Protein AF-0000000068950428 (afdb_homodimer)

Foldseek 3Di:
DDPPPPPPPVPPVPPVDDPVVVVVVVVVVVVVVVVVVCCCCVVQPDVPPDDRPPPPPPDDDDDDDFDPPKDKDKAKPPPGDFPLVVQLVLLQPFQAEKEWEAAAAAAPSNLVSQLVSVVNPHQYEYEYEPVQVPPPPGSQVVCVVSVHWYWYQYPDPTSHWGWMAGNLFKMKGWNAGNDPCSRPPDIIMMMIMGHGNVVSVVVVVVSVVSVVNTGTD/DDPPPPPPPPPPVPPVDDPVVVVVVVVVVVVVVVVVVCCCCCVQPDVPPDDRPPPPPPDDDDDDDFDPPKDKDKAKPPPGDFPLVVLLVLLQPFQAEKEWEAAAAAAPSNLVSQLVSVVNPHQYEYEYEPVQVPPPDGSQVVCVVSVHWYWYQYPDPTSHWGWMAGPLFKMKGWNAGNDPCSRPPDIIMMMIMGHGNVVSVVVVVVSVVSVVNTGTD

Sequence (434 aa):
MSAFTSFSPFALLAHARSASTFDQVTDTIANSISETFNEAVANHFPARTGKPAQPPDAKPVPAKPFADGSGYTLCFVPDGASCQALLINAIRSTRHRLLIQAYSFTSAPIAEAVAQAHRRGVDVRVILDKSQQSERYTSATYLKHAGVPVVIDNKPAIAHNKVMVFDDQAVFTGSFNFTKSAQERNAENGMLIRGDAAVVRAYTDNWNKRYQQSRAYMSAFTSFSPFALLAHARSASTFDQVTDTIANSISETFNEAVANHFPARTGKPAQPPDAKPVPAKPFADGSGYTLCFVPDGASCQALLINAIRSTRHRLLIQAYSFTSAPIAEAVAQAHRRGVDVRVILDKSQQSERYTSATYLKHAGVPVVIDNKPAIAHNKVMVFDDQAVFTGSFNFTKSAQERNAENGMLIRGDAAVVRAYTDNWNKRYQQSRAY

Structure (mmCIF, N/CA/C/O backbone):
data_AF-0000000068950428-model_v1
#
loop_
_entity.id
_entity.type
_entity.pdbx_description
1 polymer 'phospholipase D'
#
loop_
_atom_site.group_PDB
_atom_site.id
_atom_site.type_symbol
_atom_site.label_atom_id
_atom_site.label_alt_id
_atom_site.label_comp_id
_atom_site.label_asym_id
_atom_site.label_entity_id
_atom_site.label_seq_id
_atom_site.pdbx_PDB_ins_code
_atom_site.Cartn_x
_atom_site.Cartn_y
_atom_site.Cartn_z
_atom_site.occupancy
_atom_site.B_iso_or_equiv
_atom_site.auth_seq_id
_atom_site.auth_comp_id
_atom_site.auth_asym_id
_atom_site.auth_atom_id
_atom_site.pdbx_PDB_model_num
ATOM 1 N N . MET A 1 1 ? -60.688 10.539 25.797 1 25.98 1 MET A N 1
ATOM 2 C CA . MET A 1 1 ? -59.5 11.25 25.328 1 25.98 1 MET A CA 1
ATOM 3 C C . MET A 1 1 ? -58.312 10.297 25.172 1 25.98 1 MET A C 1
ATOM 5 O O . MET A 1 1 ? -57.781 9.781 26.156 1 25.98 1 MET A O 1
ATOM 9 N N . SER A 1 2 ? -58.344 9.422 24.172 1 25.17 2 SER A N 1
ATOM 10 C CA . SER A 1 2 ? -57.656 8.18 23.812 1 25.17 2 SER A CA 1
ATOM 11 C C . SER A 1 2 ? -56.188 8.445 23.469 1 25.17 2 SER A C 1
ATOM 13 O O . SER A 1 2 ? -55.906 9.234 22.562 1 25.17 2 SER A O 1
ATOM 15 N N . ALA A 1 3 ? -55.312 8.336 24.516 1 27.62 3 ALA A N 1
ATOM 16 C CA . ALA A 1 3 ? -53.844 8.562 24.531 1 27.62 3 ALA A CA 1
ATOM 17 C C . ALA A 1 3 ? -53.156 7.66 23.531 1 27.62 3 ALA A C 1
ATOM 19 O O . ALA A 1 3 ? -53.125 6.438 23.703 1 27.62 3 ALA A O 1
ATOM 20 N N . PHE A 1 4 ? -53.281 7.918 22.219 1 28.06 4 PHE A N 1
ATOM 21 C CA . PHE A 1 4 ? -52.656 7.215 21.109 1 28.06 4 PHE A CA 1
ATOM 22 C C . PHE A 1 4 ? -51.125 7.219 21.281 1 28.06 4 PHE A C 1
ATOM 24 O O . PHE A 1 4 ? -50.5 8.281 21.312 1 28.06 4 PHE A O 1
ATOM 31 N N . THR A 1 5 ? -50.656 6.293 22.156 1 27.38 5 THR A N 1
ATOM 32 C CA . THR A 1 5 ? -49.25 6.016 22.438 1 27.38 5 THR A CA 1
ATOM 33 C C . THR A 1 5 ? -48.469 5.82 21.141 1 27.38 5 THR A C 1
ATOM 35 O O . THR A 1 5 ? -48.812 4.965 20.328 1 27.38 5 THR A O 1
ATOM 38 N N . SER A 1 6 ? -47.969 6.918 20.609 1 27.08 6 SER A N 1
ATOM 39 C CA . SER A 1 6 ? -47.188 7.086 19.391 1 27.08 6 SER A CA 1
ATOM 40 C C . SER A 1 6 ? -45.938 6.195 19.422 1 27.08 6 SER A C 1
ATOM 42 O O . SER A 1 6 ? -45.156 6.266 20.344 1 27.08 6 SER A O 1
ATOM 44 N N . PHE A 1 7 ? -46.125 4.898 19.047 1 26.05 7 PHE A N 1
ATOM 45 C CA . PHE A 1 7 ? -45.094 3.885 18.859 1 26.05 7 PHE A CA 1
ATOM 46 C C . PHE A 1 7 ? -43.938 4.441 18.031 1 26.05 7 PHE A C 1
ATOM 48 O O . PHE A 1 7 ? -44.125 4.887 16.906 1 26.05 7 PHE A O 1
ATOM 55 N N . SER A 1 8 ? -42.969 5.109 18.766 1 25.5 8 SER A N 1
ATOM 56 C CA . SER A 1 8 ? -41.844 5.797 18.141 1 25.5 8 SER A CA 1
ATOM 57 C C . SER A 1 8 ? -40.969 4.828 17.344 1 25.5 8 SER A C 1
ATOM 59 O O . SER A 1 8 ? -40.594 3.768 17.859 1 25.5 8 SER A O 1
ATOM 61 N N . PRO A 1 9 ? -41.031 4.785 16.031 1 26.05 9 PRO A N 1
ATOM 62 C CA . PRO A 1 9 ? -40.312 3.943 15.078 1 26.05 9 PRO A CA 1
ATOM 63 C C . PRO A 1 9 ? -38.781 3.926 15.336 1 26.05 9 PRO A C 1
ATOM 65 O O . PRO A 1 9 ? -38.031 3.311 14.57 1 26.05 9 PRO A O 1
ATOM 68 N N . PHE A 1 10 ? -38.312 4.703 16.359 1 27.33 10 PHE A N 1
ATOM 69 C CA . PHE A 1 10 ? -36.875 4.852 16.531 1 27.33 10 PHE A CA 1
ATOM 70 C C . PHE A 1 10 ? -36.25 3.537 16.969 1 27.33 10 PHE A C 1
ATOM 72 O O . PHE A 1 10 ? -35.031 3.441 17.078 1 27.33 10 PHE A O 1
ATOM 79 N N . ALA A 1 11 ? -37 2.562 17.5 1 24.03 11 ALA A N 1
ATOM 80 C CA . ALA A 1 11 ? -36.375 1.424 18.188 1 24.03 11 ALA A CA 1
ATOM 81 C C . ALA A 1 11 ? -35.594 0.549 17.203 1 24.03 11 ALA A C 1
ATOM 83 O O . ALA A 1 11 ? -34.844 -0.336 17.625 1 24.03 11 ALA A O 1
ATOM 84 N N . LEU A 1 12 ? -35.969 0.579 15.992 1 22.22 12 LEU A N 1
ATOM 85 C CA . LEU A 1 12 ? -35.438 -0.49 15.156 1 22.22 12 LEU A CA 1
ATOM 86 C C . LEU A 1 12 ? -33.969 -0.244 14.852 1 22.22 12 LEU A C 1
ATOM 88 O O . LEU A 1 12 ? -33.219 -1.187 14.57 1 22.22 12 LEU A O 1
ATOM 92 N N . LEU A 1 13 ? -33.562 1.084 14.875 1 24.86 13 LEU A N 1
ATOM 93 C CA . LEU A 1 13 ? -32.25 1.371 14.328 1 24.86 13 LEU A CA 1
ATOM 94 C C . LEU A 1 13 ? -31.141 0.949 15.305 1 24.86 13 LEU A C 1
ATOM 96 O O . LEU A 1 13 ? -29.953 1.061 15 1 24.86 13 LEU A O 1
ATOM 100 N N . ALA A 1 14 ? -31.453 0.616 16.516 1 25.59 14 ALA A N 1
ATOM 101 C CA . ALA A 1 14 ? -30.438 0.334 17.547 1 25.59 14 ALA A CA 1
ATOM 102 C C . ALA A 1 14 ? -29.625 -0.896 17.172 1 25.59 14 ALA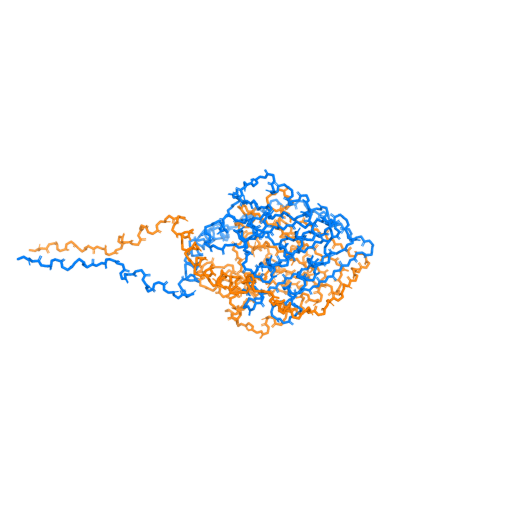 A C 1
ATOM 104 O O . ALA A 1 14 ? -28.453 -1.011 17.562 1 25.59 14 ALA A O 1
ATOM 105 N N . HIS A 1 15 ? -30.219 -1.966 16.734 1 25.48 15 HIS A N 1
ATOM 106 C CA . HIS A 1 15 ? -29.547 -3.26 16.797 1 25.48 15 HIS A CA 1
ATOM 107 C C . HIS A 1 15 ? -28.516 -3.395 15.68 1 25.48 15 HIS A C 1
ATOM 109 O O . HIS A 1 15 ? -27.969 -4.48 15.461 1 25.48 15 HIS A O 1
ATOM 115 N N . ALA A 1 16 ? -28.484 -2.467 14.758 1 27.53 16 ALA A N 1
ATOM 116 C CA . ALA A 1 16 ? -27.516 -2.777 13.719 1 27.53 16 ALA A CA 1
ATOM 117 C C . ALA A 1 16 ? -26.078 -2.551 14.219 1 27.53 16 ALA A C 1
ATOM 119 O O . ALA A 1 16 ? -25.5 -1.483 14 1 27.53 16 ALA A O 1
ATOM 120 N N . ARG A 1 17 ? -25.859 -2.93 15.5 1 27.59 17 ARG A N 1
ATOM 121 C CA . ARG A 1 17 ? -24.609 -2.752 16.219 1 27.59 17 ARG A CA 1
ATOM 122 C C . ARG A 1 17 ? -23.422 -3.219 15.391 1 27.59 17 ARG A C 1
ATOM 124 O O . ARG A 1 17 ? -22.375 -2.564 15.375 1 27.59 17 ARG A O 1
ATOM 131 N N . SER A 1 18 ? -23.203 -4.578 15.227 1 27.03 18 SER A N 1
ATOM 132 C CA . SER A 1 18 ? -21.922 -5.254 15.375 1 27.03 18 SER A CA 1
ATOM 133 C C . SER A 1 18 ? -21.094 -5.18 14.086 1 27.03 18 SER A C 1
ATOM 135 O O . SER A 1 18 ? -21.656 -5.18 12.992 1 27.03 18 SER A O 1
ATOM 137 N N . ALA A 1 19 ? -19.703 -4.875 14.188 1 32.97 19 ALA A N 1
ATOM 138 C CA . ALA A 1 19 ? -18.531 -5.027 13.328 1 32.97 19 ALA A CA 1
ATOM 139 C C . ALA A 1 19 ? -18.688 -6.219 12.391 1 32.97 19 ALA A C 1
ATOM 141 O O . ALA A 1 19 ? -18.125 -6.23 11.289 1 32.97 19 ALA A O 1
ATOM 142 N N . SER A 1 20 ? -19.625 -7.223 12.75 1 32.09 20 SER A N 1
ATOM 143 C CA . SER A 1 20 ? -19.875 -8.484 12.055 1 32.09 20 SER A CA 1
ATOM 144 C C . SER A 1 20 ? -20.688 -8.273 10.789 1 32.09 20 SER A C 1
ATOM 146 O O . SER A 1 20 ? -20.5 -8.969 9.789 1 32.09 20 SER A O 1
ATOM 148 N N . THR A 1 21 ? -21.578 -7.238 10.828 1 32.03 21 THR A N 1
ATOM 149 C CA . THR A 1 21 ? -22.469 -7.059 9.695 1 32.03 21 THR A CA 1
ATOM 150 C C . THR A 1 21 ? -21.75 -6.379 8.539 1 32.03 21 THR A C 1
ATOM 152 O O . THR A 1 21 ? -21.969 -6.727 7.375 1 32.03 21 THR A O 1
ATOM 155 N N . PHE A 1 22 ? -20.859 -5.449 8.883 1 34 22 PHE A N 1
ATOM 156 C CA . PHE A 1 22 ? -20.094 -4.758 7.852 1 34 22 PHE A CA 1
ATOM 157 C C . PHE A 1 22 ? -19.172 -5.727 7.121 1 34 22 PHE A C 1
ATOM 159 O O . PHE A 1 22 ? -19.047 -5.68 5.895 1 34 22 PHE A O 1
ATOM 166 N N . ASP A 1 23 ? -18.5 -6.598 7.762 1 33.97 23 ASP A N 1
ATOM 167 C CA . ASP A 1 23 ? -17.719 -7.676 7.176 1 33.97 23 ASP A CA 1
ATOM 168 C C . ASP A 1 23 ? -18.578 -8.562 6.277 1 33.97 23 ASP A C 1
ATOM 170 O O . ASP A 1 23 ? -18.109 -9.008 5.223 1 33.97 23 ASP A O 1
ATOM 174 N N . GLN A 1 24 ? -19.781 -8.625 6.695 1 32.97 24 GLN A N 1
ATOM 175 C CA . GLN A 1 24 ? -20.703 -9.484 5.965 1 32.97 24 GLN A CA 1
ATOM 176 C C . GLN A 1 24 ? -21.219 -8.789 4.711 1 32.97 24 GLN A C 1
ATOM 178 O O . GLN A 1 24 ? -21.453 -9.438 3.688 1 32.97 24 GLN A O 1
ATOM 183 N N . VAL A 1 25 ? -21.453 -7.445 4.691 1 35.88 25 VAL A N 1
ATOM 184 C CA . VAL A 1 25 ? -21.875 -6.73 3.492 1 35.88 25 VAL A CA 1
ATOM 185 C C . VAL A 1 25 ? -20.734 -6.676 2.486 1 35.88 25 VAL A C 1
ATOM 187 O O . VAL A 1 25 ? -20.938 -6.871 1.286 1 35.88 25 VAL A O 1
ATOM 190 N N . THR A 1 26 ? -19.594 -6.496 2.936 1 37.44 26 THR A N 1
ATOM 191 C CA . THR A 1 26 ? -18.438 -6.578 2.051 1 37.44 26 THR A CA 1
ATOM 192 C C . THR A 1 26 ? -18.328 -7.973 1.437 1 37.44 26 THR A C 1
ATOM 194 O O . THR A 1 26 ? -17.938 -8.117 0.273 1 37.44 26 THR A O 1
ATOM 197 N N . ASP A 1 27 ? -18.812 -8.812 2.168 1 37.88 27 ASP A N 1
ATOM 198 C CA . ASP A 1 27 ? -18.875 -10.188 1.684 1 37.88 27 ASP A CA 1
ATOM 199 C C . ASP A 1 27 ? -19.938 -10.336 0.588 1 37.88 27 ASP A C 1
ATOM 201 O O . ASP A 1 27 ? -19.719 -11.062 -0.388 1 37.88 27 ASP A O 1
ATOM 205 N N . THR A 1 28 ? -21.047 -9.734 0.755 1 37.91 28 THR A N 1
ATOM 206 C CA . THR A 1 28 ? -22.125 -9.914 -0.207 1 37.91 28 THR A CA 1
ATOM 207 C C . THR A 1 28 ? -21.781 -9.25 -1.537 1 37.91 28 THR A C 1
ATOM 209 O O . THR A 1 28 ? -22.062 -9.812 -2.604 1 37.91 28 THR A O 1
ATOM 212 N N . ILE A 1 29 ? -21.312 -8.023 -1.538 1 37.75 29 ILE A N 1
ATOM 213 C CA . ILE A 1 29 ? -20.844 -7.398 -2.771 1 37.75 29 ILE A CA 1
ATOM 214 C C . ILE A 1 29 ? -19.688 -8.203 -3.357 1 37.75 29 ILE A C 1
ATOM 216 O O . ILE A 1 29 ? -19.625 -8.422 -4.566 1 37.75 29 ILE A O 1
ATOM 220 N N . ALA A 1 30 ? -19.047 -8.734 -2.594 1 39.38 30 ALA A N 1
ATOM 221 C CA . ALA A 1 30 ? -18.016 -9.68 -3.016 1 39.38 30 ALA A CA 1
ATOM 222 C C . ALA A 1 30 ? -18.609 -10.844 -3.793 1 39.38 30 ALA A C 1
ATOM 224 O O . ALA A 1 30 ? -18.062 -11.281 -4.801 1 39.38 30 ALA A O 1
ATOM 225 N N . ASN A 1 31 ? -19.797 -11.117 -3.43 1 39.62 31 ASN A N 1
ATOM 226 C CA . ASN A 1 31 ? -20.484 -12.211 -4.102 1 39.62 31 ASN A CA 1
ATOM 227 C C . ASN A 1 31 ? -20.938 -11.82 -5.508 1 39.62 31 ASN A C 1
ATOM 229 O O . ASN A 1 31 ? -20.859 -12.625 -6.438 1 39.62 31 ASN A O 1
ATOM 233 N N . SER A 1 32 ? -21.5 -10.656 -5.68 1 42.16 32 SER A N 1
ATOM 234 C CA . SER A 1 32 ? -21.906 -10.289 -7.031 1 42.16 32 SER A CA 1
ATOM 235 C C . SER A 1 32 ? -20.703 -10.164 -7.961 1 42.16 32 SER A C 1
ATOM 237 O O . SER A 1 32 ? -20.781 -10.547 -9.133 1 42.16 32 SER A O 1
ATOM 239 N N . ILE A 1 33 ? -19.688 -9.727 -7.512 1 41.03 33 ILE A N 1
ATOM 240 C CA . ILE A 1 33 ? -18.453 -9.586 -8.258 1 41.03 33 ILE A CA 1
ATOM 241 C C . ILE A 1 33 ? -17.844 -10.961 -8.523 1 41.03 33 ILE A C 1
ATOM 243 O O . ILE A 1 33 ? -17.328 -11.227 -9.617 1 41.03 33 ILE A O 1
ATOM 247 N N . SER A 1 34 ? -18.203 -11.797 -7.707 1 43.81 34 SER A N 1
ATOM 248 C CA . SER A 1 34 ? -17.781 -13.18 -7.875 1 43.81 34 SER A CA 1
ATOM 249 C C . SER A 1 34 ? -18.391 -13.797 -9.133 1 43.81 34 SER A C 1
ATOM 251 O O . SER A 1 34 ? -17.719 -14.516 -9.867 1 43.81 34 SER A O 1
ATOM 253 N N . GLU A 1 35 ? -19.656 -13.469 -9.32 1 43 35 GLU A N 1
ATOM 254 C CA . GLU A 1 35 ? -20.297 -14.047 -10.492 1 43 35 GLU A CA 1
ATOM 255 C C . GLU A 1 35 ? -19.641 -13.555 -11.781 1 43 35 GLU A C 1
ATOM 257 O O . GLU A 1 35 ? -19.422 -14.336 -12.711 1 43 35 GLU A O 1
ATOM 262 N N . THR A 1 36 ? -19.312 -12.352 -11.758 1 48.56 36 THR A N 1
ATOM 263 C CA . THR A 1 36 ? -18.703 -11.82 -12.969 1 48.56 36 THR A CA 1
ATOM 264 C C . THR A 1 36 ? -17.297 -12.383 -13.148 1 48.56 36 THR A C 1
ATOM 266 O O . THR A 1 36 ? -16.844 -12.609 -14.273 1 48.56 36 THR A O 1
ATOM 269 N N . PHE A 1 37 ? -16.75 -12.594 -12.023 1 50.72 37 PHE A N 1
ATOM 270 C CA . PHE A 1 37 ? -15.422 -13.195 -12.109 1 50.72 37 PHE A CA 1
ATOM 271 C C . PHE A 1 37 ? -15.508 -14.602 -12.703 1 50.72 37 PHE A C 1
ATOM 273 O O . PHE A 1 37 ? -14.75 -14.938 -13.617 1 50.72 37 PHE A O 1
ATOM 280 N N . ASN A 1 38 ? -16.375 -15.359 -12.125 1 48.88 38 ASN A N 1
ATOM 281 C CA . ASN A 1 38 ? -16.547 -16.719 -12.648 1 48.88 38 ASN A CA 1
ATOM 282 C C . ASN A 1 38 ? -17 -16.703 -14.102 1 48.88 38 ASN A C 1
ATOM 284 O O . ASN A 1 38 ? -16.547 -17.531 -14.906 1 48.88 38 ASN A O 1
ATOM 288 N N . GLU A 1 39 ? -17.875 -15.812 -14.305 1 49 39 GLU A N 1
ATOM 289 C CA . GLU A 1 39 ? -18.297 -15.711 -15.695 1 49 39 GLU A CA 1
ATOM 290 C C . GLU A 1 39 ? -17.141 -15.32 -16.594 1 49 39 GLU A C 1
ATOM 292 O O . GLU A 1 39 ? -16.984 -15.859 -17.703 1 49 39 GLU A O 1
ATOM 297 N N . ALA A 1 40 ? -16.344 -14.461 -16.062 1 50.38 40 ALA A N 1
ATOM 298 C CA . ALA A 1 40 ? -15.188 -14.055 -16.844 1 50.38 40 ALA A CA 1
ATOM 299 C C . ALA A 1 40 ? -14.172 -15.188 -16.969 1 50.38 40 ALA A C 1
ATOM 301 O O . ALA A 1 40 ? -13.641 -15.445 -18.047 1 50.38 40 ALA A O 1
ATOM 302 N N . VAL A 1 41 ? -13.891 -15.789 -15.828 1 51.06 41 VAL A N 1
ATOM 303 C CA . VAL A 1 41 ? -12.977 -16.922 -15.883 1 51.06 41 VAL A CA 1
ATOM 304 C C . VAL A 1 41 ? -13.609 -18.062 -16.688 1 51.06 41 VAL A C 1
ATOM 306 O O . VAL A 1 41 ? -12.945 -18.672 -17.531 1 51.06 41 VAL A O 1
ATOM 309 N N . ALA A 1 42 ? -14.875 -18.422 -16.375 1 46.97 42 ALA A N 1
ATOM 310 C CA . ALA A 1 42 ? -15.609 -19.453 -17.094 1 46.97 42 ALA A CA 1
ATOM 311 C C . ALA A 1 42 ? -15.727 -19.125 -18.578 1 46.97 42 ALA A C 1
ATOM 313 O O . ALA A 1 42 ? -15.578 -20 -19.422 1 46.97 42 ALA A O 1
ATOM 314 N N . ASN A 1 43 ? -16.188 -17.984 -18.766 1 47.84 43 ASN A N 1
ATOM 315 C CA . ASN A 1 43 ? -16.297 -17.578 -20.172 1 47.84 43 ASN A CA 1
ATOM 316 C C . ASN A 1 43 ? -14.93 -17.5 -20.844 1 47.84 43 ASN A C 1
ATOM 318 O O . ASN A 1 43 ? -14.812 -17.703 -22.047 1 47.84 43 ASN A O 1
ATOM 322 N N . HIS A 1 44 ? -13.977 -17.094 -20.078 1 45.38 44 HIS A N 1
ATOM 323 C CA . HIS A 1 44 ? -12.633 -17.016 -20.641 1 45.38 44 HIS A CA 1
ATOM 324 C C . HIS A 1 44 ? -11.914 -18.359 -20.547 1 45.38 44 HIS A C 1
ATOM 326 O O . HIS A 1 44 ? -10.961 -18.609 -21.281 1 45.38 44 HIS A O 1
ATOM 332 N N . PHE A 1 45 ? -12.25 -19.188 -19.516 1 40.28 45 PHE A N 1
ATOM 333 C CA . PHE A 1 45 ? -11.539 -20.453 -19.578 1 40.28 45 PHE A CA 1
ATOM 334 C C . PHE A 1 45 ? -12.43 -21.547 -20.172 1 40.28 45 PHE A C 1
ATOM 336 O O . PHE A 1 45 ? -12.75 -22.531 -19.5 1 40.28 45 PHE A O 1
ATOM 343 N N . PRO A 1 46 ? -13.289 -21.328 -20.984 1 37.19 46 PRO A N 1
ATOM 344 C CA . PRO A 1 46 ? -13.727 -22.562 -21.625 1 37.19 46 PRO A CA 1
ATOM 345 C C . PRO A 1 46 ? -12.555 -23.406 -22.125 1 37.19 46 PRO A C 1
ATOM 347 O O . PRO A 1 46 ? -11.492 -22.875 -22.438 1 37.19 46 PRO A O 1
ATOM 350 N N . ALA A 1 47 ? -12.469 -24.734 -21.828 1 37.03 47 ALA A N 1
ATOM 351 C CA . ALA A 1 47 ? -11.555 -25.625 -22.531 1 37.03 47 ALA A CA 1
ATOM 352 C C . ALA A 1 47 ? -11.453 -25.266 -24 1 37.03 47 ALA A C 1
ATOM 354 O O . ALA A 1 47 ? -11.227 -26.125 -24.859 1 37.03 47 ALA A O 1
ATOM 355 N N . ARG A 1 48 ? -12.156 -24.219 -24.5 1 38.72 48 ARG A N 1
ATOM 356 C CA . ARG A 1 48 ? -12.031 -24.172 -25.953 1 38.72 48 ARG A CA 1
ATOM 357 C C . ARG A 1 48 ? -10.57 -24 -26.359 1 38.72 48 ARG A C 1
ATOM 359 O O . ARG A 1 48 ? -9.805 -23.312 -25.688 1 38.72 48 ARG A O 1
ATOM 366 N N . THR A 1 49 ? -10.016 -24.812 -27.234 1 36.25 49 THR A N 1
ATOM 367 C CA . THR A 1 49 ? -8.75 -24.953 -27.953 1 36.25 49 THR A CA 1
ATOM 368 C C . THR A 1 49 ? -8.211 -23.594 -28.375 1 36.25 49 THR A C 1
ATOM 370 O O . THR A 1 49 ? -7.145 -23.5 -28.984 1 36.25 49 THR A O 1
ATOM 373 N N . GLY A 1 50 ? -9.109 -22.594 -28.5 1 38.97 50 GLY A N 1
ATOM 374 C CA . GLY A 1 50 ? -8.438 -21.406 -29.031 1 38.97 50 GLY A CA 1
ATOM 375 C C . GLY A 1 50 ? -7.637 -20.656 -27.984 1 38.97 50 GLY A C 1
ATOM 376 O O . GLY A 1 50 ? -8 -20.641 -26.812 1 38.97 50 GLY A O 1
ATOM 377 N N . LYS A 1 51 ? -6.383 -20.375 -28.156 1 37.03 51 LYS A N 1
ATOM 378 C CA . LYS A 1 51 ? -5.457 -19.594 -27.328 1 37.03 51 LYS A CA 1
ATOM 379 C C . LYS A 1 51 ? -6.105 -18.312 -26.844 1 37.03 51 LYS A C 1
ATOM 381 O O . LYS A 1 51 ? -6.5 -17.469 -27.641 1 37.03 51 LYS A O 1
ATOM 386 N N . PRO A 1 52 ? -6.871 -18.25 -25.828 1 39.25 52 PRO A N 1
ATOM 387 C CA . PRO A 1 52 ? -7.324 -16.906 -25.438 1 39.25 52 PRO A CA 1
ATOM 388 C C . PRO A 1 52 ? -6.266 -15.836 -25.688 1 39.25 52 PRO A C 1
ATOM 390 O O . PRO A 1 52 ? -5.074 -16.078 -25.469 1 39.25 52 PRO A O 1
ATOM 393 N N . ALA A 1 53 ? -6.488 -14.914 -26.547 1 37.06 53 ALA A N 1
ATOM 394 C CA . ALA A 1 53 ? -5.57 -13.805 -26.812 1 37.06 53 ALA A CA 1
ATOM 395 C C . ALA A 1 53 ? -5.039 -13.211 -25.5 1 37.06 53 ALA A C 1
ATOM 397 O O . ALA A 1 53 ? -5.816 -12.867 -24.609 1 37.06 53 ALA A O 1
ATOM 398 N N . GLN A 1 54 ? -3.855 -13.625 -25.062 1 44.47 54 GLN A N 1
ATOM 399 C CA . GLN A 1 54 ? -3.184 -13 -23.922 1 44.47 54 GLN A CA 1
ATOM 400 C C . GLN A 1 54 ? -3.381 -11.484 -23.938 1 44.47 54 GLN A C 1
ATOM 402 O O . GLN A 1 54 ? -3.264 -10.844 -24.984 1 44.47 54 GLN A O 1
ATOM 407 N N . PRO A 1 55 ? -4.234 -10.93 -23.156 1 46.94 55 PRO A N 1
ATOM 408 C CA . PRO A 1 55 ? -4.227 -9.461 -23.219 1 46.94 55 PRO A CA 1
ATOM 409 C C . PRO A 1 55 ? -2.865 -8.898 -23.625 1 46.94 55 PRO A C 1
ATOM 411 O O . PRO A 1 55 ? -1.831 -9.516 -23.344 1 46.94 55 PRO A O 1
ATOM 414 N N . PRO A 1 56 ? -2.816 -8.062 -24.688 1 45.62 56 PRO A N 1
ATOM 415 C CA . PRO A 1 56 ? -1.523 -7.539 -25.125 1 45.62 56 PRO A CA 1
ATOM 416 C C . PRO A 1 56 ? -0.576 -7.242 -23.969 1 45.62 56 PRO A C 1
ATOM 418 O O . PRO A 1 56 ? -1.01 -6.75 -22.922 1 45.62 56 PRO A O 1
ATOM 421 N N . ASP A 1 57 ? 0.475 -7.961 -23.844 1 50.34 57 ASP A N 1
ATOM 422 C CA . ASP A 1 57 ? 1.626 -7.742 -22.969 1 50.34 57 ASP A CA 1
ATOM 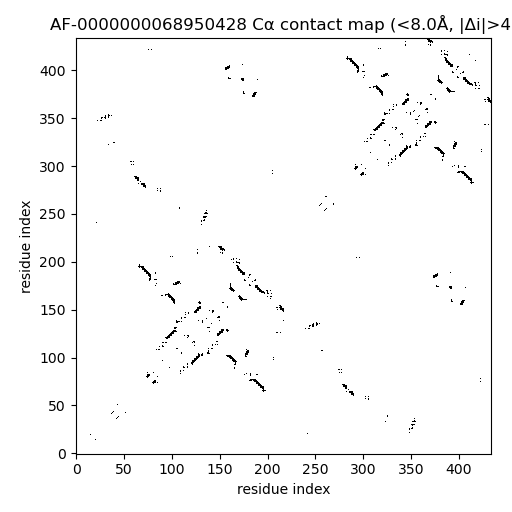423 C C . ASP A 1 57 ? 1.984 -6.262 -22.891 1 50.34 57 ASP A C 1
ATOM 425 O O . ASP A 1 57 ? 2.297 -5.641 -23.922 1 50.34 57 ASP A O 1
ATOM 429 N N . ALA A 1 58 ? 1.267 -5.52 -22.125 1 55.84 58 ALA A N 1
ATOM 430 C CA . ALA A 1 58 ? 1.848 -4.18 -22.062 1 55.84 58 ALA A CA 1
ATOM 431 C C . ALA A 1 58 ? 3.373 -4.246 -22.047 1 55.84 58 ALA A C 1
ATOM 433 O O . ALA A 1 58 ? 3.957 -5.168 -21.469 1 55.84 58 ALA A O 1
ATOM 434 N N . LYS A 1 59 ? 4.02 -3.576 -23 1 61.53 59 LYS A N 1
ATOM 435 C CA . LYS A 1 59 ? 5.473 -3.438 -23.031 1 61.53 59 LYS A CA 1
ATOM 436 C C . LYS A 1 59 ? 6.035 -3.238 -21.625 1 61.53 59 LYS A C 1
ATOM 438 O O . LYS A 1 59 ? 5.543 -2.398 -20.875 1 61.53 59 LYS A O 1
ATOM 443 N N . PRO A 1 60 ? 6.945 -4.102 -21.219 1 71.62 60 PRO A N 1
ATOM 444 C CA . PRO A 1 60 ? 7.527 -3.971 -19.875 1 71.62 60 PRO A CA 1
ATOM 445 C C . PRO A 1 60 ? 8.109 -2.58 -19.625 1 71.62 60 PRO A C 1
ATOM 447 O O . PRO A 1 60 ? 8.742 -2 -20.516 1 71.62 60 PRO A O 1
ATOM 450 N N . VAL A 1 61 ? 7.656 -1.93 -18.641 1 76.5 61 VAL A N 1
ATOM 451 C CA . VAL A 1 61 ? 8.273 -0.684 -18.188 1 76.5 61 VAL A CA 1
ATOM 452 C C . VAL A 1 61 ? 9.664 -0.964 -17.641 1 76.5 61 VAL A C 1
ATOM 454 O O . VAL A 1 61 ? 9.836 -1.811 -16.766 1 76.5 61 VAL A O 1
ATOM 457 N N . PRO A 1 62 ? 10.594 -0.299 -18.281 1 85.5 62 PRO A N 1
ATOM 458 C CA . PRO A 1 62 ? 11.953 -0.568 -17.797 1 85.5 62 PRO A CA 1
ATOM 459 C C . PRO A 1 62 ? 12.164 -0.145 -16.344 1 85.5 62 PRO A C 1
ATOM 461 O O . PRO A 1 62 ? 11.609 0.867 -15.906 1 85.5 62 PRO A O 1
ATOM 464 N N . ALA A 1 63 ? 12.977 -0.914 -15.656 1 93.75 63 ALA A N 1
ATOM 465 C CA . ALA A 1 63 ? 13.352 -0.596 -14.281 1 93.75 63 ALA A CA 1
ATOM 466 C C . ALA A 1 63 ? 14.336 0.571 -14.234 1 93.75 63 ALA A C 1
ATOM 468 O O . ALA A 1 63 ? 15.195 0.701 -15.102 1 93.75 63 ALA A O 1
ATOM 469 N N . LYS A 1 64 ? 14.188 1.481 -13.305 1 97.62 64 LYS A N 1
ATOM 470 C CA . LYS A 1 64 ? 15.148 2.543 -13.016 1 97.62 64 LYS A CA 1
ATOM 471 C C . LYS A 1 64 ? 16.031 2.178 -11.82 1 97.62 64 LYS A C 1
ATOM 473 O O . LYS A 1 64 ? 15.547 1.6 -10.844 1 97.62 64 LYS A O 1
ATOM 478 N N . PRO A 1 65 ? 17.281 2.561 -11.93 1 98.12 65 PRO A N 1
ATOM 479 C CA . PRO A 1 65 ? 18.125 2.326 -10.75 1 98.12 65 PRO A CA 1
ATOM 480 C C . PRO A 1 65 ? 17.781 3.26 -9.586 1 98.12 65 PRO A C 1
ATOM 482 O O . PRO A 1 65 ? 17.438 4.426 -9.812 1 98.12 65 PRO A O 1
ATOM 485 N N . PHE A 1 66 ? 17.906 2.787 -8.398 1 98.5 66 PHE A N 1
ATOM 486 C CA . PHE A 1 66 ? 17.875 3.699 -7.262 1 98.5 66 PHE A CA 1
ATOM 487 C C . PHE A 1 66 ? 19.078 4.625 -7.266 1 98.5 66 PHE A C 1
ATOM 489 O O . PHE A 1 66 ? 20.188 4.215 -7.633 1 98.5 66 PHE A O 1
ATOM 496 N N . ALA A 1 67 ? 18.844 5.836 -6.828 1 98.06 67 ALA A N 1
ATOM 497 C CA . ALA A 1 67 ? 19.938 6.797 -6.75 1 98.06 67 ALA A CA 1
ATOM 498 C C . ALA A 1 67 ? 20.984 6.352 -5.742 1 98.06 67 ALA A C 1
ATOM 500 O O . ALA A 1 67 ? 20.656 5.789 -4.695 1 98.06 67 ALA A O 1
ATOM 501 N N . ASP A 1 68 ? 22.188 6.695 -6.098 1 95.62 68 ASP A N 1
ATOM 502 C CA . ASP A 1 68 ? 23.266 6.445 -5.141 1 95.62 68 ASP A CA 1
ATOM 503 C C . ASP A 1 68 ? 23 7.168 -3.822 1 95.62 68 ASP A C 1
ATOM 505 O O . ASP A 1 68 ? 22.641 8.344 -3.816 1 95.62 68 ASP A O 1
ATOM 509 N N . GLY A 1 69 ? 23.156 6.414 -2.77 1 94.94 69 GLY A N 1
ATOM 510 C CA . GLY A 1 69 ? 23.016 7.035 -1.462 1 94.94 69 GLY A CA 1
ATOM 511 C C . GLY A 1 69 ? 21.594 7.047 -0.952 1 94.94 69 GLY A C 1
ATOM 512 O O . GLY A 1 69 ? 21.344 7.43 0.192 1 94.94 69 GLY A O 1
ATOM 513 N N . SER A 1 70 ? 20.688 6.633 -1.807 1 98.06 70 SER A N 1
ATOM 514 C CA . SER A 1 70 ? 19.297 6.547 -1.338 1 98.06 70 SER A CA 1
ATOM 515 C C . SER A 1 70 ? 19.125 5.387 -0.367 1 98.06 70 SER A C 1
ATOM 517 O O . SER A 1 70 ? 19.953 4.484 -0.306 1 98.06 70 SER A O 1
ATOM 519 N N . GLY A 1 71 ? 18.078 5.504 0.49 1 98.44 71 GLY A N 1
ATOM 520 C CA . GLY A 1 71 ? 17.828 4.48 1.493 1 98.44 71 GLY A CA 1
ATOM 521 C C . GLY A 1 71 ? 16.344 4.309 1.805 1 98.44 71 GLY A C 1
ATOM 522 O O . GLY A 1 71 ? 15.5 4.961 1.196 1 98.44 71 GLY A O 1
ATOM 523 N N . TYR A 1 72 ? 16.125 3.379 2.707 1 98.81 72 TYR A N 1
ATOM 524 C CA . TYR A 1 72 ? 14.75 3.049 3.039 1 98.81 72 TYR A CA 1
ATOM 525 C C . TYR A 1 72 ? 14.617 2.645 4.504 1 98.81 72 TYR A C 1
ATOM 527 O O . TYR A 1 72 ? 15.609 2.27 5.137 1 98.81 72 TYR A O 1
ATOM 535 N N . THR A 1 73 ? 13.445 2.818 5.02 1 98.69 73 THR A N 1
ATOM 536 C CA . THR A 1 73 ? 12.984 2.23 6.273 1 98.69 73 THR A CA 1
ATOM 537 C C . THR A 1 73 ? 11.672 1.476 6.062 1 98.69 73 THR A C 1
ATOM 539 O O . THR A 1 73 ? 10.766 1.97 5.391 1 98.69 73 THR A O 1
ATOM 542 N N . LEU A 1 74 ? 11.641 0.267 6.625 1 98.69 74 LEU A N 1
ATOM 543 C CA . LEU A 1 74 ? 10.445 -0.562 6.484 1 98.69 74 LEU A CA 1
ATOM 544 C C . LEU A 1 74 ? 9.688 -0.652 7.801 1 98.69 74 LEU A C 1
ATOM 546 O O . LEU A 1 74 ? 10.297 -0.62 8.875 1 98.69 74 LEU A O 1
ATOM 550 N N . CYS A 1 75 ? 8.406 -0.748 7.68 1 98.44 75 CYS A N 1
ATOM 551 C CA . CYS A 1 75 ? 7.57 -1.13 8.812 1 98.44 75 CYS A CA 1
ATOM 552 C C . CYS A 1 75 ? 6.617 -2.258 8.438 1 98.44 75 CYS A C 1
ATOM 554 O O . CYS A 1 75 ? 6.164 -2.334 7.293 1 98.44 75 CYS A O 1
ATOM 556 N N . PHE A 1 76 ? 6.395 -3.145 9.367 1 98.5 76 PHE A N 1
ATOM 557 C CA . PHE A 1 76 ? 5.461 -4.258 9.258 1 98.5 76 PHE A CA 1
ATOM 558 C C . PHE A 1 76 ? 4.621 -4.383 10.523 1 98.5 76 PHE A C 1
ATOM 560 O O . PHE A 1 76 ? 5.16 -4.496 11.625 1 98.5 76 PHE A O 1
ATOM 567 N N . VAL A 1 77 ? 3.387 -4.32 10.328 1 98 77 VAL A N 1
ATOM 568 C CA . VAL A 1 77 ? 2.451 -4.547 11.422 1 98 77 VAL A CA 1
ATOM 569 C C . VAL A 1 77 ? 1.802 -5.918 11.281 1 98 77 VAL A C 1
ATOM 571 O O . VAL A 1 77 ? 1.374 -6.297 10.188 1 98 77 VAL A O 1
ATOM 574 N N . PRO A 1 78 ? 1.671 -6.711 12.289 1 97.25 78 PRO A N 1
ATOM 575 C CA . PRO A 1 78 ? 1.952 -6.363 13.688 1 97.25 78 PRO A CA 1
ATOM 576 C C . PRO A 1 78 ? 3.359 -6.766 14.125 1 97.25 78 PRO A C 1
ATOM 578 O O . PRO A 1 78 ? 3.801 -6.395 15.211 1 97.25 78 PRO A O 1
ATOM 581 N N . ASP A 1 79 ? 4.102 -7.473 13.352 1 95.12 79 ASP A N 1
ATOM 582 C CA . ASP A 1 79 ? 5.262 -8.203 13.852 1 95.12 79 ASP A CA 1
ATOM 583 C C . ASP A 1 79 ? 6.551 -7.418 13.602 1 95.12 79 ASP A C 1
ATOM 585 O O . ASP A 1 79 ? 7.648 -7.922 13.859 1 95.12 79 ASP A O 1
ATOM 589 N N . GLY A 1 80 ? 6.508 -6.262 13.086 1 95.88 80 GLY A N 1
ATOM 590 C CA . GLY A 1 80 ? 7.684 -5.457 12.789 1 95.88 80 GLY A CA 1
ATOM 591 C C . GLY A 1 80 ? 7.621 -4.066 13.398 1 95.88 80 GLY A C 1
ATOM 592 O O . GLY A 1 80 ? 6.934 -3.848 14.398 1 95.88 80 GLY A O 1
ATOM 593 N N . ALA A 1 81 ? 8.469 -3.232 12.852 1 96 81 ALA A N 1
ATOM 594 C CA . ALA A 1 81 ? 8.508 -1.843 13.305 1 96 81 ALA A CA 1
ATOM 595 C C . ALA A 1 81 ? 7.152 -1.167 13.102 1 96 81 ALA A C 1
ATOM 597 O O . ALA A 1 81 ? 6.441 -1.465 12.133 1 96 81 ALA A O 1
ATOM 598 N N . SER A 1 82 ? 6.785 -0.238 13.961 1 97.62 82 SER A N 1
ATOM 599 C CA . SER A 1 82 ? 5.527 0.495 13.93 1 97.62 82 SER A CA 1
ATOM 600 C C . SER A 1 82 ? 5.48 1.463 12.75 1 97.62 82 SER A C 1
ATOM 602 O O . SER A 1 82 ? 6.363 2.312 12.602 1 97.62 82 SER A O 1
ATOM 604 N N . CYS A 1 83 ? 4.414 1.33 11.977 1 98.44 83 CYS A N 1
ATOM 605 C CA . CYS A 1 83 ? 4.238 2.27 10.875 1 98.44 83 CYS A CA 1
ATOM 606 C C . CYS A 1 83 ? 3.799 3.635 11.383 1 98.44 83 CYS A C 1
ATOM 608 O O . CYS A 1 83 ? 4.23 4.664 10.859 1 98.44 83 CYS A O 1
ATOM 610 N N . GLN A 1 84 ? 2.967 3.625 12.383 1 98.25 84 GLN A N 1
ATOM 611 C CA . GLN A 1 84 ? 2.531 4.879 12.992 1 98.25 84 GLN A CA 1
ATOM 612 C C . GLN A 1 84 ? 3.721 5.676 13.523 1 98.25 84 GLN A C 1
ATOM 614 O O . GLN A 1 84 ? 3.842 6.875 13.25 1 98.25 84 GLN A O 1
ATOM 619 N N . ALA A 1 85 ? 4.586 5 14.234 1 97.81 85 ALA A N 1
ATOM 620 C CA . ALA A 1 85 ? 5.754 5.68 14.797 1 97.81 85 ALA A CA 1
ATOM 621 C C . ALA A 1 85 ? 6.672 6.195 13.688 1 97.81 85 ALA A C 1
ATOM 623 O O . ALA A 1 85 ? 7.203 7.301 13.781 1 97.81 85 ALA A O 1
ATOM 624 N N . LEU A 1 86 ? 6.82 5.367 12.695 1 98.38 86 LEU A N 1
ATOM 625 C CA . LEU A 1 86 ? 7.641 5.762 11.562 1 98.38 86 LEU A CA 1
ATOM 626 C C . LEU A 1 86 ? 7.113 7.047 10.93 1 98.38 86 LEU A C 1
ATOM 628 O O . LEU A 1 86 ? 7.879 7.973 10.656 1 98.38 86 LEU A O 1
ATOM 632 N N . LEU A 1 87 ? 5.824 7.145 10.734 1 98.62 87 LEU A N 1
ATOM 633 C CA . LEU A 1 87 ? 5.203 8.297 10.094 1 98.62 87 LEU A CA 1
ATOM 634 C C . LEU A 1 87 ? 5.277 9.523 11.008 1 98.62 87 LEU A C 1
ATOM 636 O O . LEU A 1 87 ? 5.613 10.617 10.547 1 98.62 87 LEU A O 1
ATOM 640 N N . ILE A 1 88 ? 4.98 9.32 12.258 1 98.5 88 ILE A N 1
ATOM 641 C CA . ILE A 1 88 ? 5 10.438 13.188 1 98.5 88 ILE A CA 1
ATOM 642 C C . ILE A 1 88 ? 6.406 11.039 13.242 1 98.5 88 ILE A C 1
ATOM 644 O O . ILE A 1 88 ? 6.57 12.258 13.188 1 98.5 88 ILE A O 1
ATOM 648 N N . ASN A 1 89 ? 7.395 10.18 13.312 1 98 89 ASN A N 1
ATOM 649 C CA . ASN A 1 89 ? 8.773 10.664 13.344 1 98 89 ASN A CA 1
ATOM 650 C C . ASN A 1 89 ? 9.133 11.406 12.055 1 98 89 ASN A C 1
ATOM 652 O O . ASN A 1 89 ? 9.805 12.438 12.102 1 98 89 ASN A O 1
ATOM 656 N N . ALA A 1 90 ? 8.734 10.859 10.93 1 98.44 90 ALA A N 1
ATOM 657 C CA . ALA A 1 90 ? 9.008 11.523 9.656 1 98.44 90 ALA A CA 1
ATOM 658 C C . ALA A 1 90 ? 8.312 12.875 9.578 1 98.44 90 ALA A C 1
ATOM 660 O O . ALA A 1 90 ? 8.898 13.859 9.125 1 98.44 90 ALA A O 1
ATOM 661 N N . ILE A 1 91 ? 7.062 12.953 10.047 1 98.75 91 ILE A N 1
ATOM 662 C CA . ILE A 1 91 ? 6.305 14.203 10.039 1 98.75 91 ILE A CA 1
ATOM 663 C C . ILE A 1 91 ? 6.992 15.227 10.938 1 98.75 91 ILE A C 1
ATOM 665 O O . ILE A 1 91 ? 7.176 16.375 10.555 1 98.75 91 ILE A O 1
ATOM 669 N N . ARG A 1 92 ? 7.395 14.805 12.078 1 98.06 92 ARG A N 1
ATOM 670 C CA . ARG A 1 92 ? 8.023 15.688 13.055 1 98.06 92 ARG A CA 1
ATOM 671 C C . ARG A 1 92 ? 9.328 16.266 12.508 1 98.06 92 ARG A C 1
ATOM 673 O O . ARG A 1 92 ? 9.703 17.391 12.836 1 98.06 92 ARG A O 1
ATOM 680 N N . SER A 1 93 ? 9.938 15.539 11.648 1 97.5 93 SER A N 1
ATOM 681 C CA . SER A 1 93 ? 11.234 15.953 11.125 1 97.5 93 SER A CA 1
ATOM 682 C C . SER A 1 93 ? 11.07 16.797 9.859 1 97.5 93 SER A C 1
ATOM 684 O O . SER A 1 93 ? 12.055 17.312 9.328 1 97.5 93 SER A O 1
ATOM 686 N N . THR A 1 94 ? 9.891 16.859 9.336 1 98.62 94 THR A N 1
ATOM 687 C CA . THR A 1 94 ? 9.633 17.625 8.125 1 98.62 94 THR A CA 1
ATOM 688 C C . THR A 1 94 ? 9.773 19.125 8.406 1 98.62 94 THR A C 1
ATOM 690 O O . THR A 1 94 ? 9.289 19.609 9.438 1 98.62 94 THR A O 1
ATOM 693 N N . ARG A 1 95 ? 10.312 19.922 7.414 1 98.62 95 ARG A N 1
ATOM 694 C CA . ARG A 1 95 ? 10.633 21.312 7.707 1 98.62 95 ARG A CA 1
ATOM 695 C C . ARG A 1 95 ? 9.953 22.266 6.719 1 98.62 95 ARG A C 1
ATOM 697 O O . ARG A 1 95 ? 9.688 23.422 7.039 1 98.62 95 ARG A O 1
ATOM 704 N N . HIS A 1 96 ? 9.641 21.828 5.531 1 98.75 96 HIS A N 1
ATOM 705 C CA . HIS A 1 96 ? 9.211 22.766 4.508 1 98.75 96 HIS A CA 1
ATOM 706 C C . HIS A 1 96 ? 7.828 22.422 3.975 1 98.75 96 HIS A C 1
ATOM 708 O O . HIS A 1 96 ? 6.938 23.266 3.947 1 98.75 96 HIS A O 1
ATOM 714 N N . ARG A 1 97 ? 7.684 21.188 3.514 1 98.94 97 ARG A N 1
ATOM 715 C CA . ARG A 1 97 ? 6.434 20.797 2.865 1 98.94 97 ARG A CA 1
ATOM 716 C C . ARG A 1 97 ? 6.066 19.359 3.182 1 98.94 97 ARG A C 1
ATOM 718 O O . ARG A 1 97 ? 6.934 18.484 3.18 1 98.94 97 ARG A O 1
ATOM 725 N N . LEU A 1 98 ? 4.836 19.156 3.449 1 98.94 98 LEU A N 1
ATOM 726 C CA . LEU A 1 98 ? 4.262 17.828 3.697 1 98.94 98 LEU A CA 1
ATOM 727 C C . LEU A 1 98 ? 3.025 17.609 2.834 1 98.94 98 LEU A C 1
ATOM 729 O O . LEU A 1 98 ? 2.02 18.312 2.99 1 98.94 98 LEU A O 1
ATOM 733 N N . LEU A 1 99 ? 3.102 16.688 1.888 1 99 99 LEU A N 1
ATOM 734 C CA . LEU A 1 99 ? 1.976 16.297 1.045 1 99 99 LEU A CA 1
ATOM 735 C C . LEU A 1 99 ? 1.419 14.945 1.47 1 99 99 LEU A C 1
ATOM 737 O O . LEU A 1 99 ? 2.17 13.977 1.612 1 99 99 LEU A O 1
ATOM 741 N N . ILE A 1 100 ? 0.119 14.906 1.707 1 98.94 100 ILE A N 1
ATOM 742 C CA . ILE A 1 100 ? -0.516 13.688 2.197 1 98.94 100 ILE A CA 1
ATOM 743 C C . ILE A 1 100 ? -1.641 13.273 1.251 1 98.94 100 ILE A C 1
ATOM 745 O O . ILE A 1 100 ? -2.428 14.117 0.808 1 98.94 100 ILE A O 1
ATOM 749 N N . GLN A 1 101 ? -1.691 12.062 0.924 1 98.75 101 GLN A N 1
ATOM 750 C CA . GLN A 1 101 ? -2.768 11.422 0.179 1 98.75 101 GLN A CA 1
ATOM 751 C C . GLN A 1 101 ? -3.232 10.148 0.877 1 98.75 101 GLN A C 1
ATOM 753 O O . GLN A 1 101 ? -2.447 9.211 1.062 1 98.75 101 GLN A O 1
ATOM 758 N N . ALA A 1 102 ? -4.535 10.094 1.274 1 97.94 102 ALA A N 1
ATOM 759 C CA . ALA A 1 102 ? -4.984 8.977 2.104 1 97.94 102 ALA A CA 1
ATOM 760 C C . ALA A 1 102 ? -6.383 8.516 1.692 1 97.94 102 ALA A C 1
ATOM 762 O O . ALA A 1 102 ? -7.238 9.336 1.362 1 97.94 102 ALA A O 1
ATOM 763 N N . TYR A 1 103 ? -6.59 7.23 1.759 1 97.88 103 TYR A N 1
ATOM 764 C CA . TYR A 1 103 ? -7.934 6.664 1.67 1 97.88 103 TYR A CA 1
ATOM 765 C C . TYR A 1 103 ? -8.688 6.832 2.984 1 97.88 103 TYR A C 1
ATOM 767 O O . TYR A 1 103 ? -9.648 7.602 3.064 1 97.88 103 TYR A O 1
ATOM 775 N N . SER A 1 104 ? -8.117 6.164 4.023 1 95.31 104 SER A N 1
ATOM 776 C CA . SER A 1 104 ? -8.664 6.352 5.367 1 95.31 104 SER A CA 1
ATOM 777 C C . SER A 1 104 ? -7.656 7.051 6.273 1 95.31 104 SER A C 1
ATOM 779 O O . SER A 1 104 ? -6.5 6.637 6.363 1 95.31 104 SER A O 1
ATOM 781 N N . PHE A 1 105 ? -8.086 8.133 6.914 1 96.38 105 PHE A N 1
ATOM 782 C CA . PHE A 1 105 ? -7.25 8.914 7.816 1 96.38 105 PHE A CA 1
ATOM 783 C C . PHE A 1 105 ? -8 9.234 9.102 1 96.38 105 PHE A C 1
ATOM 785 O O . PHE A 1 105 ? -8.602 10.305 9.227 1 96.38 105 PHE A O 1
ATOM 792 N N . THR A 1 106 ? -7.82 8.25 10.094 1 93.44 106 THR A N 1
ATOM 793 C CA . THR A 1 106 ? -8.562 8.422 11.336 1 93.44 106 THR A CA 1
ATOM 794 C C . THR A 1 106 ? -7.641 8.258 12.547 1 93.44 106 THR A C 1
ATOM 796 O O . THR A 1 106 ? -8.102 8.203 13.688 1 93.44 106 THR A O 1
ATOM 799 N N . SER A 1 107 ? -6.359 8.109 12.32 1 95 107 SER A N 1
ATOM 800 C CA . SER A 1 107 ? -5.406 8.039 13.422 1 95 107 SER A CA 1
ATOM 801 C C . SER A 1 107 ? -5.238 9.398 14.094 1 95 107 SER A C 1
ATOM 803 O O . SER A 1 107 ? -4.715 10.336 13.484 1 95 107 SER A O 1
ATOM 805 N N . ALA A 1 108 ? -5.613 9.492 15.312 1 93.69 108 ALA A N 1
ATOM 806 C CA . ALA A 1 108 ? -5.492 10.75 16.047 1 93.69 108 ALA A CA 1
ATOM 807 C C . ALA A 1 108 ? -4.027 11.148 16.219 1 93.69 108 ALA A C 1
ATOM 809 O O . ALA A 1 108 ? -3.662 12.305 15.961 1 93.69 108 ALA A O 1
ATOM 810 N N . PRO A 1 109 ? -3.139 10.211 16.594 1 95.88 109 PRO A N 1
ATOM 811 C CA . PRO A 1 109 ? -1.743 10.617 16.766 1 95.88 109 PRO A CA 1
ATOM 812 C C . PRO A 1 109 ? -1.105 11.117 15.477 1 95.88 109 PRO A C 1
ATOM 814 O O . PRO A 1 109 ? -0.306 12.055 15.5 1 95.88 109 PRO A O 1
ATOM 817 N N . ILE A 1 110 ? -1.464 10.547 14.359 1 97.88 110 ILE A N 1
ATOM 818 C CA . ILE A 1 110 ? -0.894 11.008 13.102 1 97.88 110 ILE A CA 1
ATOM 819 C C . ILE A 1 110 ? -1.474 12.375 12.742 1 97.88 110 ILE A C 1
ATOM 821 O O . ILE A 1 110 ? -0.744 13.273 12.32 1 97.88 110 ILE A O 1
ATOM 825 N N . ALA A 1 111 ? -2.77 12.523 12.922 1 97.38 111 ALA A N 1
ATOM 826 C CA . ALA A 1 111 ? -3.412 13.805 12.633 1 97.38 111 ALA A CA 1
ATOM 827 C C . ALA A 1 111 ? -2.82 14.922 13.492 1 97.38 111 ALA A C 1
ATOM 829 O O . ALA A 1 111 ? -2.588 16.031 13 1 97.38 111 ALA A O 1
ATOM 830 N N . GLU A 1 112 ? -2.592 14.633 14.68 1 97.31 112 GLU A N 1
ATOM 831 C CA . GLU A 1 112 ? -1.994 15.617 15.578 1 97.31 112 GLU A CA 1
ATOM 832 C C . GLU A 1 112 ? -0.598 16.016 15.102 1 97.31 112 GLU A C 1
ATOM 834 O O . GLU A 1 112 ? -0.247 17.203 15.117 1 97.31 112 GLU A O 1
ATOM 839 N N . ALA A 1 113 ? 0.167 15.039 14.703 1 98.38 113 ALA A N 1
ATOM 840 C CA . ALA A 1 113 ? 1.501 15.328 14.188 1 98.38 113 ALA A CA 1
ATOM 841 C C . ALA A 1 113 ? 1.427 16.219 12.945 1 98.38 113 ALA A C 1
ATOM 843 O O . ALA A 1 113 ? 2.238 17.141 12.789 1 98.38 113 ALA A O 1
ATOM 844 N N . VAL A 1 114 ? 0.463 15.953 12.141 1 98.69 114 VAL A N 1
ATOM 845 C CA . VAL A 1 114 ? 0.271 16.734 10.93 1 98.69 114 VAL A CA 1
ATOM 846 C C . VAL A 1 114 ? -0.092 18.172 11.289 1 98.69 114 VAL A C 1
ATOM 848 O O . VAL A 1 114 ? 0.483 19.125 10.75 1 98.69 114 VAL A O 1
ATOM 851 N N . ALA A 1 115 ? -1.016 18.359 12.219 1 98.19 115 ALA A N 1
ATOM 852 C CA . ALA A 1 115 ? -1.421 19.688 12.656 1 98.19 115 ALA A CA 1
ATOM 853 C C . ALA A 1 115 ? -0.249 20.438 13.281 1 98.19 115 ALA A C 1
ATOM 855 O O . ALA A 1 115 ? -0.082 21.641 13.055 1 98.19 115 ALA A O 1
ATOM 856 N N . GLN A 1 116 ? 0.496 19.75 14.023 1 98.31 116 GLN A N 1
ATOM 857 C CA . GLN A 1 116 ? 1.663 20.359 14.656 1 98.31 116 GLN A CA 1
ATOM 858 C C . GLN A 1 116 ? 2.686 20.797 13.609 1 98.31 116 GLN A C 1
ATOM 860 O O . GLN A 1 116 ? 3.32 21.844 13.758 1 98.31 116 GLN A O 1
ATOM 865 N N . ALA A 1 117 ? 2.879 19.969 12.602 1 98.75 117 ALA A N 1
ATOM 866 C CA . ALA A 1 117 ? 3.773 20.359 11.516 1 98.75 117 ALA A CA 1
ATOM 867 C C . ALA A 1 117 ? 3.303 21.656 10.867 1 98.75 117 ALA A C 1
ATOM 869 O O . ALA A 1 117 ? 4.109 22.547 10.602 1 98.75 117 ALA A O 1
ATOM 870 N N . HIS A 1 118 ? 2.053 21.781 10.641 1 98.75 118 HIS A N 1
ATOM 871 C CA . HIS A 1 118 ? 1.484 23 10.078 1 98.75 118 HIS A CA 1
ATOM 872 C C . HIS A 1 118 ? 1.73 24.188 10.992 1 98.75 118 HIS A C 1
ATOM 874 O O . HIS A 1 118 ? 2.1 25.266 10.523 1 98.75 118 HIS A O 1
ATOM 880 N N . ARG A 1 119 ? 1.564 24.031 12.242 1 98.12 119 ARG A N 1
ATOM 881 C CA . ARG A 1 119 ? 1.763 25.109 13.211 1 98.12 119 ARG A CA 1
ATOM 882 C C . ARG A 1 119 ? 3.217 25.562 13.234 1 98.12 119 ARG A C 1
ATOM 884 O O . ARG A 1 119 ? 3.504 26.734 13.5 1 98.12 119 ARG A O 1
ATOM 891 N N . ARG A 1 120 ? 4.086 24.641 12.945 1 98.44 120 ARG A N 1
ATOM 892 C CA . ARG A 1 120 ? 5.508 24.969 12.906 1 98.44 120 ARG A CA 1
ATOM 893 C C . ARG A 1 120 ? 5.855 25.75 11.641 1 98.44 120 ARG A C 1
ATOM 895 O O . ARG A 1 120 ? 6.992 26.188 11.469 1 98.44 120 ARG A O 1
ATOM 902 N N . GLY A 1 121 ? 4.887 25.844 10.75 1 98.62 121 GLY A N 1
ATOM 903 C CA . GLY A 1 121 ? 5.109 26.625 9.547 1 98.62 121 GLY A CA 1
ATOM 904 C C . GLY A 1 121 ? 5.32 25.781 8.312 1 98.62 121 GLY A C 1
ATOM 905 O O . GLY A 1 121 ? 5.613 26.297 7.23 1 98.62 121 GLY A O 1
ATOM 906 N N . VAL A 1 122 ? 5.254 24.438 8.414 1 98.88 122 VAL A N 1
ATOM 907 C CA . VAL A 1 122 ? 5.363 23.531 7.273 1 98.88 122 VAL A CA 1
ATOM 908 C C . VAL A 1 122 ? 4.156 23.719 6.352 1 98.88 122 VAL A C 1
ATOM 910 O O . VAL A 1 122 ? 3.023 23.828 6.82 1 98.88 122 VAL A O 1
ATOM 913 N N . ASP A 1 123 ? 4.363 23.797 5.016 1 98.94 123 ASP A N 1
ATOM 914 C CA . ASP A 1 123 ? 3.277 23.781 4.039 1 98.94 123 ASP A CA 1
ATOM 915 C C . ASP A 1 123 ? 2.65 22.391 3.939 1 98.94 123 ASP A C 1
ATOM 917 O O . ASP A 1 123 ? 3.16 21.516 3.227 1 98.94 123 ASP A O 1
ATOM 921 N N . VAL A 1 124 ? 1.553 22.219 4.637 1 98.88 124 VAL A N 1
ATOM 922 C CA . VAL A 1 124 ? 0.878 20.922 4.676 1 98.88 124 VAL A CA 1
ATOM 923 C C . VAL A 1 124 ? -0.352 20.953 3.77 1 98.88 124 VAL A C 1
ATOM 925 O O . VAL A 1 124 ? -1.172 21.875 3.859 1 98.88 124 VAL A O 1
ATOM 928 N N . ARG A 1 125 ? -0.522 19.953 2.893 1 98.88 125 ARG A N 1
ATOM 929 C CA . ARG A 1 125 ? -1.694 19.766 2.043 1 98.88 125 ARG A CA 1
ATOM 930 C C . ARG A 1 125 ? -2.137 18.312 2.023 1 98.88 125 ARG A C 1
ATOM 932 O O . ARG A 1 125 ? -1.304 17.406 1.955 1 98.88 125 ARG A O 1
ATOM 939 N N . VAL A 1 126 ? -3.422 18.125 2.059 1 98.56 126 VAL A N 1
ATOM 940 C CA . VAL A 1 126 ? -3.941 16.781 2.266 1 98.56 126 VAL A CA 1
ATOM 941 C C . VAL A 1 126 ? -5.008 16.469 1.218 1 98.56 126 VAL A C 1
ATOM 943 O O . VAL A 1 126 ? -5.922 17.266 0.997 1 98.56 126 VAL A O 1
ATOM 946 N N . ILE A 1 127 ? -4.887 15.336 0.56 1 98.62 127 ILE A N 1
ATOM 947 C CA . ILE A 1 127 ? -5.914 14.742 -0.285 1 98.62 127 ILE A CA 1
ATOM 948 C C . ILE A 1 127 ? -6.559 13.562 0.439 1 98.62 127 ILE A C 1
ATOM 950 O O . ILE A 1 127 ? -5.863 12.656 0.901 1 98.62 127 ILE A O 1
ATOM 954 N N . LEU A 1 128 ? -7.898 13.547 0.498 1 97.56 128 LEU A N 1
ATOM 955 C CA . LEU A 1 128 ? -8.617 12.422 1.094 1 97.56 128 LEU A CA 1
ATOM 956 C C . LEU A 1 128 ? -9.625 11.844 0.113 1 97.56 128 LEU A C 1
ATOM 958 O O . LEU A 1 128 ? -10.07 12.531 -0.808 1 97.56 128 LEU A O 1
ATOM 962 N N . ASP A 1 129 ? -9.938 10.594 0.299 1 97.12 129 ASP A N 1
ATOM 963 C CA . ASP A 1 129 ? -11.023 9.953 -0.44 1 97.12 129 ASP A CA 1
ATOM 964 C C . ASP A 1 129 ? -12.375 10.539 -0.058 1 97.12 129 ASP A C 1
ATOM 966 O O . ASP A 1 129 ? -12.555 11.023 1.062 1 97.12 129 ASP A O 1
ATOM 970 N N . LYS A 1 130 ? -13.312 10.438 -0.906 1 95.12 130 LYS A N 1
ATOM 971 C CA . LYS A 1 130 ? -14.648 10.992 -0.698 1 95.12 130 LYS A CA 1
ATOM 972 C C . LYS A 1 130 ? -15.336 10.336 0.492 1 95.12 130 LYS A C 1
ATOM 974 O O . LYS A 1 130 ? -16.219 10.93 1.111 1 95.12 130 LYS A O 1
ATOM 979 N N . SER A 1 131 ? -14.984 9.102 0.811 1 91.62 131 SER A N 1
ATOM 980 C CA . SER A 1 131 ? -15.578 8.422 1.959 1 91.62 131 SER A CA 1
ATOM 981 C C . SER A 1 131 ? -15.266 9.164 3.258 1 91.62 131 SER A C 1
ATOM 983 O O . SER A 1 131 ? -15.953 8.969 4.266 1 91.62 131 SER A O 1
ATOM 985 N N . GLN A 1 132 ? -14.234 10.016 3.266 1 89.75 132 GLN A N 1
ATOM 986 C CA . GLN A 1 132 ? -13.82 10.727 4.469 1 89.75 132 GLN A CA 1
ATOM 987 C C . GLN A 1 132 ? -14.648 11.992 4.668 1 89.75 132 GLN A C 1
ATOM 989 O O . GLN A 1 132 ? -14.531 12.664 5.691 1 89.75 132 GLN A O 1
ATOM 994 N N . GLN A 1 133 ? -15.484 12.414 3.684 1 85.38 133 GLN A N 1
ATOM 995 C CA . GLN A 1 133 ? -16.359 13.57 3.822 1 85.38 133 GLN A CA 1
ATOM 996 C C . GLN A 1 133 ? -17.5 13.281 4.805 1 85.38 133 GLN A C 1
ATOM 998 O O . GLN A 1 133 ? -17.969 14.188 5.5 1 85.38 133 GLN A O 1
ATOM 1003 N N . SER A 1 134 ? -18.031 12.234 4.629 1 67.19 134 SER A N 1
ATOM 1004 C CA . SER A 1 134 ? -19.266 11.93 5.355 1 67.19 134 SER A CA 1
ATOM 1005 C C . SER A 1 134 ? -18.969 11.438 6.766 1 67.19 134 SER A C 1
ATOM 1007 O O . SER A 1 134 ? -19.859 11.391 7.617 1 67.19 134 SER A O 1
ATOM 1009 N N . GLU A 1 135 ? -17.828 11.047 6.855 1 56.22 135 GLU A N 1
ATOM 1010 C CA . GLU A 1 135 ? -17.594 10.516 8.195 1 56.22 135 GLU A CA 1
ATOM 1011 C C . GLU A 1 135 ? -17.578 11.641 9.234 1 56.22 135 GLU A C 1
ATOM 1013 O O . GLU A 1 135 ? -17.031 12.719 8.977 1 56.22 135 GLU A O 1
ATOM 1018 N N . ARG A 1 136 ? -18.531 11.812 10.039 1 46.12 136 ARG A N 1
ATOM 1019 C CA . ARG A 1 136 ? -18.609 12.766 11.141 1 46.12 136 ARG A CA 1
ATOM 1020 C C . ARG A 1 136 ? -17.266 12.836 11.883 1 46.12 136 ARG A C 1
ATOM 1022 O O . ARG A 1 136 ? -16.719 11.805 12.266 1 46.12 136 ARG A O 1
ATOM 1029 N N . TYR A 1 137 ? -16.672 13.984 12.078 1 53.81 137 TYR A N 1
ATOM 1030 C CA . TYR A 1 137 ? -15.461 14.273 12.844 1 53.81 137 TYR A CA 1
ATOM 1031 C C . TYR A 1 137 ? -14.258 13.516 12.281 1 53.81 137 TYR A C 1
ATOM 1033 O O . TYR A 1 137 ? -13.781 12.562 12.891 1 53.81 137 TYR A O 1
ATOM 1041 N N . THR A 1 138 ? -13.906 13.648 10.945 1 73 138 THR A N 1
ATOM 1042 C CA . THR A 1 138 ? -12.844 13.016 10.172 1 73 138 THR A CA 1
ATOM 1043 C C . THR A 1 138 ? -11.555 13.82 10.258 1 73 138 THR A C 1
ATOM 1045 O O . THR A 1 138 ? -11.562 14.961 10.727 1 73 138 THR A O 1
ATOM 1048 N N . SER A 1 139 ? -10.516 13.109 10.367 1 84.19 139 SER A N 1
ATOM 1049 C CA . SER A 1 139 ? -9.242 13.805 10.188 1 84.19 139 SER A CA 1
ATOM 1050 C C . S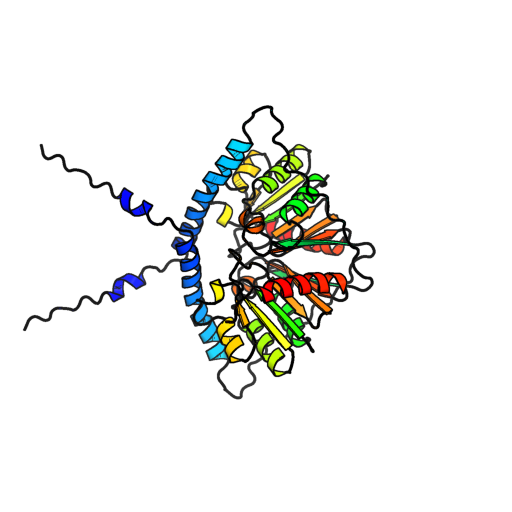ER A 1 139 ? -9.391 14.984 9.234 1 84.19 139 SER A C 1
ATOM 1052 O O . SER A 1 139 ? -8.703 16 9.391 1 84.19 139 SER A O 1
ATOM 1054 N N . ALA A 1 140 ? -10.375 14.922 8.43 1 89 140 ALA A N 1
ATOM 1055 C CA . ALA A 1 140 ? -10.602 16 7.469 1 89 140 ALA A CA 1
ATOM 1056 C C . ALA A 1 140 ? -11.055 17.281 8.172 1 89 140 ALA A C 1
ATOM 1058 O O . ALA A 1 140 ? -10.477 18.344 7.961 1 89 140 ALA A O 1
ATOM 1059 N N . THR A 1 141 ? -12.078 17.172 8.977 1 90.12 141 THR A N 1
ATOM 1060 C CA . THR A 1 141 ? -12.609 18.328 9.695 1 90.12 141 THR A CA 1
ATOM 1061 C C . THR A 1 141 ? -11.578 18.875 10.68 1 90.12 141 THR A C 1
ATOM 1063 O O . THR A 1 141 ? -11.375 20.078 10.781 1 90.12 141 THR A O 1
ATOM 1066 N N . TYR A 1 142 ? -10.992 17.953 11.367 1 91.69 142 TYR A N 1
ATOM 1067 C CA . TYR A 1 142 ? -9.961 18.328 12.336 1 91.69 142 TYR A CA 1
ATOM 1068 C C . TYR A 1 142 ? -8.844 19.125 11.656 1 91.69 142 TYR A C 1
ATOM 1070 O O . TYR A 1 142 ? -8.453 20.188 12.133 1 91.69 142 TYR A O 1
ATOM 1078 N N . LEU A 1 143 ? -8.328 18.594 10.609 1 95.62 143 LEU A N 1
ATOM 1079 C CA . LEU A 1 143 ? -7.23 19.234 9.898 1 95.62 143 LEU A CA 1
ATOM 1080 C C . LEU A 1 143 ? -7.676 20.562 9.289 1 95.62 143 LEU A C 1
ATOM 1082 O O . LEU A 1 143 ? -6.934 21.547 9.32 1 95.62 143 LEU A O 1
ATOM 1086 N N . LYS A 1 144 ? -8.891 20.578 8.789 1 93.12 144 LYS A N 1
ATOM 1087 C CA . LYS A 1 144 ? -9.422 21.828 8.258 1 93.12 144 LYS A CA 1
ATOM 1088 C C . LYS A 1 144 ? -9.492 22.906 9.352 1 93.12 144 LYS A C 1
ATOM 1090 O O . LYS A 1 144 ? -9.102 24.047 9.125 1 93.12 144 LYS A O 1
ATOM 1095 N N . HIS A 1 145 ? -9.953 22.516 10.453 1 92.94 145 HIS A N 1
ATOM 1096 C CA . HIS A 1 145 ? -10.078 23.453 11.57 1 92.94 145 HIS A CA 1
ATOM 1097 C C . HIS A 1 145 ? -8.703 23.906 12.055 1 92.94 145 HIS A C 1
ATOM 1099 O O . HIS A 1 145 ? -8.562 25.016 12.578 1 92.94 145 HIS A O 1
ATOM 1105 N N . ALA A 1 146 ? -7.73 23.094 11.898 1 95.44 146 ALA A N 1
ATOM 1106 C CA . ALA A 1 146 ? -6.359 23.438 12.266 1 95.44 146 ALA A CA 1
ATOM 1107 C C . ALA A 1 146 ? -5.719 24.344 11.219 1 95.44 146 ALA A C 1
ATOM 1109 O O . ALA A 1 146 ? -4.559 24.734 11.359 1 95.44 146 ALA A O 1
ATOM 1110 N N . GLY A 1 147 ? -6.48 24.578 10.164 1 97.06 147 GLY A N 1
ATOM 1111 C CA . GLY A 1 147 ? -5.992 25.484 9.141 1 97.06 147 GLY A CA 1
ATOM 1112 C C . GLY A 1 147 ? -5.285 24.781 8 1 97.06 147 GLY A C 1
ATOM 1113 O O . GLY A 1 147 ? -4.738 25.438 7.105 1 97.06 147 GLY A O 1
ATOM 1114 N N . VAL A 1 148 ? -5.27 23.453 7.977 1 97.94 148 VAL A N 1
ATOM 1115 C CA . VAL A 1 148 ? -4.617 22.672 6.938 1 97.94 148 VAL A CA 1
ATOM 1116 C C . VAL A 1 148 ? -5.531 22.562 5.719 1 97.94 148 VAL A C 1
ATOM 1118 O O . VAL A 1 148 ? -6.691 22.172 5.836 1 97.94 148 VAL A O 1
ATOM 1121 N N . PRO A 1 149 ? -5.066 22.906 4.516 1 97.81 149 PRO A N 1
ATOM 1122 C CA . PRO A 1 149 ? -5.871 22.672 3.314 1 97.81 149 PRO A CA 1
ATOM 1123 C C . PRO A 1 149 ? -6.145 21.188 3.082 1 97.81 149 PRO A C 1
ATOM 1125 O O . PRO A 1 149 ? -5.215 20.375 3.059 1 97.81 149 PRO A O 1
ATOM 1128 N N . VAL A 1 150 ? -7.379 20.875 2.934 1 97.31 150 VAL A N 1
ATOM 1129 C CA . VAL A 1 150 ? -7.828 19.516 2.662 1 97.31 150 VAL A CA 1
ATOM 1130 C C . VAL A 1 150 ? -8.695 19.5 1.406 1 97.31 150 VAL A C 1
ATOM 1132 O O . VAL A 1 150 ? -9.617 20.312 1.268 1 97.31 150 VAL A O 1
ATOM 1135 N N . VAL A 1 151 ? -8.398 18.625 0.476 1 97.75 151 VAL A N 1
ATOM 1136 C CA . VAL A 1 151 ? -9.242 18.422 -0.7 1 97.75 151 VAL A CA 1
ATOM 1137 C C . VAL A 1 151 ? -9.734 16.984 -0.752 1 97.75 151 VAL A C 1
ATOM 1139 O O . VAL A 1 151 ? -9.148 16.094 -0.115 1 97.75 151 VAL A O 1
ATOM 1142 N N . ILE A 1 152 ? -10.781 16.766 -1.495 1 97.12 152 ILE A N 1
ATOM 1143 C CA . ILE A 1 152 ? -11.391 15.445 -1.64 1 97.12 152 ILE A CA 1
ATOM 1144 C C . ILE A 1 152 ? -11.211 14.953 -3.074 1 97.12 152 ILE A C 1
ATOM 1146 O O . ILE A 1 152 ? -11.664 15.609 -4.02 1 97.12 152 ILE A O 1
ATOM 1150 N N . ASP A 1 153 ? -10.516 13.852 -3.252 1 98.25 153 ASP A N 1
ATOM 1151 C CA . ASP A 1 153 ? -10.43 13.18 -4.543 1 98.25 153 ASP A CA 1
ATOM 1152 C C . ASP A 1 153 ? -11.664 12.32 -4.797 1 98.25 153 ASP A C 1
ATOM 1154 O O . ASP A 1 153 ? -11.727 11.164 -4.363 1 98.25 153 ASP A O 1
ATOM 1158 N N . ASN A 1 154 ? -12.57 12.859 -5.539 1 96.44 154 ASN A N 1
ATOM 1159 C CA . ASN A 1 154 ? -13.883 12.234 -5.641 1 96.44 154 ASN A CA 1
ATOM 1160 C C . ASN A 1 154 ? -14.117 11.641 -7.027 1 96.44 154 ASN A C 1
ATOM 1162 O O . ASN A 1 154 ? -15.203 11.141 -7.32 1 96.44 154 ASN A O 1
ATOM 1166 N N . LYS A 1 155 ? -13.156 11.633 -7.867 1 97.06 155 LYS A N 1
ATOM 1167 C CA . LYS A 1 155 ? -13.336 11.156 -9.234 1 97.06 155 LYS A CA 1
ATOM 1168 C C . LYS A 1 155 ? -13.195 9.641 -9.312 1 97.06 155 LYS A C 1
ATOM 1170 O O . LYS A 1 155 ? -14.016 8.961 -9.938 1 97.06 155 LYS A O 1
ATOM 1175 N N . PRO A 1 156 ? -12.18 9.086 -8.672 1 98.25 156 PRO A N 1
ATOM 1176 C CA . PRO A 1 156 ? -12.125 7.625 -8.719 1 98.25 156 PRO A CA 1
ATOM 1177 C C . PRO A 1 156 ? -13.211 6.969 -7.863 1 98.25 156 PRO A C 1
ATOM 1179 O O . PRO A 1 156 ? -13.836 7.637 -7.031 1 98.25 156 PRO A O 1
ATOM 1182 N N . ALA A 1 157 ? -13.422 5.656 -8.18 1 97.56 157 ALA A N 1
ATOM 1183 C CA . ALA A 1 157 ? -14.312 4.93 -7.273 1 97.56 157 ALA A CA 1
ATOM 1184 C C . ALA A 1 157 ? -13.773 4.949 -5.848 1 97.56 157 ALA A C 1
ATOM 1186 O O . ALA A 1 157 ? -14.523 5.176 -4.898 1 97.56 157 ALA A O 1
ATOM 1187 N N . ILE A 1 158 ? -12.5 4.746 -5.727 1 98 158 ILE A N 1
ATOM 1188 C CA . ILE A 1 158 ? -11.789 4.848 -4.453 1 98 158 ILE A CA 1
ATOM 1189 C C . ILE A 1 158 ? -10.422 5.488 -4.668 1 98 158 ILE A C 1
ATOM 1191 O O . ILE A 1 158 ? -9.648 5.039 -5.516 1 98 158 ILE A O 1
ATOM 1195 N N . ALA A 1 159 ? -10.195 6.566 -4.02 1 98.5 159 ALA A N 1
ATOM 1196 C CA . ALA A 1 159 ? -8.844 7.102 -3.928 1 98.5 159 ALA A CA 1
ATOM 1197 C C . ALA A 1 159 ? -8.023 6.34 -2.893 1 98.5 159 ALA A C 1
ATOM 1199 O O . ALA A 1 159 ? -7.945 6.742 -1.73 1 98.5 159 ALA A O 1
ATOM 1200 N N . HIS A 1 160 ? -7.336 5.332 -3.33 1 98.81 160 HIS A N 1
ATOM 1201 C CA . HIS A 1 160 ? -6.906 4.254 -2.451 1 98.81 160 HIS A CA 1
ATOM 1202 C C . HIS A 1 160 ? -5.43 4.383 -2.098 1 98.81 160 HIS A C 1
ATOM 1204 O O . HIS A 1 160 ? -4.84 3.459 -1.528 1 98.81 160 HIS A O 1
ATOM 1210 N N . ASN A 1 161 ? -4.773 5.512 -2.469 1 98.81 161 ASN A N 1
ATOM 1211 C CA . ASN A 1 161 ? -3.365 5.754 -2.168 1 98.81 161 ASN A CA 1
ATOM 1212 C C . ASN A 1 161 ? -3.146 6.008 -0.678 1 98.81 161 ASN A C 1
ATOM 1214 O O . ASN A 1 161 ? -4.008 6.578 -0.008 1 98.81 161 ASN A O 1
ATOM 1218 N N . LYS A 1 162 ? -2.064 5.562 -0.148 1 98.69 162 LYS A N 1
ATOM 1219 C CA . LYS A 1 162 ? -1.493 5.926 1.146 1 98.69 162 LYS A CA 1
ATOM 1220 C C . LYS A 1 162 ? -0.07 6.453 0.989 1 98.69 162 LYS A C 1
ATOM 1222 O O . LYS A 1 162 ? 0.889 5.68 0.981 1 98.69 162 LYS A O 1
ATOM 1227 N N . VAL A 1 163 ? -0.011 7.711 0.781 1 98.94 163 VAL A N 1
ATOM 1228 C CA . VAL A 1 163 ? 1.266 8.312 0.406 1 98.94 163 VAL A CA 1
ATOM 1229 C C . VAL A 1 163 ? 1.501 9.578 1.219 1 98.94 163 VAL A C 1
ATOM 1231 O O . VAL A 1 163 ? 0.583 10.383 1.408 1 98.94 163 VAL A O 1
ATOM 1234 N N . MET A 1 164 ? 2.678 9.766 1.711 1 98.94 164 MET A N 1
ATOM 1235 C CA . MET A 1 164 ? 3.154 11.031 2.246 1 98.94 164 MET A CA 1
ATOM 1236 C C . MET A 1 164 ? 4.5 11.414 1.635 1 98.94 164 MET A C 1
ATOM 1238 O O . MET A 1 164 ? 5.387 10.57 1.501 1 98.94 164 MET A O 1
ATOM 1242 N N . VAL A 1 165 ? 4.629 12.633 1.219 1 99 165 VAL A N 1
ATOM 1243 C CA . VAL A 1 165 ? 5.887 13.18 0.721 1 99 165 VAL A CA 1
ATOM 1244 C C . VAL A 1 165 ? 6.422 14.227 1.699 1 99 165 VAL A C 1
ATOM 1246 O O . VAL A 1 165 ? 5.688 15.125 2.115 1 99 165 VAL A O 1
ATOM 1249 N N . PHE A 1 166 ? 7.691 14.086 2.076 1 98.94 166 PHE A N 1
ATOM 1250 C CA . PHE A 1 166 ? 8.32 14.922 3.092 1 98.94 166 PHE A CA 1
ATOM 1251 C C . PHE A 1 166 ? 9.422 15.781 2.48 1 98.94 166 PHE A C 1
ATOM 1253 O O . PHE A 1 166 ? 10.445 15.258 2.039 1 98.94 166 PHE A O 1
ATOM 1260 N N . ASP A 1 167 ? 9.25 17.109 2.395 1 98.88 167 ASP A N 1
ATOM 1261 C CA . ASP A 1 167 ? 10.227 18.109 2.004 1 98.88 167 ASP A CA 1
ATOM 1262 C C . ASP A 1 167 ? 10.75 17.859 0.592 1 98.88 167 ASP A C 1
ATOM 1264 O O . ASP A 1 167 ? 11.898 18.172 0.284 1 98.88 167 ASP A O 1
ATOM 1268 N N . ASP A 1 168 ? 9.992 17.109 -0.174 1 98.44 168 ASP A N 1
ATOM 1269 C CA . ASP A 1 168 ? 10.406 16.719 -1.519 1 98.44 168 ASP A CA 1
ATOM 1270 C C . ASP A 1 168 ? 11.703 15.906 -1.479 1 98.44 168 ASP A C 1
ATOM 1272 O O . ASP A 1 168 ? 12.531 16.016 -2.383 1 98.44 168 ASP A O 1
ATOM 1276 N N . GLN A 1 169 ? 11.883 15.211 -0.406 1 98.44 169 GLN A N 1
ATOM 1277 C CA . GLN A 1 169 ? 13.133 14.477 -0.228 1 98.44 169 GLN A CA 1
ATOM 1278 C C . GLN A 1 169 ? 12.867 13.023 0.15 1 98.44 169 GLN A C 1
ATOM 1280 O O . GLN A 1 169 ? 13.758 12.18 0.054 1 98.44 169 GLN A O 1
ATOM 1285 N N . ALA A 1 170 ? 11.688 12.758 0.568 1 98.81 170 ALA A N 1
ATOM 1286 C CA . ALA A 1 170 ? 11.328 11.414 1.003 1 98.81 170 ALA A CA 1
ATOM 1287 C C . ALA A 1 170 ? 9.867 11.109 0.689 1 98.81 170 ALA A C 1
ATOM 1289 O O . ALA A 1 170 ? 9.055 12.023 0.53 1 98.81 170 ALA A O 1
ATOM 1290 N N . VAL A 1 171 ? 9.562 9.836 0.595 1 98.94 171 VAL A N 1
ATOM 1291 C CA . VAL A 1 171 ? 8.188 9.43 0.314 1 98.94 171 VAL A CA 1
ATOM 1292 C C . VAL A 1 171 ? 7.875 8.125 1.042 1 98.94 171 VAL A C 1
ATOM 1294 O O . VAL A 1 171 ? 8.719 7.234 1.125 1 98.94 171 VAL A O 1
ATOM 1297 N N . PHE A 1 172 ? 6.707 8.086 1.668 1 98.94 172 PHE A N 1
ATOM 1298 C CA . PHE A 1 172 ? 6.152 6.879 2.264 1 98.94 172 PHE A CA 1
ATOM 1299 C C . PHE A 1 172 ? 5.07 6.285 1.371 1 98.94 172 PHE A C 1
ATOM 1301 O O . PHE A 1 172 ? 4.246 7.012 0.815 1 98.94 172 PHE A O 1
ATOM 1308 N N . THR A 1 173 ? 5.051 4.957 1.18 1 98.94 173 THR A N 1
ATOM 1309 C CA . THR A 1 173 ? 4.016 4.215 0.468 1 98.94 173 THR A CA 1
ATOM 1310 C C . THR A 1 173 ? 3.842 2.82 1.062 1 98.94 173 THR A C 1
ATOM 1312 O O . THR A 1 173 ? 4.617 2.408 1.93 1 98.94 173 THR A O 1
ATOM 1315 N N . GLY A 1 174 ? 2.828 2.094 0.681 1 98.81 174 GLY A N 1
ATOM 1316 C CA . GLY A 1 174 ? 2.516 0.762 1.177 1 98.81 174 GLY A CA 1
ATOM 1317 C C . GLY A 1 174 ? 1.028 0.527 1.358 1 98.81 174 GLY A C 1
ATOM 1318 O O . GLY A 1 174 ? 0.208 1.18 0.709 1 98.81 174 GLY A O 1
ATOM 1319 N N . SER A 1 175 ? 0.738 -0.466 2.197 1 98.81 175 SER A N 1
ATOM 1320 C CA . SER A 1 175 ? -0.651 -0.846 2.428 1 98.81 175 SER A CA 1
ATOM 1321 C C . SER A 1 175 ? -1.251 -0.068 3.596 1 98.81 175 SER A C 1
ATOM 1323 O O . SER A 1 175 ? -2.471 -0.034 3.764 1 98.81 175 SER A O 1
ATOM 1325 N N . PHE A 1 176 ? -0.527 0.612 4.41 1 98.81 176 PHE A N 1
ATOM 1326 C CA . PHE A 1 176 ? -0.879 1.123 5.73 1 98.81 176 PHE A CA 1
ATOM 1327 C C . PHE A 1 176 ? -1.769 2.355 5.613 1 98.81 176 PHE A C 1
ATOM 1329 O O . PHE A 1 176 ? -1.281 3.457 5.352 1 98.81 176 PHE A O 1
ATOM 1336 N N . ASN A 1 177 ? -3.064 2.191 5.895 1 98.25 177 ASN A N 1
ATOM 1337 C CA . ASN A 1 177 ? -3.941 3.34 6.086 1 98.25 177 ASN A CA 1
ATOM 1338 C C . ASN A 1 177 ? -3.582 4.113 7.355 1 98.25 177 ASN A C 1
ATOM 1340 O O . ASN A 1 177 ? -3.074 3.533 8.312 1 98.25 177 ASN A O 1
ATOM 1344 N N . PHE A 1 178 ? -3.852 5.383 7.316 1 97.94 178 PHE A N 1
ATOM 1345 C CA . PHE A 1 178 ? -3.508 6.203 8.477 1 97.94 178 PHE A CA 1
ATOM 1346 C C . PHE A 1 178 ? -4.605 6.133 9.531 1 97.94 178 PHE A C 1
ATOM 1348 O O . PHE A 1 178 ? -5.246 7.141 9.836 1 97.94 178 PHE A O 1
ATOM 1355 N N . THR A 1 179 ? -4.758 4.895 10.094 1 96.75 179 THR A N 1
ATOM 1356 C CA . THR A 1 179 ? -5.828 4.609 11.047 1 96.75 179 THR A CA 1
ATOM 1357 C C . THR A 1 179 ? -5.289 3.846 12.25 1 96.75 179 THR A C 1
ATOM 1359 O O . THR A 1 179 ? -4.23 3.215 12.172 1 96.75 179 THR A O 1
ATOM 1362 N N . LYS A 1 180 ? -6.059 3.973 13.312 1 95.62 180 LYS A N 1
ATOM 1363 C CA . LYS A 1 180 ? -5.746 3.17 14.492 1 95.62 180 LYS A CA 1
ATOM 1364 C C . LYS A 1 180 ? -5.797 1.68 14.172 1 95.62 180 LYS A C 1
ATOM 1366 O O . LYS A 1 180 ? -4.938 0.915 14.617 1 95.62 180 LYS A O 1
ATOM 1371 N N . SER A 1 181 ? -6.789 1.198 13.43 1 97.25 181 SER A N 1
ATOM 1372 C CA . SER A 1 181 ? -6.949 -0.213 13.094 1 97.25 181 SER A CA 1
ATOM 1373 C C . SER A 1 181 ? -5.762 -0.729 12.281 1 97.25 181 SER A C 1
ATOM 1375 O O . SER A 1 181 ? -5.336 -1.872 12.461 1 97.25 181 SER A O 1
ATOM 1377 N N . ALA A 1 182 ? -5.223 0.096 11.398 1 98.19 182 ALA A N 1
ATOM 1378 C CA . ALA A 1 182 ? -4.062 -0.317 10.617 1 98.19 182 ALA A CA 1
ATOM 1379 C C . ALA A 1 182 ? -2.875 -0.632 11.523 1 98.19 182 ALA A C 1
ATOM 1381 O O . ALA A 1 182 ? -2.156 -1.609 11.297 1 98.19 182 ALA A O 1
ATOM 1382 N N . GLN A 1 183 ? -2.691 0.17 12.539 1 98.19 183 GLN A N 1
ATOM 1383 C CA . GLN A 1 183 ? -1.548 -0.022 13.422 1 98.19 183 GLN A CA 1
ATOM 1384 C C . GLN A 1 183 ? -1.805 -1.149 14.414 1 98.19 183 GLN A C 1
ATOM 1386 O O . GLN A 1 183 ? -0.889 -1.897 14.766 1 98.19 183 GLN A O 1
ATOM 1391 N N . GLU A 1 184 ? -3.074 -1.311 14.844 1 97.88 184 GLU A N 1
ATOM 1392 C CA . GLU A 1 184 ? -3.275 -2.1 16.062 1 97.88 184 GLU A CA 1
ATOM 1393 C C . GLU A 1 184 ? -3.953 -3.43 15.742 1 97.88 184 GLU A C 1
ATOM 1395 O O . GLU A 1 184 ? -3.889 -4.367 16.547 1 97.88 184 GLU A O 1
ATOM 1400 N N . ARG A 1 185 ? -4.645 -3.504 14.594 1 98.31 185 ARG A N 1
ATOM 1401 C CA . ARG A 1 185 ? -5.504 -4.668 14.422 1 98.31 185 ARG A CA 1
ATOM 1402 C C . ARG A 1 185 ? -5.219 -5.367 13.094 1 98.31 185 ARG A C 1
ATOM 1404 O O . ARG A 1 185 ? -5.477 -6.566 12.953 1 98.31 185 ARG A O 1
ATOM 1411 N N . ASN A 1 186 ? -4.73 -4.66 12.156 1 98.75 186 ASN A N 1
ATOM 1412 C CA . ASN A 1 186 ? -4.535 -5.203 10.812 1 98.75 186 ASN A CA 1
ATOM 1413 C C . ASN A 1 186 ? -3.133 -5.777 10.641 1 98.75 186 ASN A C 1
ATOM 1415 O O . ASN A 1 186 ? -2.307 -5.691 11.555 1 98.75 186 ASN A O 1
ATOM 1419 N N . ALA A 1 187 ? -2.879 -6.406 9.555 1 98.81 187 ALA A N 1
ATOM 1420 C CA . ALA A 1 187 ? -1.549 -6.703 9.031 1 98.81 187 ALA A CA 1
ATOM 1421 C C . ALA A 1 187 ? -1.228 -5.828 7.824 1 98.81 187 ALA A C 1
ATOM 1423 O O . ALA A 1 187 ? -1.958 -5.836 6.832 1 98.81 187 ALA A O 1
ATOM 1424 N N . GLU A 1 188 ? -0.206 -5.031 7.973 1 98.81 188 GLU A N 1
ATOM 1425 C CA . GLU A 1 188 ? 0.128 -3.982 7.016 1 98.81 188 GLU A CA 1
ATOM 1426 C C . GLU A 1 188 ? 1.629 -3.941 6.742 1 98.81 188 GLU A C 1
ATOM 1428 O O . GLU A 1 188 ? 2.418 -4.527 7.488 1 98.81 188 GLU A O 1
ATOM 1433 N N . ASN A 1 189 ? 1.982 -3.289 5.676 1 98.88 189 ASN A N 1
ATOM 1434 C CA . ASN A 1 189 ? 3.369 -2.908 5.434 1 98.88 189 ASN A CA 1
ATOM 1435 C C . ASN A 1 189 ? 3.48 -1.448 5 1 98.88 189 ASN A C 1
ATOM 1437 O O . ASN A 1 189 ? 2.5 -0.851 4.555 1 98.88 189 ASN A O 1
ATOM 1441 N N . GLY A 1 190 ? 4.652 -0.848 5.168 1 98.81 190 GLY A N 1
ATOM 1442 C CA . GLY A 1 190 ? 5.012 0.472 4.68 1 98.81 190 GLY A CA 1
ATOM 1443 C C . GLY A 1 190 ? 6.496 0.621 4.406 1 98.81 190 GLY A C 1
ATOM 1444 O O . GLY A 1 190 ? 7.316 -0.102 4.977 1 98.81 190 GLY A O 1
ATOM 1445 N N . MET A 1 191 ? 6.816 1.515 3.537 1 98.88 191 MET A N 1
ATOM 1446 C CA . MET A 1 191 ? 8.195 1.838 3.172 1 98.88 191 MET A CA 1
ATOM 1447 C C . MET A 1 191 ? 8.391 3.346 3.07 1 98.88 191 MET A C 1
ATOM 1449 O O . MET A 1 191 ? 7.617 4.031 2.398 1 98.88 191 MET A O 1
ATOM 1453 N N . LEU A 1 192 ? 9.352 3.85 3.781 1 98.88 192 LEU A N 1
ATOM 1454 C CA . LEU A 1 192 ? 9.812 5.23 3.666 1 98.88 192 LEU A CA 1
ATOM 1455 C C . LEU A 1 192 ? 11.117 5.312 2.881 1 98.88 192 LEU A C 1
ATOM 1457 O O . LEU A 1 192 ? 12.133 4.77 3.309 1 98.88 192 LEU A O 1
ATOM 1461 N N . ILE A 1 193 ? 11.086 5.922 1.729 1 98.88 193 ILE A N 1
ATOM 1462 C CA . ILE A 1 193 ? 12.242 6.055 0.848 1 98.88 193 ILE A CA 1
ATOM 1463 C C . ILE A 1 193 ? 12.812 7.465 0.957 1 98.88 193 ILE A C 1
ATOM 1465 O O . ILE A 1 193 ? 12.07 8.445 0.929 1 98.88 193 ILE A O 1
ATOM 1469 N N . ARG A 1 194 ? 14.109 7.551 1.043 1 98.44 194 ARG A N 1
ATOM 1470 C CA .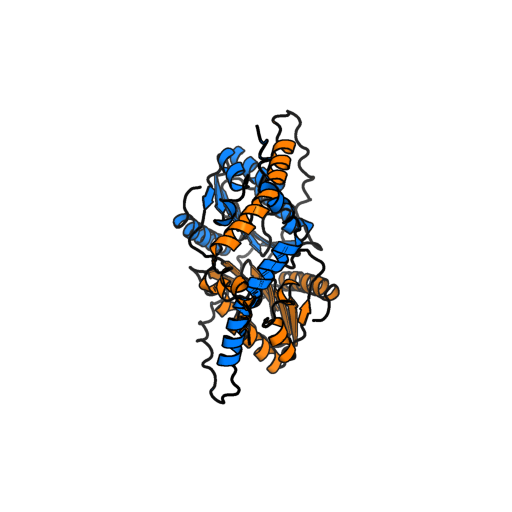 ARG A 1 194 ? 14.797 8.836 1.154 1 98.44 194 ARG A CA 1
ATOM 1471 C C . ARG A 1 194 ? 15.945 8.93 0.155 1 98.44 194 ARG A C 1
ATOM 1473 O O . ARG A 1 194 ? 16.594 7.93 -0.15 1 98.44 194 ARG A O 1
ATOM 1480 N N . GLY A 1 195 ? 16.156 10.133 -0.337 1 97.75 195 GLY A N 1
ATOM 1481 C CA . GLY A 1 195 ? 17.375 10.43 -1.055 1 97.75 195 GLY A CA 1
ATOM 1482 C C . GLY A 1 195 ? 17.312 10.07 -2.527 1 97.75 195 GLY A C 1
ATOM 1483 O O . GLY A 1 195 ? 18.312 10.156 -3.236 1 97.75 195 GLY A O 1
ATOM 1484 N N . ASP A 1 196 ? 16.25 9.609 -3.031 1 98.62 196 ASP A N 1
ATOM 1485 C CA . ASP A 1 196 ? 16.078 9.367 -4.457 1 98.62 196 ASP A CA 1
ATOM 1486 C C . ASP A 1 196 ? 15.109 10.383 -5.07 1 98.62 196 ASP A C 1
ATOM 1488 O O . ASP A 1 196 ? 13.891 10.203 -5.02 1 98.62 196 ASP A O 1
ATOM 1492 N N . ALA A 1 197 ? 15.648 11.383 -5.676 1 98.56 197 ALA A N 1
ATOM 1493 C CA . ALA A 1 197 ? 14.859 12.5 -6.184 1 98.56 197 ALA A CA 1
ATOM 1494 C C . ALA A 1 197 ? 13.883 12.039 -7.262 1 98.56 197 ALA A C 1
ATOM 1496 O O . ALA A 1 197 ? 12.781 12.578 -7.383 1 98.56 197 ALA A O 1
ATOM 1497 N N . ALA A 1 198 ? 14.273 11.039 -8.023 1 98.62 198 ALA A N 1
ATOM 1498 C CA . ALA A 1 198 ? 13.406 10.57 -9.102 1 98.62 198 ALA A CA 1
ATOM 1499 C C . ALA A 1 198 ? 12.188 9.844 -8.547 1 98.62 198 ALA A C 1
ATOM 1501 O O . ALA A 1 198 ? 11.07 10.039 -9.039 1 98.62 198 ALA A O 1
ATOM 1502 N N . VAL A 1 199 ? 12.383 8.992 -7.512 1 98.81 199 VAL A N 1
ATOM 1503 C CA . VAL A 1 199 ? 11.258 8.32 -6.871 1 98.81 199 VAL A CA 1
ATOM 1504 C C . VAL A 1 199 ? 10.32 9.352 -6.246 1 98.81 199 VAL A C 1
ATOM 1506 O O . VAL A 1 199 ? 9.109 9.312 -6.465 1 98.81 199 VAL A O 1
ATOM 1509 N N . VAL A 1 200 ? 10.898 10.266 -5.559 1 98.88 200 VAL A N 1
ATOM 1510 C CA . VAL A 1 200 ? 10.102 11.266 -4.852 1 98.88 200 VAL A CA 1
ATOM 1511 C C . VAL A 1 200 ? 9.328 12.109 -5.855 1 98.88 200 VAL A C 1
ATOM 1513 O O . VAL A 1 200 ? 8.133 12.375 -5.664 1 98.88 200 VAL A O 1
ATOM 1516 N N . ARG A 1 201 ? 9.938 12.508 -6.91 1 98.81 201 ARG A N 1
ATOM 1517 C CA . ARG A 1 201 ? 9.281 13.32 -7.93 1 98.81 201 ARG A CA 1
ATOM 1518 C C . ARG A 1 201 ? 8.117 12.562 -8.562 1 98.81 201 ARG A C 1
ATOM 1520 O O . ARG A 1 201 ? 7.07 13.148 -8.844 1 98.81 201 ARG A O 1
ATOM 1527 N N . ALA A 1 202 ? 8.312 11.289 -8.82 1 98.75 202 ALA A N 1
ATOM 1528 C CA . ALA A 1 202 ? 7.246 10.5 -9.438 1 98.75 202 ALA A CA 1
ATOM 1529 C C . ALA A 1 202 ? 6 10.492 -8.562 1 98.75 202 ALA A C 1
ATOM 1531 O O . ALA A 1 202 ? 4.887 10.688 -9.055 1 98.75 202 ALA A O 1
ATOM 1532 N N . TYR A 1 203 ? 6.188 10.289 -7.273 1 98.88 203 TYR A N 1
ATOM 1533 C CA . TYR A 1 203 ? 5.055 10.289 -6.355 1 98.88 203 TYR A CA 1
ATOM 1534 C C . TYR A 1 203 ? 4.473 11.688 -6.207 1 98.88 203 TYR A C 1
ATOM 1536 O O . TYR A 1 203 ? 3.254 11.852 -6.109 1 98.88 203 TYR A O 1
ATOM 1544 N N . THR A 1 204 ? 5.312 12.711 -6.184 1 98.88 204 THR A N 1
ATOM 1545 C CA . THR A 1 204 ? 4.848 14.086 -6.094 1 98.88 204 THR A CA 1
ATOM 1546 C C . THR A 1 204 ? 4.023 14.461 -7.324 1 98.88 204 THR A C 1
ATOM 1548 O O . THR A 1 204 ? 2.984 15.117 -7.207 1 98.88 204 THR A O 1
ATOM 1551 N N . ASP A 1 205 ? 4.543 14.039 -8.461 1 98.81 205 ASP A N 1
ATOM 1552 C CA . ASP A 1 205 ? 3.811 14.32 -9.688 1 98.81 205 ASP A CA 1
ATOM 1553 C C . ASP A 1 205 ? 2.426 13.68 -9.664 1 98.81 205 ASP A C 1
ATOM 1555 O O . ASP A 1 205 ? 1.441 14.297 -10.078 1 98.81 205 ASP A O 1
ATOM 1559 N N . ASN A 1 206 ? 2.373 12.43 -9.227 1 98.75 206 ASN A N 1
ATOM 1560 C CA . ASN A 1 206 ? 1.069 11.789 -9.109 1 98.75 206 ASN A CA 1
ATOM 1561 C C . ASN A 1 206 ? 0.17 12.5 -8.109 1 98.75 206 ASN A C 1
ATOM 1563 O O . ASN A 1 206 ? -1.023 12.68 -8.359 1 98.75 206 ASN A O 1
ATOM 1567 N N . TRP A 1 207 ? 0.747 12.875 -7.004 1 98.81 207 TRP A N 1
ATOM 1568 C CA . TRP A 1 207 ? 0.006 13.641 -6.004 1 98.81 207 TRP A CA 1
ATOM 1569 C C . TRP A 1 207 ? -0.58 14.906 -6.613 1 98.81 207 TRP A C 1
ATOM 1571 O O . TRP A 1 207 ? -1.765 15.203 -6.438 1 98.81 207 TRP A O 1
ATOM 1581 N N . ASN A 1 208 ? 0.214 15.633 -7.324 1 98.81 208 ASN A N 1
ATOM 1582 C CA . ASN A 1 208 ? -0.215 16.891 -7.93 1 98.81 208 ASN A CA 1
ATOM 1583 C C . ASN A 1 208 ? -1.343 16.672 -8.938 1 98.81 208 ASN A C 1
ATOM 1585 O O . ASN A 1 208 ? -2.287 17.453 -9 1 98.81 208 ASN A O 1
ATOM 1589 N N . LYS A 1 209 ? -1.198 15.641 -9.711 1 98.5 209 LYS A N 1
ATOM 1590 C CA . LYS A 1 209 ? -2.252 15.328 -10.672 1 98.5 209 LYS A CA 1
ATOM 1591 C C . LYS A 1 209 ? -3.582 15.078 -9.969 1 98.5 209 LYS A C 1
ATOM 1593 O O . LYS A 1 209 ? -4.625 15.562 -10.414 1 98.5 209 LYS A O 1
ATOM 1598 N N . ARG A 1 210 ? -3.49 14.312 -8.883 1 98.62 210 ARG A N 1
ATOM 1599 C CA . ARG A 1 210 ? -4.711 14.023 -8.133 1 98.62 210 ARG A CA 1
ATOM 1600 C C . ARG A 1 210 ? -5.258 15.281 -7.477 1 98.62 210 ARG A C 1
ATOM 1602 O O . ARG A 1 210 ? -6.473 15.492 -7.438 1 98.62 210 ARG A O 1
ATOM 1609 N N . TYR A 1 211 ? -4.379 16.094 -6.973 1 98.56 211 TYR A N 1
ATOM 1610 C CA . TYR A 1 211 ? -4.758 17.344 -6.316 1 98.56 211 TYR A CA 1
ATOM 1611 C C . TYR A 1 211 ? -5.523 18.25 -7.266 1 98.56 211 TYR A C 1
ATOM 1613 O O . TYR A 1 211 ? -6.551 18.828 -6.895 1 98.56 211 TYR A O 1
ATOM 1621 N N . GLN A 1 212 ? -5.051 18.297 -8.453 1 97.88 212 GLN A N 1
ATOM 1622 C CA . GLN A 1 212 ? -5.637 19.203 -9.453 1 97.88 212 GLN A CA 1
ATOM 1623 C C . GLN A 1 212 ? -7.043 18.75 -9.836 1 97.88 212 GLN A C 1
ATOM 1625 O O . GLN A 1 212 ? -7.867 19.562 -10.25 1 97.88 212 GLN A O 1
ATOM 1630 N N . GLN A 1 213 ? -7.312 17.516 -9.609 1 97.12 213 GLN A N 1
ATOM 1631 C CA . GLN A 1 213 ? -8.609 16.984 -10.008 1 97.12 213 GLN A CA 1
ATOM 1632 C C . GLN A 1 213 ? -9.547 16.875 -8.812 1 97.12 213 GLN A C 1
ATOM 1634 O O . GLN A 1 213 ? -10.688 16.406 -8.953 1 97.12 213 GLN A O 1
ATOM 1639 N N . SER A 1 214 ? -9.047 17.219 -7.672 1 98.25 214 SER A N 1
ATOM 1640 C CA . SER A 1 214 ? -9.82 17.109 -6.438 1 98.25 214 SER A CA 1
ATOM 1641 C C . SER A 1 214 ? -10.578 18.391 -6.137 1 98.25 214 SER A C 1
ATOM 1643 O O . SER A 1 214 ? -10.312 19.438 -6.738 1 98.25 214 SER A O 1
ATOM 1645 N N . ARG A 1 215 ? -11.562 18.328 -5.246 1 97.06 215 ARG A N 1
ATOM 1646 C CA . ARG A 1 215 ? -12.344 19.484 -4.848 1 97.06 215 ARG A CA 1
ATOM 1647 C C . ARG A 1 215 ? -12.055 19.875 -3.404 1 97.06 215 ARG A C 1
ATOM 1649 O O . ARG A 1 215 ? -11.805 19.016 -2.559 1 97.06 215 ARG A O 1
ATOM 1656 N N . ALA A 1 216 ? -12.195 21.156 -3.15 1 93.88 216 ALA A N 1
ATOM 1657 C CA . ALA A 1 216 ? -11.961 21.641 -1.797 1 93.88 216 ALA A CA 1
ATOM 1658 C C . ALA A 1 216 ? -12.977 21.062 -0.815 1 93.88 216 ALA A C 1
ATOM 1660 O O . ALA A 1 216 ? -14.156 20.938 -1.142 1 93.88 216 ALA A O 1
ATOM 1661 N N . TYR A 1 217 ? -12.352 20.703 0.28 1 91.69 217 TYR A N 1
ATOM 1662 C CA . TYR A 1 217 ? -13.242 20.266 1.347 1 91.69 217 TYR A CA 1
ATOM 1663 C C . TYR A 1 217 ? -13.891 21.469 2.035 1 91.69 217 TYR A C 1
ATOM 1665 O O . TYR A 1 217 ? -13.219 22.453 2.35 1 91.69 217 TYR A O 1
ATOM 1673 N N . MET B 1 1 ? -62.594 -24.719 -4.148 1 25.92 1 MET B N 1
ATOM 1674 C CA . MET B 1 1 ? -61.25 -25.094 -4.504 1 25.92 1 MET B CA 1
ATOM 1675 C C . MET B 1 1 ? -60.344 -23.859 -4.559 1 25.92 1 MET B C 1
ATOM 1677 O O . MET B 1 1 ? -60.312 -23.156 -5.566 1 25.92 1 MET B O 1
ATOM 1681 N N . SER B 1 2 ? -60.188 -23.125 -3.492 1 24.8 2 SER B N 1
ATOM 1682 C CA . SER B 1 2 ? -59.688 -21.781 -3.217 1 24.8 2 SER B CA 1
ATOM 1683 C C . SER B 1 2 ? -58.188 -21.703 -3.436 1 24.8 2 SER B C 1
ATOM 1685 O O . SER B 1 2 ? -57.438 -22.5 -2.881 1 24.8 2 SER B O 1
ATOM 1687 N N . ALA B 1 3 ? -57.781 -21.188 -4.656 1 26.39 3 ALA B N 1
ATOM 1688 C CA . ALA B 1 3 ? -56.469 -20.969 -5.246 1 26.39 3 ALA B CA 1
ATOM 1689 C C . ALA B 1 3 ? -55.625 -20.062 -4.352 1 26.39 3 ALA B C 1
ATOM 1691 O O . ALA B 1 3 ? -55.906 -18.875 -4.207 1 26.39 3 ALA B O 1
ATOM 1692 N N . PHE B 1 4 ? -55.281 -20.516 -3.182 1 27.36 4 PHE B N 1
ATOM 1693 C CA . PHE B 1 4 ? -54.406 -19.797 -2.252 1 27.36 4 PHE B CA 1
ATOM 1694 C C . PHE B 1 4 ? -53.094 -19.406 -2.924 1 27.36 4 PHE B C 1
ATOM 1696 O O . PHE B 1 4 ? -52.375 -20.266 -3.418 1 27.36 4 PHE B O 1
ATOM 1703 N N . THR B 1 5 ? -53.156 -18.266 -3.652 1 27.14 5 THR B N 1
ATOM 1704 C CA . THR B 1 5 ? -52.062 -17.578 -4.34 1 27.14 5 THR B CA 1
ATOM 1705 C C . THR B 1 5 ? -50.844 -17.422 -3.422 1 27.14 5 THR B C 1
ATOM 1707 O O . THR B 1 5 ? -50.969 -16.875 -2.32 1 27.14 5 THR B O 1
ATOM 1710 N N . SER B 1 6 ? -50 -18.406 -3.438 1 26.97 6 SER B N 1
ATOM 1711 C CA . SER B 1 6 ? -48.75 -18.609 -2.715 1 26.97 6 SER B CA 1
ATOM 1712 C C . SER B 1 6 ? -47.812 -17.422 -2.904 1 26.97 6 SER B C 1
ATOM 1714 O O . SER B 1 6 ? -47.469 -17.078 -4.031 1 26.97 6 SER B O 1
ATOM 1716 N N . PHE B 1 7 ? -48.125 -16.297 -2.189 1 26.12 7 PHE B N 1
ATOM 1717 C CA . PHE B 1 7 ? -47.281 -15.094 -2.137 1 26.12 7 PHE B CA 1
ATOM 1718 C C . PHE B 1 7 ? -45.812 -15.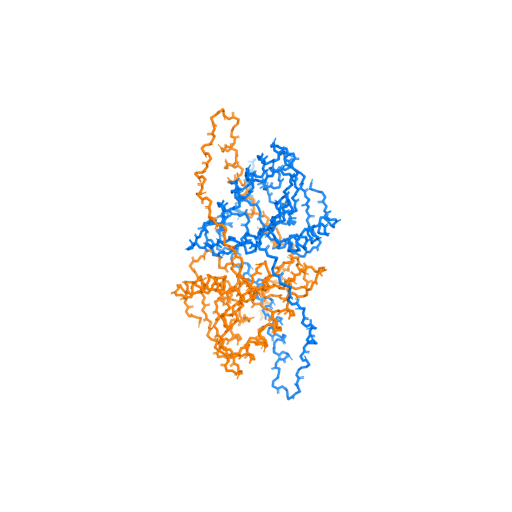461 -1.918 1 26.12 7 PHE B C 1
ATOM 1720 O O . PHE B 1 7 ? -45.5 -16.125 -0.943 1 26.12 7 PHE B O 1
ATOM 1727 N N . SER B 1 8 ? -45.125 -15.703 -3.061 1 25.53 8 SER B N 1
ATOM 1728 C CA . SER B 1 8 ? -43.75 -16.141 -3.1 1 25.53 8 SER B CA 1
ATOM 1729 C C . SER B 1 8 ? -42.844 -15.133 -2.4 1 25.53 8 SER B C 1
ATOM 1731 O O . SER B 1 8 ? -42.906 -13.93 -2.664 1 25.53 8 SER B O 1
ATOM 1733 N N . PRO B 1 9 ? -42.406 -15.383 -1.192 1 25.25 9 PRO B N 1
ATOM 1734 C CA . PRO B 1 9 ? -41.531 -14.539 -0.361 1 25.25 9 PRO B CA 1
ATOM 1735 C C . PRO B 1 9 ? -40.281 -14.055 -1.105 1 25.25 9 PRO B C 1
ATOM 1737 O O . PRO B 1 9 ? -39.438 -13.398 -0.515 1 25.25 9 PRO B O 1
ATOM 1740 N N . PHE B 1 10 ? -40.062 -14.531 -2.371 1 27.33 10 PHE B N 1
ATOM 1741 C CA . PHE B 1 10 ? -38.844 -14.195 -3.061 1 27.33 10 PHE B CA 1
ATOM 1742 C C . PHE B 1 10 ? -38.75 -12.695 -3.338 1 27.33 10 PHE B C 1
ATOM 1744 O O . PHE B 1 10 ? -37.75 -12.211 -3.881 1 27.33 10 PHE B O 1
ATOM 1751 N N . ALA B 1 11 ? -39.875 -11.977 -3.342 1 24.03 11 ALA B N 1
ATOM 1752 C CA . ALA B 1 11 ? -39.906 -10.625 -3.891 1 24.03 11 ALA B CA 1
ATOM 1753 C C . ALA B 1 11 ? -39.062 -9.664 -3.072 1 24.03 11 ALA B C 1
ATOM 1755 O O . ALA B 1 11 ? -38.812 -8.531 -3.486 1 24.03 11 ALA B O 1
ATOM 1756 N N . LEU B 1 12 ? -38.906 -9.984 -1.834 1 21.5 12 LEU B N 1
ATOM 1757 C CA . LEU B 1 12 ? -38.344 -8.914 -1.013 1 21.5 12 LEU B CA 1
ATOM 1758 C C . LEU B 1 12 ? -36.875 -8.695 -1.328 1 21.5 12 LEU B C 1
ATOM 1760 O O . LEU B 1 12 ? -36.344 -7.586 -1.185 1 21.5 12 LEU B O 1
ATOM 1764 N N . LEU B 1 13 ? -36.188 -9.812 -1.771 1 24.52 13 LEU B N 1
ATOM 1765 C CA . LEU B 1 13 ? -34.719 -9.68 -1.832 1 24.52 13 LEU B CA 1
ATOM 1766 C C . LEU B 1 13 ? -34.312 -8.812 -3.016 1 24.52 13 LEU B C 1
ATOM 1768 O O . LEU B 1 13 ? -33.125 -8.547 -3.203 1 24.52 13 LEU B O 1
ATOM 1772 N N . ALA B 1 14 ? -35.188 -8.555 -3.949 1 25.41 14 ALA B N 1
ATOM 1773 C CA . ALA B 1 14 ? -34.812 -7.832 -5.164 1 25.41 14 ALA B CA 1
ATOM 1774 C C . ALA B 1 14 ? -34.375 -6.414 -4.84 1 25.41 14 ALA B C 1
ATOM 1776 O O . ALA B 1 14 ? -33.594 -5.816 -5.598 1 25.41 14 ALA B O 1
ATOM 1777 N N . HIS B 1 15 ? -35.031 -5.703 -3.969 1 25.39 15 HIS B N 1
ATOM 1778 C CA . HIS B 1 15 ? -34.844 -4.258 -3.934 1 25.39 15 HIS B CA 1
ATOM 1779 C C . HIS B 1 15 ? -33.531 -3.875 -3.275 1 25.39 15 HIS B C 1
ATOM 1781 O O . HIS B 1 15 ? -33.312 -2.703 -2.967 1 25.39 15 HIS B O 1
ATOM 1787 N N . ALA B 1 16 ? -32.844 -4.812 -2.705 1 27.55 16 ALA B N 1
ATOM 1788 C CA . ALA B 1 16 ? -31.625 -4.301 -2.074 1 27.55 16 ALA B CA 1
ATOM 1789 C C . ALA B 1 16 ? -30.594 -3.881 -3.121 1 27.55 16 ALA B C 1
ATOM 1791 O O . ALA B 1 16 ? -29.688 -4.648 -3.451 1 27.55 16 ALA B O 1
ATOM 1792 N N . ARG B 1 17 ? -31.094 -3.303 -4.258 1 26.75 17 ARG B N 1
ATOM 1793 C CA . ARG B 1 17 ? -30.328 -2.848 -5.41 1 26.75 17 ARG B CA 1
ATOM 1794 C C . ARG B 1 17 ? -29.109 -2.035 -4.969 1 26.75 17 ARG B C 1
ATOM 1796 O O . ARG B 1 17 ? -28.016 -2.223 -5.492 1 26.75 17 ARG B O 1
ATOM 1803 N N . SER B 1 18 ? -29.266 -0.654 -4.617 1 25.91 18 SER B N 1
ATOM 1804 C CA . SER B 1 18 ? -28.484 0.465 -5.117 1 25.91 18 SER B CA 1
ATOM 1805 C C . SER B 1 18 ? -27.188 0.635 -4.316 1 25.91 18 SER B C 1
ATOM 1807 O O . SER B 1 18 ? -27.172 0.377 -3.109 1 25.91 18 SER B O 1
ATOM 1809 N N . ALA B 1 19 ? -25.969 0.913 -5.016 1 32.59 19 ALA B N 1
ATOM 1810 C CA . ALA B 1 19 ? -24.641 1.464 -4.73 1 32.59 19 ALA B CA 1
ATOM 1811 C C . ALA B 1 19 ? -24.719 2.514 -3.627 1 32.59 19 ALA B C 1
ATOM 1813 O O . ALA B 1 19 ? -23.734 2.725 -2.902 1 32.59 19 ALA B O 1
ATOM 1814 N N . SER B 1 20 ? -25.953 3.117 -3.379 1 31.44 20 SER B N 1
ATOM 1815 C CA . SER B 1 20 ? -26.219 4.242 -2.492 1 31.44 20 SER B CA 1
ATOM 1816 C C . SER B 1 20 ? -26.281 3.795 -1.034 1 31.44 20 SER B C 1
ATOM 1818 O O . SER B 1 20 ? -25.859 4.527 -0.139 1 31.44 20 SER B O 1
ATOM 1820 N N . THR B 1 21 ? -26.781 2.564 -0.809 1 31.61 21 THR B N 1
ATOM 1821 C CA . THR B 1 21 ? -26.969 2.148 0.577 1 31.61 21 THR B CA 1
ATOM 1822 C C . THR B 1 21 ? -25.656 1.704 1.191 1 31.61 21 THR B C 1
ATOM 1824 O O . THR B 1 21 ? -25.391 1.956 2.369 1 31.61 21 THR B O 1
ATOM 1827 N N . PHE B 1 22 ? -24.828 1.073 0.384 1 33.59 22 PHE B N 1
ATOM 1828 C CA . PHE B 1 22 ? -23.5 0.65 0.846 1 33.59 22 PHE B CA 1
ATOM 1829 C C . PHE B 1 22 ? -22.641 1.855 1.195 1 33.59 22 PHE B C 1
ATOM 1831 O O . PHE B 1 22 ? -21.953 1.855 2.217 1 33.59 22 PHE B O 1
ATOM 1838 N N . ASP B 1 23 ? -22.672 2.891 0.455 1 33.66 23 ASP B N 1
ATOM 1839 C CA . ASP B 1 23 ? -22.031 4.168 0.738 1 33.66 23 ASP B CA 1
ATOM 1840 C C . ASP B 1 23 ? -22.562 4.77 2.039 1 33.66 23 ASP B C 1
ATOM 1842 O O . ASP B 1 23 ? -21.797 5.355 2.812 1 33.66 23 ASP B O 1
ATOM 1846 N N . GLN B 1 24 ? -23.781 4.488 2.256 1 32.59 24 GLN B N 1
ATOM 1847 C CA . GLN B 1 24 ? -24.438 5.055 3.432 1 32.59 24 GLN B CA 1
ATOM 1848 C C . GLN B 1 24 ? -24.078 4.277 4.691 1 32.59 24 GLN B C 1
ATOM 1850 O O . GLN B 1 24 ? -23.922 4.863 5.766 1 32.59 24 GLN B O 1
ATOM 1855 N N . VAL B 1 25 ? -23.891 2.92 4.652 1 35.56 25 VAL B N 1
ATOM 1856 C CA . VAL B 1 25 ? -23.484 2.145 5.824 1 35.56 25 VAL B CA 1
ATOM 1857 C C . VAL B 1 25 ? -22.016 2.402 6.141 1 35.56 25 VAL B C 1
ATOM 1859 O O . VAL B 1 25 ? -21.641 2.553 7.309 1 35.56 25 VAL B O 1
ATOM 1862 N N . THR B 1 26 ? -21.234 2.514 5.195 1 37.03 26 THR B N 1
ATOM 1863 C CA . THR B 1 26 ? -19.844 2.926 5.43 1 37.03 26 THR B CA 1
ATOM 1864 C C . THR B 1 26 ? -19.797 4.309 6.07 1 37.03 26 THR B C 1
ATOM 1866 O O . THR B 1 26 ? -18.984 4.555 6.973 1 37.03 26 THR B O 1
ATOM 1869 N N . ASP B 1 27 ? -20.75 4.984 5.715 1 36.97 27 ASP B N 1
ATOM 1870 C CA . ASP B 1 27 ? -20.891 6.316 6.301 1 36.97 27 ASP B CA 1
ATOM 1871 C C . ASP B 1 27 ? -21.297 6.23 7.77 1 36.97 27 ASP B C 1
ATOM 1873 O O . ASP B 1 27 ? -20.812 7 8.602 1 36.97 27 ASP B O 1
ATOM 1877 N N . THR B 1 28 ? -22.188 5.379 8.094 1 37.12 28 THR B N 1
ATOM 1878 C CA . THR B 1 28 ? -22.688 5.312 9.453 1 37.12 28 THR B CA 1
ATOM 1879 C C . THR B 1 28 ? -21.625 4.762 10.398 1 37.12 28 THR B C 1
ATOM 1881 O O . THR B 1 28 ? -21.469 5.25 11.523 1 37.12 28 THR B O 1
ATOM 1884 N N . ILE B 1 29 ? -20.953 3.666 10.062 1 37.22 29 ILE B N 1
ATOM 1885 C CA . ILE B 1 29 ? -19.859 3.154 10.875 1 37.22 29 ILE B CA 1
ATOM 1886 C C . ILE B 1 29 ? -18.734 4.188 10.93 1 37.22 29 ILE B C 1
ATOM 1888 O O . ILE B 1 29 ? -18.172 4.449 12 1 37.22 29 ILE B O 1
ATOM 1892 N N . ALA B 1 30 ? -18.594 4.816 10.016 1 38.91 30 ALA B N 1
ATOM 1893 C CA . ALA B 1 30 ? -17.688 5.949 10 1 38.91 30 ALA B CA 1
ATOM 1894 C C . ALA B 1 30 ? -18.078 6.988 11.047 1 38.91 30 ALA B C 1
ATOM 1896 O O . ALA B 1 30 ? -17.219 7.543 11.742 1 38.91 30 ALA B O 1
ATOM 1897 N N . ASN B 1 31 ? -19.328 6.988 11.227 1 38.69 31 ASN B N 1
ATOM 1898 C CA . ASN B 1 31 ? -19.828 7.957 12.195 1 38.69 31 ASN B CA 1
ATOM 1899 C C . ASN B 1 31 ? -19.547 7.523 13.633 1 38.69 31 ASN B C 1
ATOM 1901 O O . ASN B 1 31 ? -19.203 8.352 14.477 1 38.69 31 ASN B O 1
ATOM 1905 N N . SER B 1 32 ? -19.719 6.297 13.953 1 41.25 32 SER B N 1
ATOM 1906 C CA . SER B 1 32 ? -19.469 5.895 15.328 1 41.25 32 SER B CA 1
ATOM 1907 C C . SER B 1 32 ? -17.969 5.996 15.664 1 41.25 32 SER B C 1
ATOM 1909 O O . SER B 1 32 ? -17.609 6.414 16.766 1 41.25 32 SER B O 1
ATOM 1911 N N . ILE B 1 33 ? -17.203 5.68 14.812 1 40.66 33 ILE B N 1
ATOM 1912 C CA . ILE B 1 33 ? -15.75 5.785 14.984 1 40.66 33 ILE B CA 1
ATOM 1913 C C . ILE B 1 33 ? -15.344 7.254 15.031 1 40.66 33 ILE B C 1
ATOM 1915 O O . ILE B 1 33 ? -14.492 7.645 15.836 1 40.66 33 ILE B O 1
ATOM 1919 N N . SER B 1 34 ? -16.094 7.965 14.414 1 43.03 34 SER B N 1
ATOM 1920 C CA . SER B 1 34 ? -15.898 9.406 14.438 1 43.03 34 SER B CA 1
ATOM 1921 C C . SER B 1 34 ? -16.094 9.977 15.844 1 43.03 34 SER B C 1
ATOM 1923 O O . SER B 1 34 ? -15.336 10.836 16.281 1 43.03 34 SER B O 1
ATOM 1925 N N . GLU B 1 35 ? -17.094 9.43 16.5 1 42.12 35 GLU B N 1
ATOM 1926 C CA . GLU B 1 35 ? -17.328 9.953 17.828 1 42.12 35 GLU B CA 1
ATOM 1927 C C . GLU B 1 35 ? -16.172 9.648 18.766 1 42.12 35 GLU B C 1
ATOM 1929 O O . GLU B 1 35 ? -15.742 10.5 19.547 1 42.12 35 GLU B O 1
ATOM 1934 N N . THR B 1 36 ? -15.648 8.492 18.609 1 47.5 36 THR B N 1
ATOM 1935 C CA . THR B 1 36 ? -14.539 8.148 19.484 1 47.5 36 THR B CA 1
ATOM 1936 C C . THR B 1 36 ? -13.281 8.938 19.094 1 47.5 36 THR B C 1
ATOM 1938 O O . THR B 1 36 ? -12.484 9.305 19.969 1 47.5 36 THR B O 1
ATOM 1941 N N . PHE B 1 37 ? -13.234 9.148 17.859 1 49.19 37 PHE B N 1
ATOM 1942 C CA . PHE B 1 37 ? -12.109 9.961 17.422 1 49.19 37 PHE B CA 1
ATOM 1943 C C . PHE B 1 37 ? -12.203 11.367 18.016 1 49.19 37 PHE B C 1
ATOM 1945 O O . PHE B 1 37 ? -11.227 11.883 18.562 1 49.19 37 PHE B O 1
ATOM 1952 N N . ASN B 1 38 ? -13.336 11.938 17.812 1 47.69 38 ASN B N 1
ATOM 1953 C CA . ASN B 1 38 ? -13.523 13.273 18.359 1 47.69 38 ASN B CA 1
ATOM 1954 C C . ASN B 1 38 ? -13.398 13.273 19.875 1 47.69 38 ASN B C 1
ATOM 1956 O O . ASN B 1 38 ? -12.836 14.211 20.453 1 47.69 38 ASN B O 1
ATOM 1960 N N . GLU B 1 39 ? -13.969 12.281 20.406 1 47.28 39 GLU B N 1
ATOM 1961 C CA . GLU B 1 39 ? -13.805 12.203 21.859 1 47.28 39 GLU B CA 1
ATOM 1962 C C . GLU B 1 39 ? -12.336 12.055 22.234 1 47.28 39 GLU B C 1
ATOM 1964 O O . GLU B 1 39 ? -11.883 12.672 23.203 1 47.28 39 GLU B O 1
ATOM 1969 N N . ALA B 1 40 ? -11.672 11.297 21.422 1 49.12 40 ALA B N 1
ATOM 1970 C CA . ALA B 1 40 ? -10.25 11.133 21.719 1 49.12 40 ALA B CA 1
ATOM 1971 C C . ALA B 1 40 ? -9.484 12.414 21.438 1 49.12 40 ALA B C 1
ATOM 1973 O O . ALA B 1 40 ? -8.633 12.828 22.234 1 49.12 40 ALA B O 1
ATOM 1974 N N . VAL B 1 41 ? -9.75 13.008 20.312 1 50.69 41 VAL B N 1
ATOM 1975 C CA . VAL B 1 41 ? -9.102 14.281 20.031 1 50.69 41 VAL B CA 1
ATOM 1976 C C . VAL B 1 41 ? -9.578 15.344 21.016 1 50.69 41 VAL B C 1
ATOM 1978 O O . VAL B 1 41 ? -8.773 16.109 21.547 1 50.69 41 VAL B O 1
ATOM 1981 N N . ALA B 1 42 ? -10.883 15.422 21.203 1 45.97 42 ALA B N 1
ATOM 1982 C CA . ALA B 1 42 ? -11.453 16.359 22.172 1 45.97 42 ALA B CA 1
ATOM 1983 C C . ALA B 1 42 ? -10.945 16.078 23.578 1 45.97 42 ALA B C 1
ATOM 1985 O O . ALA B 1 42 ? -10.664 17.016 24.344 1 45.97 42 ALA B O 1
ATOM 1986 N N . ASN B 1 43 ? -11.094 14.891 23.922 1 47.38 43 ASN B N 1
ATOM 1987 C CA . ASN B 1 43 ? -10.602 14.547 25.25 1 47.38 43 ASN B CA 1
ATOM 1988 C C . ASN B 1 43 ? -9.086 14.734 25.344 1 47.38 43 ASN B C 1
ATOM 1990 O O . ASN B 1 43 ? -8.562 15.023 26.422 1 47.38 43 ASN B O 1
ATOM 1994 N N . HIS B 1 44 ? -8.414 14.453 24.297 1 45 44 HIS B N 1
ATOM 1995 C CA . HIS B 1 44 ? -6.965 14.641 24.297 1 45 44 HIS B CA 1
ATOM 1996 C C . HIS B 1 44 ? -6.602 16.094 23.984 1 45 44 HIS B C 1
ATOM 1998 O O . HIS B 1 44 ? -5.523 16.562 24.359 1 45 44 HIS B O 1
ATOM 2004 N N . PHE B 1 45 ? -7.41 16.812 23.156 1 40.56 45 PHE B N 1
ATOM 2005 C CA . PHE B 1 45 ? -6.988 18.203 23 1 40.56 45 PHE B CA 1
ATOM 2006 C C . PHE B 1 45 ? -7.82 19.125 23.891 1 40.56 45 PHE B C 1
ATOM 2008 O O . PHE B 1 45 ? -8.57 19.953 23.375 1 40.56 45 PHE B O 1
ATOM 2015 N N . PRO B 1 46 ? -8.242 18.797 24.953 1 37 46 PRO B N 1
ATOM 2016 C CA . PRO B 1 46 ? -8.68 19.953 25.719 1 37 46 PRO B CA 1
ATOM 2017 C C . PRO B 1 46 ? -7.633 21.078 25.75 1 37 46 PRO B C 1
ATOM 2019 O O . PRO B 1 46 ? -6.438 20.812 25.594 1 37 46 PRO B O 1
ATOM 2022 N N . ALA B 1 47 ? -7.961 22.375 25.5 1 37.06 47 ALA B N 1
ATOM 2023 C CA . ALA B 1 47 ? -7.066 23.484 25.828 1 37.06 47 ALA B CA 1
ATOM 2024 C C . ALA B 1 47 ? -6.301 23.203 27.109 1 37.06 47 ALA B C 1
ATOM 2026 O O . ALA B 1 47 ? -5.949 24.141 27.844 1 37.06 47 ALA B O 1
ATOM 2027 N N . ARG B 1 48 ? -6.516 22.078 27.797 1 38.66 48 ARG B N 1
ATOM 2028 C CA . ARG B 1 48 ? -5.812 22.125 29.078 1 38.66 48 ARG B CA 1
ATOM 2029 C C . ARG B 1 48 ? -4.305 22.25 28.859 1 38.66 48 ARG B C 1
ATOM 2031 O O . ARG B 1 48 ? -3.754 21.688 27.922 1 38.66 48 ARG B O 1
ATOM 2038 N N . THR B 1 49 ? -3.604 23.156 29.453 1 36.25 49 THR B N 1
ATOM 2039 C CA . THR B 1 49 ? -2.219 23.594 29.609 1 36.25 49 THR B CA 1
ATOM 2040 C C . THR B 1 49 ? -1.288 22.391 29.734 1 36.25 49 THR B C 1
ATOM 2042 O O . THR B 1 49 ? -0.072 22.547 29.859 1 36.25 49 THR B O 1
ATOM 2045 N N . GLY B 1 50 ? -1.854 21.219 30.172 1 39.09 50 GLY B N 1
ATOM 2046 C CA . GLY B 1 50 ? -0.802 20.234 30.359 1 39.09 50 GLY B CA 1
ATOM 2047 C C . GLY B 1 50 ? -0.341 19.594 29.062 1 39.09 50 GLY B C 1
ATOM 2048 O O . GLY B 1 50 ? -1.137 19.422 28.125 1 39.09 50 GLY B O 1
ATOM 2049 N N . LYS B 1 51 ? 0.908 19.609 28.688 1 37.09 51 LYS B N 1
ATOM 2050 C CA . LYS B 1 51 ? 1.571 19 27.547 1 37.09 51 LYS B CA 1
ATOM 2051 C C . LYS B 1 51 ? 1.074 17.578 27.312 1 37.09 51 LYS B C 1
ATOM 2053 O O . LYS B 1 51 ? 1.235 16.703 28.188 1 37.09 51 LYS B O 1
ATOM 2058 N N . PRO B 1 52 ? 0.005 17.266 26.703 1 39.25 52 PRO B N 1
ATOM 2059 C CA . PRO B 1 52 ? -0.253 15.844 26.484 1 39.25 52 PRO B CA 1
ATOM 2060 C C . PRO B 1 52 ? 1.024 15.047 26.25 1 39.25 52 PRO B C 1
ATOM 2062 O O . PRO B 1 52 ? 1.936 15.523 25.562 1 39.25 52 PRO B O 1
ATOM 2065 N N . ALA B 1 53 ? 1.373 14.133 27.062 1 37.09 53 ALA B N 1
ATOM 2066 C CA . ALA B 1 53 ? 2.543 13.273 26.906 1 37.09 53 ALA B CA 1
ATOM 2067 C C . ALA B 1 53 ? 2.639 12.742 25.484 1 37.09 53 ALA B C 1
ATOM 2069 O O . ALA B 1 53 ? 1.676 12.18 24.953 1 37.09 53 ALA B O 1
ATOM 2070 N N . GLN B 1 54 ? 3.434 13.391 24.625 1 44.72 54 GLN B N 1
ATOM 2071 C CA . GLN B 1 54 ? 3.729 12.867 23.281 1 44.72 54 GLN B CA 1
ATOM 2072 C C . GLN B 1 54 ? 3.906 11.352 23.312 1 44.72 54 GLN B C 1
ATOM 2074 O O . GLN B 1 54 ? 4.574 10.82 24.203 1 44.72 54 GLN B O 1
ATOM 2079 N N . PRO B 1 55 ? 2.965 10.578 22.922 1 47 55 PRO B N 1
ATOM 2080 C CA . PRO B 1 55 ? 3.338 9.164 22.922 1 47 55 PRO B CA 1
ATOM 2081 C C . PRO B 1 55 ? 4.836 8.945 22.719 1 47 55 PRO B C 1
ATOM 2083 O O . PRO B 1 55 ? 5.496 9.758 22.062 1 47 55 PRO B O 1
ATOM 2086 N N . PRO B 1 56 ? 5.492 8.203 23.641 1 45.75 56 PRO B N 1
ATOM 2087 C CA . PRO B 1 56 ? 6.938 8.008 23.5 1 45.75 56 PRO B CA 1
ATOM 2088 C C . PRO B 1 56 ? 7.383 7.859 22.047 1 45.75 56 PRO B C 1
ATOM 2090 O O . PRO B 1 56 ? 6.695 7.211 21.25 1 45.75 56 PRO B O 1
ATOM 2093 N N . ASP B 1 57 ? 8.102 8.781 21.531 1 50.59 57 ASP B N 1
ATOM 2094 C CA . ASP B 1 57 ? 8.812 8.773 20.266 1 50.59 57 ASP B CA 1
ATOM 2095 C C . ASP B 1 57 ? 9.445 7.41 19.984 1 50.59 57 ASP B C 1
ATOM 2097 O O . ASP B 1 57 ? 10.281 6.945 20.75 1 50.59 57 ASP B O 1
ATOM 2101 N N . ALA B 1 58 ? 8.656 6.492 19.547 1 55.94 58 ALA B N 1
ATOM 2102 C CA . ALA B 1 58 ? 9.445 5.316 19.188 1 55.94 58 ALA B CA 1
ATOM 2103 C C . ALA B 1 58 ? 10.781 5.719 18.578 1 55.94 58 ALA B C 1
ATOM 2105 O O . ALA B 1 58 ? 10.859 6.727 17.859 1 55.94 58 ALA B O 1
ATOM 2106 N N . LYS B 1 59 ? 11.891 5.254 19.172 1 61.56 59 LYS B N 1
ATOM 2107 C CA . LYS B 1 59 ? 13.219 5.441 18.594 1 61.56 59 LYS B CA 1
ATOM 2108 C C . LYS B 1 59 ? 13.195 5.301 17.078 1 61.56 59 LYS B C 1
ATOM 2110 O O . LYS B 1 59 ? 12.641 4.336 16.547 1 61.56 59 LYS B O 1
ATOM 2115 N N . PRO B 1 60 ? 13.656 6.316 16.375 1 71.69 60 PRO B N 1
ATOM 2116 C CA . PRO B 1 60 ? 13.664 6.25 14.906 1 71.69 60 PRO B CA 1
ATOM 2117 C C . PRO B 1 60 ? 14.383 5.012 14.375 1 71.69 60 PRO B C 1
ATOM 2119 O O . PRO B 1 60 ? 15.43 4.625 14.914 1 71.69 60 PRO B O 1
ATOM 2122 N N . VAL B 1 61 ? 13.734 4.23 13.641 1 76.19 61 VAL B N 1
ATOM 2123 C CA . VAL B 1 61 ? 14.375 3.133 12.922 1 76.19 61 VAL B CA 1
ATOM 2124 C C . VAL B 1 61 ? 15.336 3.689 11.875 1 76.19 61 VAL B C 1
ATOM 2126 O O . VAL B 1 61 ? 14.945 4.512 11.039 1 76.19 61 VAL B O 1
ATOM 2129 N N . PRO B 1 62 ? 16.562 3.279 12.062 1 85.19 62 PRO B N 1
ATOM 2130 C CA . PRO B 1 62 ? 17.516 3.818 11.094 1 85.19 62 PRO B CA 1
ATOM 2131 C C . PRO B 1 62 ? 17.219 3.383 9.664 1 85.19 62 PRO B C 1
ATOM 2133 O O . PRO B 1 62 ? 16.781 2.254 9.438 1 85.19 62 PRO B O 1
ATOM 2136 N N . ALA B 1 63 ? 17.516 4.27 8.734 1 93.69 63 ALA B N 1
ATOM 2137 C CA . ALA B 1 63 ? 17.359 3.975 7.309 1 93.69 63 ALA B CA 1
ATOM 2138 C C . ALA B 1 63 ? 18.484 3.049 6.824 1 93.69 63 ALA B C 1
ATOM 2140 O O . ALA B 1 63 ? 19.625 3.156 7.27 1 93.69 63 ALA B O 1
ATOM 2141 N N . LYS B 1 64 ? 18.188 2.094 6 1 97.62 64 LYS B N 1
ATOM 2142 C CA . LYS B 1 64 ? 19.156 1.252 5.301 1 97.62 64 LYS B CA 1
ATOM 2143 C C . LYS B 1 64 ? 19.375 1.741 3.875 1 97.62 64 LYS B C 1
ATOM 2145 O O . LYS B 1 64 ? 18.438 2.152 3.197 1 97.62 64 LYS B O 1
ATOM 2150 N N . PRO B 1 65 ? 20.625 1.646 3.453 1 98.12 65 PRO B N 1
ATOM 2151 C CA . PRO B 1 65 ? 20.844 2.004 2.051 1 98.12 65 PRO B CA 1
ATOM 2152 C C . PRO B 1 65 ? 20.297 0.967 1.079 1 98.12 65 PRO 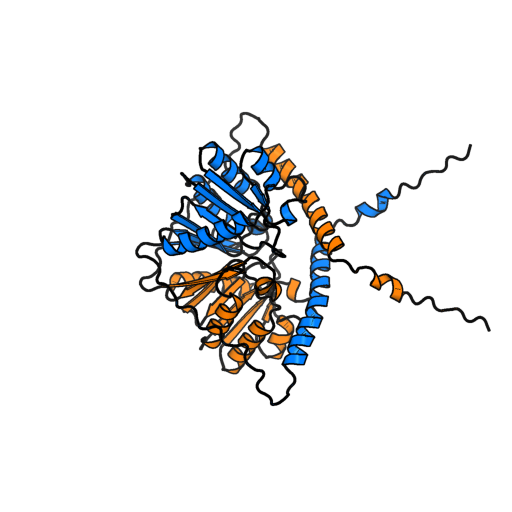B C 1
ATOM 2154 O O . PRO B 1 65 ? 20.328 -0.233 1.367 1 98.12 65 PRO B O 1
ATOM 2157 N N . PHE B 1 66 ? 19.828 1.393 -0.035 1 98.5 66 PHE B N 1
ATOM 2158 C CA . PHE B 1 66 ? 19.547 0.442 -1.104 1 98.5 66 PHE B CA 1
ATOM 2159 C C . PHE B 1 66 ? 20.828 -0.194 -1.621 1 98.5 66 PHE B C 1
ATOM 2161 O O . PHE B 1 66 ? 21.859 0.467 -1.703 1 98.5 66 PHE B O 1
ATOM 2168 N N . ALA B 1 67 ? 20.703 -1.444 -1.993 1 98 67 ALA B N 1
ATOM 2169 C CA . ALA B 1 67 ? 21.875 -2.143 -2.545 1 98 67 ALA B CA 1
ATOM 2170 C C . ALA B 1 67 ? 22.297 -1.521 -3.869 1 98 67 ALA B C 1
ATOM 2172 O O . ALA B 1 67 ? 21.469 -1.097 -4.668 1 98 67 ALA B O 1
ATOM 2173 N N . ASP B 1 68 ? 23.594 -1.572 -4.035 1 95.56 68 ASP B N 1
ATOM 2174 C CA . ASP B 1 68 ? 24.109 -1.134 -5.328 1 95.56 68 ASP B CA 1
ATOM 2175 C C . ASP B 1 68 ? 23.516 -1.956 -6.469 1 95.56 68 ASP B C 1
ATOM 2177 O O . ASP B 1 68 ? 23.438 -3.184 -6.383 1 95.56 68 ASP B O 1
ATOM 2181 N N . GLY B 1 69 ? 23.047 -1.242 -7.457 1 95 69 GLY B N 1
ATOM 2182 C CA . GLY B 1 69 ? 22.547 -1.936 -8.633 1 95 69 GLY B CA 1
ATOM 2183 C C . GLY B 1 69 ? 21.078 -2.287 -8.531 1 95 69 GLY B C 1
ATOM 2184 O O . GLY B 1 69 ? 20.484 -2.764 -9.5 1 95 69 GLY B O 1
ATOM 2185 N N . SER B 1 70 ? 20.531 -2.041 -7.363 1 98.06 70 SER B N 1
ATOM 2186 C CA . SER B 1 70 ? 19.094 -2.283 -7.238 1 98.06 70 SER B CA 1
ATOM 2187 C C . SER B 1 70 ? 18.297 -1.235 -8 1 98.06 70 SER B C 1
ATOM 2189 O O . SER B 1 70 ? 18.812 -0.17 -8.336 1 98.06 70 SER B O 1
ATOM 2191 N N . GLY B 1 71 ? 17.047 -1.631 -8.391 1 98.44 71 GLY B N 1
ATOM 2192 C CA . GLY B 1 71 ? 16.203 -0.738 -9.156 1 98.44 71 GLY B CA 1
ATOM 2193 C C . GLY B 1 71 ? 14.727 -0.903 -8.844 1 98.44 71 GLY B C 1
ATOM 2194 O O . GLY B 1 71 ? 14.352 -1.7 -7.98 1 98.44 71 GLY B O 1
ATOM 2195 N N . TYR B 1 72 ? 13.961 -0.09 -9.539 1 98.81 72 TYR B N 1
ATOM 2196 C CA . TYR B 1 72 ? 12.523 -0.086 -9.281 1 98.81 72 TYR B CA 1
ATOM 2197 C C . TYR B 1 72 ? 11.742 0.214 -10.547 1 98.81 72 TYR B C 1
ATOM 2199 O O . TYR B 1 72 ? 12.289 0.771 -11.508 1 98.81 72 TYR B O 1
ATOM 2207 N N . THR B 1 73 ? 10.531 -0.241 -10.57 1 98.69 73 THR B N 1
ATOM 2208 C CA . THR B 1 73 ? 9.484 0.172 -11.508 1 98.69 73 THR B CA 1
ATOM 2209 C C . THR B 1 73 ? 8.242 0.633 -10.758 1 98.69 73 THR B C 1
ATOM 2211 O O . THR B 1 73 ? 7.801 -0.021 -9.812 1 98.69 73 THR B O 1
ATOM 2214 N N . LEU B 1 74 ? 7.719 1.777 -11.203 1 98.69 74 LEU B N 1
ATOM 2215 C CA . LEU B 1 74 ? 6.535 2.33 -10.562 1 98.69 74 LEU B CA 1
ATOM 2216 C C . LEU B 1 74 ? 5.312 2.189 -11.461 1 98.69 74 LEU B C 1
ATOM 2218 O O . LEU B 1 74 ? 5.43 2.238 -12.688 1 98.69 74 LEU B O 1
ATOM 2222 N N . CYS B 1 75 ? 4.191 2.012 -10.836 1 98.44 75 CYS B N 1
ATOM 2223 C CA . CYS B 1 75 ? 2.912 2.15 -11.523 1 98.44 75 CYS B CA 1
ATOM 2224 C C . CYS B 1 75 ? 1.969 3.059 -10.742 1 98.44 75 CYS B C 1
ATOM 2226 O O . CYS B 1 75 ? 1.995 3.082 -9.516 1 98.44 75 CYS B O 1
ATOM 2228 N N . PHE B 1 76 ? 1.209 3.842 -11.453 1 98.5 76 PHE B N 1
ATOM 2229 C CA . PHE B 1 76 ? 0.175 4.73 -10.938 1 98.5 76 PHE B CA 1
ATOM 2230 C C . PHE B 1 76 ? -1.104 4.609 -11.758 1 98.5 76 PHE B C 1
ATOM 2232 O O . PHE B 1 76 ? -1.086 4.797 -12.977 1 98.5 76 PHE B O 1
ATOM 2239 N N . VAL B 1 77 ? -2.119 4.281 -11.086 1 97.94 77 VAL B N 1
ATOM 2240 C CA . VAL B 1 77 ? -3.438 4.242 -11.711 1 97.94 77 VAL B CA 1
ATOM 2241 C C . VAL B 1 77 ? -4.262 5.441 -11.258 1 97.94 77 VAL B C 1
ATOM 2243 O O . VAL B 1 77 ? -4.293 5.766 -10.07 1 97.94 77 VAL B O 1
ATOM 2246 N N . PRO B 1 78 ? -4.941 6.137 -12.102 1 97.25 78 PRO B N 1
ATOM 2247 C CA . PRO B 1 78 ? -5.164 5.797 -13.508 1 97.25 78 PRO B CA 1
ATOM 2248 C C . PRO B 1 78 ? -4.172 6.48 -14.453 1 97.25 78 PRO B C 1
ATOM 2250 O O . PRO B 1 78 ? -4.129 6.168 -15.641 1 97.25 78 PRO B O 1
ATOM 2253 N N . ASP B 1 79 ? -3.357 7.367 -14 1 95.19 79 ASP B N 1
ATOM 2254 C CA . ASP B 1 79 ? -2.684 8.312 -14.891 1 95.19 79 ASP B CA 1
ATOM 2255 C C . ASP B 1 79 ? -1.268 7.844 -15.211 1 95.19 79 ASP B C 1
ATOM 2257 O O . ASP B 1 79 ? -0.505 8.562 -15.859 1 95.19 79 ASP B O 1
ATOM 2261 N N . GLY B 1 80 ? -0.861 6.723 -14.773 1 95.81 80 GLY B N 1
ATOM 2262 C CA . GLY B 1 80 ? 0.477 6.207 -15.008 1 95.81 80 GLY B CA 1
ATOM 2263 C C . GLY B 1 80 ? 0.481 4.809 -15.602 1 95.81 80 GLY B C 1
ATOM 2264 O O . GLY B 1 80 ? -0.485 4.402 -16.25 1 95.81 80 GLY B O 1
ATOM 2265 N N . ALA B 1 81 ? 1.648 4.211 -15.492 1 96 81 ALA B N 1
ATOM 2266 C CA . ALA B 1 81 ? 1.801 2.844 -15.984 1 96 81 ALA B CA 1
ATOM 2267 C C . ALA B 1 81 ? 0.824 1.9 -15.289 1 96 81 ALA B C 1
ATOM 2269 O O . ALA B 1 81 ? 0.504 2.086 -14.109 1 96 81 ALA B O 1
ATOM 2270 N N . SER B 1 82 ? 0.366 0.865 -15.969 1 97.62 82 SER B N 1
ATOM 2271 C CA . SER B 1 82 ? -0.582 -0.126 -15.469 1 97.62 82 SER B CA 1
ATOM 2272 C C . SER B 1 82 ? 0.061 -1.021 -14.414 1 97.62 82 SER B C 1
ATOM 2274 O O . SER B 1 82 ? 1.092 -1.646 -14.664 1 97.62 82 SER B O 1
ATOM 2276 N N . CYS B 1 83 ? -0.618 -1.087 -13.266 1 98.44 83 CYS B N 1
ATOM 2277 C CA . CYS B 1 83 ? -0.128 -1.988 -12.234 1 98.44 83 CYS B CA 1
ATOM 2278 C C . CYS B 1 83 ? -0.42 -3.441 -12.594 1 98.44 83 CYS B C 1
ATOM 2280 O O . CYS B 1 83 ? 0.399 -4.324 -12.336 1 98.44 83 CYS B O 1
ATOM 2282 N N . GLN B 1 84 ? -1.559 -3.66 -13.18 1 98.25 84 GLN B N 1
ATOM 2283 C CA . GLN B 1 84 ? -1.91 -5.008 -13.617 1 98.25 84 GLN B CA 1
ATOM 2284 C C . GLN B 1 84 ? -0.888 -5.547 -14.609 1 98.25 84 GLN B C 1
ATOM 2286 O O . GLN B 1 84 ? -0.407 -6.676 -14.469 1 98.25 84 GLN B O 1
ATOM 2291 N N . ALA B 1 85 ? -0.542 -4.73 -15.578 1 97.75 85 ALA B N 1
ATOM 2292 C CA . ALA B 1 85 ? 0.422 -5.16 -16.594 1 97.75 85 ALA B CA 1
ATOM 2293 C C . ALA B 1 85 ? 1.792 -5.41 -15.969 1 97.75 85 ALA B C 1
ATOM 2295 O O . ALA B 1 85 ? 2.471 -6.379 -16.312 1 97.75 85 ALA B O 1
ATOM 2296 N N . LEU B 1 86 ? 2.129 -4.527 -15.078 1 98.31 86 LEU B N 1
ATOM 2297 C CA . LEU B 1 86 ? 3.4 -4.684 -14.383 1 98.31 86 LEU B CA 1
ATOM 2298 C C . LEU B 1 86 ? 3.461 -6.02 -13.648 1 98.31 86 LEU B C 1
ATOM 2300 O O . LEU B 1 86 ? 4.453 -6.742 -13.75 1 98.31 86 LEU B O 1
ATOM 2304 N N . LEU B 1 87 ? 2.408 -6.395 -12.961 1 98.62 87 LEU B N 1
ATOM 2305 C CA . LEU B 1 87 ? 2.357 -7.629 -12.18 1 98.62 87 LEU B CA 1
ATOM 2306 C C . LEU B 1 87 ? 2.33 -8.844 -13.102 1 98.62 87 LEU B C 1
ATOM 2308 O O . LEU B 1 87 ? 3.047 -9.82 -12.867 1 98.62 87 LEU B O 1
ATOM 2312 N N . ILE B 1 88 ? 1.539 -8.766 -14.125 1 98.5 88 ILE B N 1
ATOM 2313 C CA . ILE B 1 88 ? 1.435 -9.898 -15.047 1 98.5 88 ILE B CA 1
ATOM 2314 C C . ILE B 1 88 ? 2.797 -10.172 -15.68 1 98.5 88 ILE B C 1
ATOM 2316 O O . ILE B 1 88 ? 3.232 -11.32 -15.75 1 98.5 88 ILE B O 1
ATOM 2320 N N . ASN B 1 89 ? 3.473 -9.125 -16.078 1 98 89 ASN B N 1
ATOM 2321 C CA . ASN B 1 89 ? 4.793 -9.297 -16.688 1 98 89 ASN B CA 1
ATOM 2322 C C . ASN B 1 89 ? 5.785 -9.883 -15.68 1 98 89 ASN B C 1
ATOM 2324 O O . ASN B 1 89 ? 6.59 -10.75 -16.031 1 98 89 ASN B O 1
ATOM 2328 N N . ALA B 1 90 ? 5.762 -9.391 -14.461 1 98.44 90 ALA B N 1
ATOM 2329 C CA . ALA B 1 90 ? 6.648 -9.914 -13.43 1 98.44 90 ALA B CA 1
ATOM 2330 C C . ALA B 1 90 ? 6.355 -11.383 -13.148 1 98.44 90 ALA B C 1
ATOM 2332 O O . ALA B 1 90 ? 7.277 -12.195 -13.016 1 98.44 90 ALA B O 1
ATOM 2333 N N . ILE B 1 91 ? 5.074 -11.758 -13.086 1 98.75 91 ILE B N 1
ATOM 2334 C CA . ILE B 1 91 ? 4.672 -13.141 -12.844 1 98.75 91 ILE B CA 1
ATOM 2335 C C . ILE B 1 91 ? 5.152 -14.023 -13.992 1 98.75 91 ILE B C 1
ATOM 2337 O O . ILE B 1 91 ? 5.723 -15.094 -13.766 1 98.75 91 ILE B O 1
ATOM 2341 N N . ARG B 1 92 ? 4.973 -13.57 -15.164 1 98.06 92 ARG B N 1
ATOM 2342 C CA . ARG B 1 92 ? 5.348 -14.344 -16.344 1 98.06 92 ARG B CA 1
ATOM 2343 C C . ARG B 1 92 ? 6.852 -14.586 -16.391 1 98.06 92 ARG B C 1
ATOM 2345 O O . ARG B 1 92 ? 7.305 -15.617 -16.891 1 98.06 92 ARG B O 1
ATOM 2352 N N . SER B 1 93 ? 7.57 -13.703 -15.82 1 97.5 93 SER B N 1
ATOM 2353 C CA . SER B 1 93 ? 9.023 -13.797 -15.867 1 97.5 93 SER B CA 1
ATOM 2354 C C . SER B 1 93 ? 9.562 -14.594 -14.688 1 97.5 93 SER B C 1
ATOM 2356 O O . SER B 1 93 ? 10.766 -14.875 -14.609 1 97.5 93 SER B O 1
ATOM 2358 N N . THR B 1 94 ? 8.727 -14.891 -13.742 1 98.62 94 THR B N 1
ATOM 2359 C CA . THR B 1 94 ? 9.148 -15.648 -12.57 1 98.62 94 THR B CA 1
ATOM 2360 C C . THR B 1 94 ? 9.492 -17.094 -12.953 1 98.62 94 THR B C 1
ATOM 2362 O O . THR B 1 94 ? 8.766 -17.719 -13.727 1 98.62 94 THR B O 1
ATOM 2365 N N . ARG B 1 95 ? 10.547 -17.703 -12.281 1 98.62 95 ARG B N 1
ATOM 2366 C CA . ARG B 1 95 ? 11.031 -19 -12.742 1 98.62 95 ARG B CA 1
ATOM 2367 C C . ARG B 1 95 ? 11.023 -20.016 -11.609 1 98.62 95 ARG B C 1
ATOM 2369 O O . ARG B 1 95 ? 10.914 -21.219 -11.859 1 98.62 95 ARG B O 1
ATOM 2376 N N . HIS B 1 96 ? 11.117 -19.609 -10.383 1 98.75 96 HIS B N 1
ATOM 2377 C CA . HIS B 1 96 ? 11.352 -20.578 -9.32 1 98.75 96 HIS B CA 1
ATOM 2378 C C . HIS B 1 96 ? 10.258 -20.516 -8.266 1 98.75 96 HIS B C 1
ATOM 2380 O O . HIS B 1 96 ? 9.664 -21.547 -7.918 1 98.75 96 HIS B O 1
ATOM 2386 N N . ARG B 1 97 ? 10.023 -19.312 -7.734 1 98.94 97 ARG B N 1
ATOM 2387 C CA . ARG B 1 97 ? 9.086 -19.188 -6.625 1 98.94 97 ARG B CA 1
ATOM 2388 C C . ARG B 1 97 ? 8.32 -17.875 -6.703 1 98.94 97 ARG B C 1
ATOM 2390 O O . ARG B 1 97 ? 8.898 -16.828 -7.004 1 98.94 97 ARG B O 1
ATOM 2397 N N . LEU B 1 98 ? 7.074 -17.969 -6.449 1 98.94 98 LEU B N 1
ATOM 2398 C CA . LEU B 1 98 ? 6.176 -16.812 -6.387 1 98.94 98 LEU B CA 1
ATOM 2399 C C . LEU B 1 98 ? 5.371 -16.828 -5.09 1 98.94 98 LEU B C 1
ATOM 2401 O O . LEU B 1 98 ? 4.562 -17.734 -4.867 1 98.94 98 LEU B O 1
ATOM 2405 N N . LEU B 1 99 ? 5.602 -15.875 -4.215 1 99 99 LEU B N 1
ATOM 2406 C CA . LEU B 1 99 ? 4.848 -15.703 -2.977 1 99 99 LEU B CA 1
ATOM 2407 C C . LEU B 1 99 ? 3.885 -14.523 -3.084 1 99 99 LEU B C 1
ATOM 2409 O O . LEU B 1 99 ? 4.285 -13.422 -3.467 1 99 99 LEU B O 1
ATOM 2413 N N . ILE B 1 100 ? 2.627 -14.781 -2.779 1 98.94 100 ILE B N 1
ATOM 2414 C CA . ILE B 1 100 ? 1.599 -13.758 -2.92 1 98.94 100 ILE B CA 1
ATOM 2415 C C . ILE B 1 100 ? 0.882 -13.555 -1.587 1 98.94 100 ILE B C 1
ATOM 2417 O O . ILE B 1 100 ? 0.544 -14.523 -0.904 1 98.94 100 ILE B O 1
ATOM 2421 N N . GLN B 1 101 ? 0.696 -12.367 -1.22 1 98.75 101 GLN B N 1
A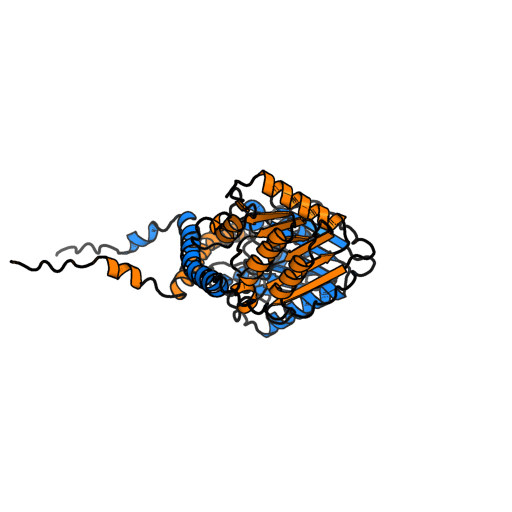TOM 2422 C CA . GLN B 1 101 ? -0.107 -11.938 -0.078 1 98.75 101 GLN B CA 1
ATOM 2423 C C . GLN B 1 101 ? -1.077 -10.828 -0.472 1 98.75 101 GLN B C 1
ATOM 2425 O O . GLN B 1 101 ? -0.657 -9.758 -0.904 1 98.75 101 GLN B O 1
ATOM 2430 N N . ALA B 1 102 ? -2.412 -11.086 -0.32 1 97.94 102 ALA B N 1
ATOM 2431 C CA . ALA B 1 102 ? -3.385 -10.141 -0.851 1 97.94 102 ALA B CA 1
ATOM 2432 C C . ALA B 1 102 ? -4.57 -9.977 0.1 1 97.94 102 ALA B C 1
ATOM 2434 O O . ALA B 1 102 ? -5.031 -10.953 0.699 1 97.94 102 ALA B O 1
ATOM 2435 N N . TYR B 1 103 ? -5.059 -8.766 0.188 1 97.88 103 TYR B N 1
ATOM 2436 C CA . TYR B 1 103 ? -6.34 -8.5 0.829 1 97.88 103 TYR B CA 1
ATOM 2437 C C . TYR B 1 103 ? -7.496 -8.891 -0.086 1 97.88 103 TYR B C 1
ATOM 2439 O O . TYR B 1 103 ? -8.242 -9.836 0.207 1 97.88 103 TYR B O 1
ATOM 2447 N N . SER B 1 104 ? -7.547 -8.18 -1.234 1 95.31 104 SER B N 1
ATOM 2448 C CA . SER B 1 104 ? -8.523 -8.539 -2.258 1 95.31 104 SER B CA 1
ATOM 2449 C C . SER B 1 104 ? -7.84 -9.039 -3.523 1 95.31 104 SER B C 1
ATOM 2451 O O . SER B 1 104 ? -6.941 -8.375 -4.051 1 95.31 104 SER B O 1
ATOM 2453 N N . PHE B 1 105 ? -8.234 -10.211 -3.994 1 96.44 105 PHE B N 1
ATOM 2454 C CA . PHE B 1 105 ? -7.684 -10.836 -5.191 1 96.44 105 PHE B CA 1
ATOM 2455 C C . PHE B 1 105 ? -8.797 -11.367 -6.082 1 96.44 105 PHE B C 1
ATOM 2457 O O . PHE B 1 105 ? -9.148 -12.547 -6 1 96.44 105 PHE B O 1
ATOM 2464 N N . THR B 1 106 ? -9.242 -10.43 -7.02 1 93.5 106 THR B N 1
ATOM 2465 C CA . THR B 1 106 ? -10.359 -10.82 -7.875 1 93.5 106 THR B CA 1
ATOM 2466 C C . THR B 1 106 ? -10.055 -10.523 -9.336 1 93.5 106 THR B C 1
ATOM 2468 O O . THR B 1 106 ? -10.93 -10.633 -10.195 1 93.5 106 THR B O 1
ATOM 2471 N N . SER B 1 107 ? -8.859 -10.062 -9.625 1 95.06 107 SER B N 1
ATOM 2472 C CA . SER B 1 107 ? -8.461 -9.836 -11.008 1 95.06 107 SER B CA 1
ATOM 2473 C C . SER B 1 107 ? -8.281 -11.156 -11.758 1 95.06 107 SER B C 1
ATOM 2475 O O . SER B 1 107 ? -7.363 -11.922 -11.453 1 95.06 107 SER B O 1
ATOM 2477 N N . ALA B 1 108 ? -9.078 -11.391 -12.734 1 93.62 108 ALA B N 1
ATOM 2478 C CA . ALA B 1 108 ? -8.992 -12.625 -13.516 1 93.62 108 ALA B CA 1
ATOM 2479 C C . ALA B 1 108 ? -7.664 -12.703 -14.258 1 93.62 108 ALA B C 1
ATOM 2481 O O . ALA B 1 108 ? -6.984 -13.734 -14.227 1 93.62 108 ALA B O 1
ATOM 2482 N N . PRO B 1 109 ? -7.219 -11.609 -14.914 1 95.81 109 PRO B N 1
ATOM 2483 C CA . PRO B 1 109 ? -5.957 -11.711 -15.648 1 95.81 109 PRO B CA 1
ATOM 2484 C C . PRO B 1 109 ? -4.762 -11.992 -14.742 1 95.81 109 PRO B C 1
ATOM 2486 O O . PRO B 1 109 ? -3.855 -12.742 -15.125 1 95.81 109 PRO B O 1
ATOM 2489 N N . ILE B 1 110 ? -4.766 -11.469 -13.555 1 97.88 110 ILE B N 1
ATOM 2490 C CA . ILE B 1 110 ? -3.658 -11.734 -12.648 1 97.88 110 ILE B CA 1
ATOM 2491 C C . ILE B 1 110 ? -3.732 -13.172 -12.148 1 97.88 110 ILE B C 1
ATOM 2493 O O . ILE B 1 110 ? -2.719 -13.875 -12.094 1 97.88 110 ILE B O 1
ATOM 2497 N N . ALA B 1 111 ? -4.934 -13.609 -11.805 1 97.38 111 ALA B N 1
ATOM 2498 C CA . ALA B 1 111 ? -5.109 -14.984 -11.344 1 97.38 111 ALA B CA 1
ATOM 2499 C C . ALA B 1 111 ? -4.68 -15.984 -12.406 1 97.38 111 ALA B C 1
ATOM 2501 O O . ALA B 1 111 ? -4.035 -16.984 -12.102 1 97.38 111 ALA B O 1
ATOM 2502 N N . GLU B 1 112 ? -5.004 -15.711 -13.578 1 97.25 112 GLU B N 1
ATOM 2503 C CA . GLU B 1 112 ? -4.609 -16.578 -14.68 1 97.25 112 GLU B CA 1
ATOM 2504 C C . GLU B 1 112 ? -3.092 -16.641 -14.82 1 97.25 112 GLU B C 1
ATOM 2506 O O . GLU B 1 112 ? -2.525 -17.719 -15.023 1 97.25 112 GLU B O 1
ATOM 2511 N N . ALA B 1 113 ? -2.465 -15.5 -14.719 1 98.38 113 ALA B N 1
ATOM 2512 C CA . ALA B 1 113 ? -1.007 -15.469 -14.789 1 98.38 113 ALA B CA 1
ATOM 2513 C C . ALA B 1 113 ? -0.387 -16.297 -13.664 1 98.38 113 ALA B C 1
ATOM 2515 O O . ALA B 1 113 ? 0.602 -17 -13.875 1 98.38 113 ALA B O 1
ATOM 2516 N N . VAL B 1 114 ? -0.986 -16.203 -12.531 1 98.69 114 VAL B N 1
ATOM 2517 C CA . VAL B 1 114 ? -0.503 -16.953 -11.375 1 98.69 114 VAL B CA 1
ATOM 2518 C C . VAL B 1 114 ? -0.656 -18.453 -11.633 1 98.69 114 VAL B C 1
ATOM 2520 O O . VAL B 1 114 ? 0.279 -19.219 -11.414 1 98.69 114 VAL B O 1
ATOM 2523 N N . ALA B 1 115 ? -1.808 -18.875 -12.125 1 98.19 115 ALA B N 1
ATOM 2524 C CA . ALA B 1 115 ? -2.049 -20.281 -12.43 1 98.19 115 ALA B CA 1
ATOM 2525 C C . ALA B 1 115 ? -1.087 -20.781 -13.5 1 98.19 115 ALA B C 1
ATOM 2527 O O . ALA B 1 115 ? -0.583 -21.906 -13.414 1 98.19 115 ALA B O 1
ATOM 2528 N N . GLN B 1 116 ? -0.863 -19.984 -14.445 1 98.31 116 GLN B N 1
ATOM 2529 C CA . GLN B 1 116 ? 0.06 -20.359 -15.508 1 98.31 116 GLN B CA 1
ATOM 2530 C C . GLN B 1 116 ? 1.482 -20.516 -14.984 1 98.31 116 GLN B C 1
ATOM 2532 O O . GLN B 1 116 ? 2.219 -21.406 -15.414 1 98.31 116 GLN B O 1
ATOM 2537 N N . ALA B 1 117 ? 1.872 -19.609 -14.094 1 98.75 117 ALA B N 1
ATOM 2538 C CA . ALA B 1 117 ? 3.186 -19.75 -13.477 1 98.75 117 ALA B CA 1
ATOM 2539 C C . ALA B 1 117 ? 3.312 -21.078 -12.75 1 98.75 117 ALA B C 1
ATOM 2541 O O . ALA B 1 117 ? 4.332 -21.766 -12.867 1 98.75 117 ALA B O 1
ATOM 2542 N N . HIS B 1 118 ? 2.307 -21.469 -12.055 1 98.75 118 HIS B N 1
ATOM 2543 C CA . HIS B 1 118 ? 2.293 -22.75 -11.367 1 98.75 118 HIS B CA 1
ATOM 2544 C C . HIS B 1 118 ? 2.41 -23.906 -12.359 1 98.75 118 HIS B C 1
ATOM 2546 O O . HIS B 1 118 ? 3.162 -24.859 -12.125 1 98.75 118 HIS B O 1
ATOM 2552 N N . ARG B 1 119 ? 1.735 -23.844 -13.43 1 98.12 119 ARG B N 1
ATOM 2553 C CA . ARG B 1 119 ? 1.762 -24.891 -14.438 1 98.12 119 ARG B CA 1
ATOM 2554 C C . ARG B 1 119 ? 3.148 -25.016 -15.062 1 98.12 119 ARG B C 1
ATOM 2556 O O . ARG B 1 119 ? 3.555 -26.109 -15.477 1 98.12 119 ARG B O 1
ATOM 2563 N N . ARG B 1 120 ? 3.844 -23.922 -15.109 1 98.38 120 ARG B N 1
ATOM 2564 C CA . ARG B 1 120 ? 5.199 -23.922 -15.656 1 98.38 120 ARG B CA 1
ATOM 2565 C C . ARG B 1 120 ? 6.18 -24.547 -14.672 1 98.38 120 ARG B C 1
ATOM 2567 O O . ARG B 1 120 ? 7.359 -24.719 -14.984 1 98.38 120 ARG B O 1
ATOM 2574 N N . GLY B 1 121 ? 5.691 -24.812 -13.477 1 98.62 121 GLY B N 1
ATOM 2575 C CA . GLY B 1 121 ? 6.539 -25.484 -12.5 1 98.62 121 GLY B CA 1
ATOM 2576 C C . GLY B 1 121 ? 7.035 -24.547 -11.406 1 98.62 121 GLY B C 1
ATOM 2577 O O . GLY B 1 121 ? 7.84 -24.938 -10.562 1 98.62 121 GLY B O 1
ATOM 2578 N N . VAL B 1 122 ? 6.641 -23.25 -11.406 1 98.88 122 VAL B N 1
ATOM 2579 C CA . VAL B 1 122 ? 6.992 -22.297 -10.359 1 98.88 122 VAL B CA 1
ATOM 2580 C C . VAL B 1 122 ? 6.324 -22.688 -9.047 1 98.88 122 VAL B C 1
ATOM 2582 O O . VAL B 1 122 ? 5.152 -23.078 -9.031 1 98.88 122 VAL B O 1
ATOM 2585 N N . ASP B 1 123 ? 7.055 -22.656 -7.914 1 98.94 123 ASP B N 1
ATOM 2586 C CA . ASP B 1 123 ? 6.473 -22.828 -6.586 1 98.94 123 ASP B CA 1
ATOM 2587 C C . ASP B 1 123 ? 5.648 -21.609 -6.184 1 98.94 123 ASP B C 1
ATOM 2589 O O . ASP B 1 123 ? 6.195 -20.625 -5.688 1 98.94 123 ASP B O 1
ATOM 2593 N N . VAL B 1 124 ? 4.355 -21.719 -6.375 1 98.88 124 VAL B N 1
ATOM 2594 C CA . VAL B 1 124 ? 3.455 -20.609 -6.082 1 98.88 124 VAL B CA 1
ATOM 2595 C C . VAL B 1 124 ? 2.729 -20.875 -4.762 1 98.88 124 VAL B C 1
ATOM 2597 O O . VAL B 1 124 ? 2.168 -21.953 -4.559 1 98.88 124 VAL B O 1
ATOM 2600 N N . ARG B 1 125 ? 2.699 -19.891 -3.848 1 98.88 125 ARG B N 1
ATOM 2601 C CA . ARG B 1 125 ? 1.952 -19.938 -2.596 1 98.88 125 ARG B CA 1
ATOM 2602 C C . ARG B 1 125 ? 1.245 -18.609 -2.336 1 98.88 125 ARG B C 1
ATOM 2604 O O . ARG B 1 125 ? 1.815 -17.531 -2.562 1 98.88 125 ARG B O 1
ATOM 2611 N N . VAL B 1 126 ? 0.046 -18.719 -1.853 1 98.62 126 VAL B N 1
ATOM 2612 C CA . VAL B 1 126 ? -0.795 -17.516 -1.776 1 98.62 126 VAL B CA 1
ATOM 2613 C C . VAL B 1 126 ? -1.398 -17.406 -0.379 1 98.62 126 VAL B C 1
ATOM 2615 O O . VAL B 1 126 ? -1.954 -18.375 0.148 1 98.62 126 VAL B O 1
ATOM 2618 N N . ILE B 1 127 ? -1.288 -16.234 0.229 1 98.69 127 ILE B N 1
ATOM 2619 C CA . ILE B 1 127 ? -2.004 -15.852 1.439 1 98.69 127 ILE B CA 1
ATOM 2620 C C . ILE B 1 127 ? -3.123 -14.875 1.085 1 98.69 127 ILE B C 1
ATOM 2622 O O . ILE B 1 127 ? -2.885 -13.859 0.429 1 98.69 127 ILE B O 1
ATOM 2626 N N . LEU B 1 128 ? -4.344 -15.164 1.557 1 97.5 128 LEU B N 1
ATOM 2627 C CA . LEU B 1 128 ? -5.465 -14.25 1.347 1 97.5 128 LEU B CA 1
ATOM 2628 C C . LEU B 1 128 ? -6.105 -13.859 2.674 1 97.5 128 LEU B C 1
ATOM 2630 O O . LEU B 1 128 ? -5.984 -14.586 3.664 1 97.5 128 LEU B O 1
ATOM 2634 N N . ASP B 1 129 ? -6.73 -12.727 2.686 1 97.12 129 ASP B N 1
ATOM 2635 C CA . ASP B 1 129 ? -7.539 -12.305 3.824 1 97.12 129 ASP B CA 1
ATOM 2636 C C . ASP B 1 129 ? -8.773 -13.195 3.984 1 97.12 129 ASP B C 1
ATOM 2638 O O . ASP B 1 129 ? -9.273 -13.758 3.006 1 97.12 129 ASP B O 1
ATOM 2642 N N . LYS B 1 130 ? -9.297 -13.258 5.121 1 95.12 130 LYS B N 1
ATOM 2643 C CA . LYS B 1 130 ? -10.445 -14.102 5.434 1 95.12 130 LYS B CA 1
ATOM 2644 C C . LYS B 1 130 ? -11.68 -13.656 4.648 1 95.12 130 LYS B C 1
ATOM 2646 O O . LYS B 1 130 ? -12.594 -14.461 4.41 1 95.12 130 LYS B O 1
ATOM 2651 N N . SER B 1 131 ? -11.766 -12.406 4.273 1 91.62 131 SER B N 1
ATOM 2652 C CA . SER B 1 131 ? -12.898 -11.922 3.488 1 91.62 131 SER B CA 1
ATOM 2653 C C . SER B 1 131 ? -12.977 -12.625 2.139 1 91.62 131 SER B C 1
ATOM 2655 O O . SER B 1 131 ? -14.023 -12.625 1.489 1 91.62 131 SER B O 1
ATOM 2657 N N . GLN B 1 132 ? -11.859 -13.234 1.681 1 89.75 132 GLN B N 1
ATOM 2658 C CA . GLN B 1 132 ? -11.812 -13.891 0.378 1 89.75 132 GLN B CA 1
ATOM 2659 C C . GLN B 1 132 ? -12.344 -15.312 0.46 1 89.75 132 GLN B C 1
ATOM 2661 O O . GLN B 1 132 ? -12.492 -15.984 -0.561 1 89.75 132 GLN B O 1
ATOM 2666 N N . GLN B 1 133 ? -12.617 -15.883 1.657 1 85.31 133 GLN B N 1
ATOM 2667 C CA . GLN B 1 133 ? -13.195 -17.219 1.822 1 85.31 133 GLN B CA 1
ATOM 2668 C C . GLN B 1 133 ? -14.648 -17.234 1.368 1 85.31 133 GLN B C 1
ATOM 2670 O O . GLN B 1 133 ? -15.133 -18.25 0.86 1 85.31 133 GLN B O 1
ATOM 2675 N N . SER B 1 134 ? -15.312 -16.391 1.775 1 67.5 134 SER B N 1
ATOM 2676 C CA . SER B 1 134 ? -16.766 -16.406 1.598 1 67.5 134 SER B CA 1
ATOM 2677 C C . SER B 1 134 ? -17.156 -15.938 0.201 1 67.5 134 SER B C 1
ATOM 2679 O O . SER B 1 134 ? -18.281 -16.141 -0.23 1 67.5 134 SER B O 1
ATOM 2681 N N . GLU B 1 135 ? -16.188 -15.477 -0.334 1 57.81 135 GLU B N 1
ATOM 2682 C CA . GLU B 1 135 ? -16.625 -15 -1.645 1 57.81 135 GLU B CA 1
ATOM 2683 C C . GLU B 1 135 ? -16.719 -16.156 -2.643 1 57.81 135 GLU B C 1
ATOM 2685 O O . GLU B 1 135 ? -15.852 -17.016 -2.684 1 57.81 135 GLU B O 1
ATOM 2690 N N . ARG B 1 136 ? -17.891 -16.938 -2.873 1 49.16 136 ARG B N 1
ATOM 2691 C CA . ARG B 1 136 ? -18.188 -18.125 -3.658 1 49.16 136 ARG B CA 1
ATOM 2692 C C . ARG B 1 136 ? -17.172 -18.328 -4.781 1 49.16 136 ARG B C 1
ATOM 2694 O O . ARG B 1 136 ? -16.766 -19.453 -5.066 1 49.16 136 ARG B O 1
ATOM 2701 N N . TYR B 1 137 ? -16.953 -17.328 -5.691 1 53.62 137 TYR B N 1
ATOM 2702 C CA . TYR B 1 137 ? -16.109 -17.391 -6.883 1 53.62 137 TYR B CA 1
ATOM 2703 C C . TYR B 1 137 ? -14.891 -16.484 -6.75 1 53.62 137 TYR B C 1
ATOM 2705 O O . TYR B 1 137 ? -14.828 -15.422 -7.383 1 53.62 137 TYR B O 1
ATOM 2713 N N . THR B 1 138 ? -13.914 -16.906 -5.699 1 72.94 138 THR B N 1
ATOM 2714 C CA . THR B 1 138 ? -12.773 -16.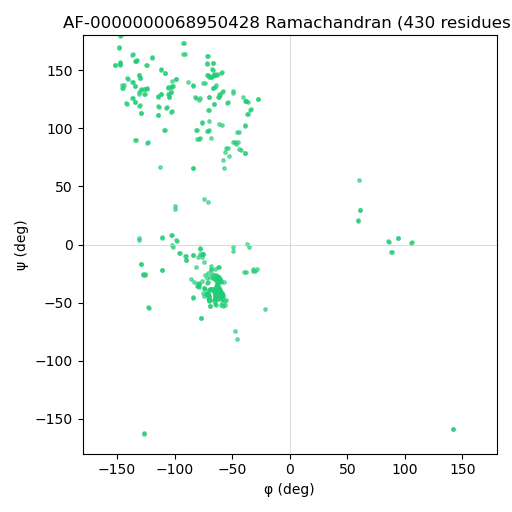062 -5.355 1 72.94 138 THR B CA 1
ATOM 2715 C C . THR B 1 138 ? -11.492 -16.594 -5.992 1 72.94 138 THR B C 1
ATOM 2717 O O . THR B 1 138 ? -11.453 -17.734 -6.477 1 72.94 138 THR B O 1
ATOM 2720 N N . SER B 1 139 ? -10.703 -15.734 -6.441 1 84.44 139 SER B N 1
ATOM 2721 C CA . SER B 1 139 ? -9.352 -16.125 -6.82 1 84.44 139 SER B CA 1
ATOM 2722 C C . SER B 1 139 ? -8.844 -17.266 -5.941 1 84.44 139 SER B C 1
ATOM 2724 O O . SER B 1 139 ? -8.078 -18.125 -6.402 1 84.44 139 SER B O 1
ATOM 2726 N N . ALA B 1 140 ? -9.398 -17.391 -4.805 1 88.94 140 ALA B N 1
ATOM 2727 C CA . ALA B 1 140 ? -8.977 -18.453 -3.887 1 88.94 140 ALA B CA 1
ATOM 2728 C C . ALA B 1 140 ? -9.383 -19.828 -4.41 1 88.94 140 ALA B C 1
ATOM 2730 O O . ALA B 1 140 ? -8.555 -20.734 -4.504 1 88.94 140 ALA B O 1
ATOM 2731 N N . THR B 1 141 ? -10.641 -19.984 -4.723 1 89.94 141 THR B N 1
ATOM 2732 C CA . THR B 1 141 ? -11.148 -21.266 -5.219 1 89.94 141 THR B CA 1
ATOM 2733 C C . THR B 1 141 ? -10.508 -21.609 -6.562 1 89.94 141 THR B C 1
ATOM 2735 O O . THR B 1 141 ? -10.102 -22.75 -6.785 1 89.94 141 THR B O 1
ATOM 2738 N N . TYR B 1 142 ? -10.445 -20.609 -7.379 1 91.56 142 TYR B N 1
ATOM 2739 C CA . TYR B 1 142 ? -9.836 -20.812 -8.688 1 91.56 142 TYR B CA 1
ATOM 2740 C C . TYR B 1 142 ? -8.398 -21.297 -8.547 1 91.56 142 TYR B C 1
ATOM 2742 O O . TYR B 1 142 ? -8.008 -22.266 -9.188 1 91.56 142 TYR B O 1
ATOM 2750 N N . LEU B 1 143 ? -7.629 -20.625 -7.766 1 95.56 143 LEU B N 1
ATOM 2751 C CA . LEU B 1 143 ? -6.227 -20.984 -7.582 1 95.56 143 LEU B CA 1
ATOM 2752 C C . LEU B 1 143 ? -6.094 -22.344 -6.91 1 95.56 143 LEU B C 1
ATOM 2754 O O . LEU B 1 143 ? -5.23 -23.141 -7.277 1 95.56 143 LEU B O 1
ATOM 2758 N N . LYS B 1 144 ? -6.977 -22.594 -5.969 1 93.06 144 LYS B N 1
ATOM 2759 C CA . LYS B 1 144 ? -6.969 -23.906 -5.328 1 93.06 144 LYS B CA 1
ATOM 2760 C C . LYS B 1 144 ? -7.227 -25.016 -6.348 1 93.06 144 LYS B C 1
ATOM 2762 O O . LYS B 1 144 ? -6.539 -26.031 -6.352 1 93.06 144 LYS B O 1
ATOM 2767 N N . HIS B 1 145 ? -8.156 -24.812 -7.164 1 92.88 145 HIS B N 1
ATOM 2768 C CA . HIS B 1 145 ? -8.5 -25.797 -8.18 1 92.88 145 HIS B CA 1
ATOM 2769 C C . HIS B 1 145 ? -7.367 -25.953 -9.195 1 92.88 145 HIS B C 1
ATOM 2771 O O . HIS B 1 145 ? -7.199 -27.031 -9.773 1 92.88 145 HIS B O 1
ATOM 2777 N N . ALA B 1 146 ? -6.621 -24.938 -9.398 1 95.38 146 ALA B N 1
ATOM 2778 C CA . ALA B 1 146 ? -5.473 -24.984 -10.297 1 95.38 146 ALA B CA 1
ATOM 2779 C C . ALA B 1 146 ? -4.281 -25.672 -9.633 1 95.38 146 ALA B C 1
ATOM 2781 O O . ALA B 1 146 ? -3.219 -25.812 -10.242 1 95.38 146 ALA B O 1
ATOM 2782 N N . GLY B 1 147 ? -4.492 -26.031 -8.375 1 97 147 GLY B N 1
ATOM 2783 C CA . GLY B 1 147 ? -3.451 -26.766 -7.672 1 97 147 GLY B CA 1
ATOM 2784 C C . GLY B 1 147 ? -2.521 -25.875 -6.875 1 97 147 GLY B C 1
ATOM 2785 O O . GLY B 1 147 ? -1.534 -26.344 -6.309 1 97 147 GLY B O 1
ATOM 2786 N N . VAL B 1 148 ? -2.787 -24.578 -6.801 1 97.94 148 VAL B N 1
ATOM 2787 C CA . VAL B 1 148 ? -1.967 -23.609 -6.07 1 97.94 148 VAL B CA 1
ATOM 2788 C C . VAL B 1 148 ? -2.316 -23.656 -4.586 1 97.94 148 VAL B C 1
ATOM 2790 O O . VAL B 1 148 ? -3.484 -23.531 -4.211 1 97.94 148 VAL B O 1
ATOM 2793 N N . PRO B 1 149 ? -1.355 -23.844 -3.682 1 97.81 149 PRO B N 1
ATOM 2794 C CA . PRO B 1 149 ? -1.646 -23.719 -2.252 1 97.81 149 PRO B CA 1
ATOM 2795 C C . PRO B 1 149 ? -2.125 -22.328 -1.858 1 97.81 149 PRO B C 1
ATOM 2797 O O . PRO B 1 149 ? -1.465 -21.328 -2.17 1 97.81 149 PRO B O 1
ATOM 2800 N N . VAL B 1 150 ? -3.225 -22.297 -1.221 1 97.31 150 VAL B N 1
ATOM 2801 C CA . VAL B 1 150 ? -3.816 -21.047 -0.73 1 97.31 150 VAL B CA 1
ATOM 2802 C C . VAL B 1 150 ? -4.098 -21.172 0.767 1 97.31 150 VAL B C 1
ATOM 2804 O O . VAL B 1 150 ? -4.68 -22.156 1.22 1 97.31 150 VAL B O 1
ATOM 2807 N N . VAL B 1 151 ? -3.656 -20.219 1.545 1 97.81 151 VAL B N 1
ATOM 2808 C CA . VAL B 1 151 ? -3.984 -20.156 2.965 1 97.81 151 VAL B CA 1
ATOM 2809 C C . VAL B 1 151 ? -4.715 -18.859 3.275 1 97.81 151 VAL B C 1
ATOM 2811 O O . VAL B 1 151 ? -4.645 -17.891 2.504 1 97.81 151 VAL B O 1
ATOM 2814 N N . ILE B 1 152 ? -5.395 -18.828 4.383 1 97.19 152 ILE B N 1
ATOM 2815 C CA . ILE B 1 152 ? -6.168 -17.672 4.816 1 97.19 152 ILE B CA 1
ATOM 2816 C C . ILE B 1 152 ? -5.555 -17.094 6.086 1 97.19 152 ILE B C 1
ATOM 2818 O O . ILE B 1 152 ? -5.434 -17.781 7.102 1 97.19 152 ILE B O 1
ATOM 2822 N N . ASP B 1 153 ? -5.117 -15.852 6.027 1 98.25 153 ASP B N 1
ATOM 2823 C CA . ASP B 1 153 ? -4.676 -15.117 7.207 1 98.25 153 ASP B CA 1
ATOM 2824 C C . ASP B 1 153 ? -5.863 -14.539 7.969 1 98.25 153 ASP B C 1
ATOM 2826 O O . ASP B 1 153 ? -6.348 -13.453 7.648 1 98.25 153 ASP B O 1
ATOM 2830 N N . ASN B 1 154 ? -6.254 -15.234 8.984 1 96.5 154 ASN B N 1
ATOM 2831 C CA . ASN B 1 154 ? -7.523 -14.914 9.625 1 96.5 154 ASN B CA 1
ATOM 2832 C C . ASN B 1 154 ? -7.309 -14.32 11.016 1 96.5 154 ASN B C 1
ATOM 2834 O O . ASN B 1 154 ? -8.273 -14.047 11.734 1 96.5 154 ASN B O 1
ATOM 2838 N N . LYS B 1 155 ? -6.121 -14.07 11.414 1 97.06 155 LYS B N 1
ATOM 2839 C CA . LYS B 1 155 ? -5.848 -13.578 12.766 1 97.06 155 LYS B CA 1
ATOM 2840 C C . LYS B 1 155 ? -6.027 -12.062 12.844 1 97.06 155 LYS B C 1
ATOM 2842 O O . LYS B 1 155 ? -6.66 -11.562 13.773 1 97.06 155 LYS B O 1
ATOM 2847 N N . PRO B 1 156 ? -5.488 -11.328 11.883 1 98.25 156 PRO B N 1
ATOM 2848 C CA . PRO B 1 156 ? -5.746 -9.891 11.969 1 98.25 156 PRO B CA 1
ATOM 2849 C C . PRO B 1 156 ? -7.195 -9.531 11.648 1 98.25 156 PRO B C 1
ATOM 2851 O O . PRO B 1 156 ? -7.934 -10.352 11.094 1 98.25 156 PRO B O 1
ATOM 2854 N N . ALA B 1 157 ? -7.551 -8.281 12.086 1 97.56 157 ALA B N 1
ATOM 2855 C CA . ALA B 1 157 ? -8.859 -7.812 11.641 1 97.56 157 ALA B CA 1
ATOM 2856 C C . ALA B 1 157 ? -8.945 -7.777 10.117 1 97.56 157 ALA B C 1
ATOM 2858 O O . ALA B 1 157 ? -9.953 -8.203 9.539 1 97.56 157 ALA B O 1
ATOM 2859 N N . ILE B 1 158 ? -7.898 -7.312 9.508 1 98 158 ILE B N 1
ATOM 2860 C CA . ILE B 1 158 ? -7.754 -7.316 8.055 1 98 158 ILE B CA 1
ATOM 2861 C C . ILE B 1 158 ? -6.309 -7.633 7.676 1 98 158 ILE B C 1
ATOM 2863 O O . ILE B 1 158 ? -5.379 -6.98 8.156 1 98 158 ILE B O 1
ATOM 2867 N N . ALA B 1 159 ? -6.129 -8.656 6.941 1 98.56 159 ALA B N 1
ATOM 2868 C CA . ALA B 1 159 ? -4.84 -8.891 6.297 1 98.56 159 ALA B CA 1
ATOM 2869 C C . ALA B 1 159 ? -4.684 -8.016 5.059 1 98.56 159 ALA B C 1
ATOM 2871 O O . ALA B 1 159 ? -4.977 -8.445 3.941 1 98.56 159 ALA B O 1
ATOM 2872 N N . HIS B 1 160 ? -4.129 -6.852 5.227 1 98.81 160 HIS B N 1
ATOM 2873 C CA . HIS B 1 160 ? -4.332 -5.746 4.297 1 98.81 160 HIS B CA 1
ATOM 2874 C C . HIS B 1 160 ? -3.127 -5.566 3.381 1 98.81 160 HIS B C 1
ATOM 2876 O O . HIS B 1 160 ? -3.029 -4.566 2.664 1 98.81 160 HIS B O 1
ATOM 2882 N N . ASN B 1 161 ? -2.146 -6.496 3.412 1 98.81 161 ASN B N 1
ATOM 2883 C CA . ASN B 1 161 ? -0.959 -6.438 2.566 1 98.81 161 ASN B CA 1
ATOM 2884 C C . ASN B 1 161 ? -1.301 -6.703 1.104 1 98.81 161 ASN B C 1
ATOM 2886 O O . ASN B 1 161 ? -2.209 -7.48 0.805 1 98.81 161 ASN B O 1
ATOM 2890 N N . LYS B 1 162 ? -0.642 -6.062 0.212 1 98.75 162 LYS B N 1
ATOM 2891 C CA . LYS B 1 162 ? -0.571 -6.344 -1.219 1 98.75 162 LYS B CA 1
ATOM 2892 C C . LYS B 1 162 ? 0.874 -6.539 -1.669 1 98.75 162 LYS B C 1
ATOM 2894 O O . LYS B 1 162 ? 1.558 -5.578 -2.02 1 98.75 162 LYS B O 1
ATOM 2899 N N . VAL B 1 163 ? 1.289 -7.746 -1.554 1 98.94 163 VAL B N 1
ATOM 2900 C CA . VAL B 1 163 ? 2.707 -8.031 -1.748 1 98.94 163 VAL B CA 1
ATOM 2901 C C . VAL B 1 163 ? 2.873 -9.258 -2.643 1 98.94 163 VAL B C 1
ATOM 2903 O O . VAL B 1 163 ? 2.156 -10.25 -2.484 1 98.94 163 VAL B O 1
ATOM 2906 N N . MET B 1 164 ? 3.77 -9.203 -3.562 1 98.94 164 MET B N 1
ATOM 2907 C CA . MET B 1 164 ? 4.262 -10.367 -4.301 1 98.94 164 MET B CA 1
ATOM 2908 C C . MET B 1 164 ? 5.785 -10.414 -4.289 1 98.94 164 MET B C 1
ATOM 2910 O O . MET B 1 164 ? 6.441 -9.383 -4.48 1 98.94 164 MET B O 1
ATOM 2914 N N . VAL B 1 165 ? 6.34 -11.555 -4.02 1 99 165 VAL B N 1
ATOM 2915 C CA . VAL B 1 165 ? 7.777 -11.789 -4.09 1 99 165 VAL B CA 1
ATOM 2916 C C . VAL B 1 165 ? 8.094 -12.734 -5.246 1 99 165 VAL B C 1
ATOM 2918 O O . VAL B 1 165 ? 7.473 -13.789 -5.375 1 99 165 VAL B O 1
ATOM 2921 N N . PHE B 1 166 ? 9.047 -12.344 -6.086 1 98.94 166 PHE B N 1
ATOM 2922 C CA . PHE B 1 166 ? 9.391 -13.07 -7.301 1 98.94 166 PHE B CA 1
ATOM 2923 C C . PHE B 1 166 ? 10.805 -13.633 -7.219 1 98.94 166 PHE B C 1
ATOM 2925 O O . PHE B 1 166 ? 11.773 -12.875 -7.199 1 98.94 166 PHE B O 1
ATOM 2932 N N . ASP B 1 167 ? 10.977 -14.953 -7.137 1 98.88 167 ASP B N 1
ATOM 2933 C CA . ASP B 1 167 ? 12.219 -15.711 -7.211 1 98.88 167 ASP B CA 1
ATOM 2934 C C . ASP B 1 167 ? 13.188 -15.281 -6.113 1 98.88 167 ASP B C 1
ATOM 2936 O O . ASP B 1 167 ? 14.406 -15.328 -6.297 1 98.88 167 ASP B O 1
ATOM 2940 N N . ASP B 1 168 ? 12.656 -14.672 -5.07 1 98.44 168 ASP B N 1
ATOM 2941 C CA . ASP B 1 168 ? 13.469 -14.141 -3.984 1 98.44 168 ASP B CA 1
ATOM 2942 C C . ASP B 1 168 ? 14.43 -13.07 -4.496 1 98.44 168 ASP B C 1
ATOM 2944 O O . ASP B 1 168 ? 15.555 -12.945 -3.998 1 98.44 168 ASP B O 1
ATOM 2948 N N . GLN B 1 169 ? 14.008 -12.406 -5.523 1 98.44 169 GLN B N 1
ATOM 2949 C CA . GLN B 1 169 ? 14.891 -11.422 -6.148 1 98.44 169 GLN B CA 1
ATOM 2950 C C . GLN B 1 169 ? 14.188 -10.086 -6.328 1 98.44 169 GLN B C 1
ATOM 2952 O O . GLN B 1 169 ? 14.836 -9.062 -6.559 1 98.44 169 GLN B O 1
ATOM 2957 N N . ALA B 1 170 ? 12.914 -10.102 -6.238 1 98.81 170 ALA B N 1
ATOM 2958 C CA . ALA B 1 170 ? 12.125 -8.891 -6.434 1 98.81 170 ALA B CA 1
ATOM 2959 C C . ALA B 1 170 ? 10.875 -8.906 -5.551 1 98.81 170 ALA B C 1
ATOM 2961 O O . ALA B 1 170 ? 10.414 -9.969 -5.133 1 98.81 170 ALA B O 1
ATOM 2962 N N . VAL B 1 171 ? 10.367 -7.719 -5.277 1 98.94 171 VAL B N 1
ATOM 2963 C CA . VAL B 1 171 ? 9.164 -7.613 -4.453 1 98.94 171 VAL B CA 1
ATOM 2964 C C . VAL B 1 171 ? 8.312 -6.445 -4.938 1 98.94 171 VAL B C 1
ATOM 2966 O O . VAL B 1 171 ? 8.836 -5.395 -5.309 1 98.94 171 VAL B O 1
ATOM 2969 N N . PHE B 1 172 ? 7.012 -6.695 -5.055 1 98.94 172 PHE B N 1
ATOM 2970 C CA . PHE B 1 172 ? 6.016 -5.668 -5.324 1 98.94 172 PHE B CA 1
ATOM 2971 C C . PHE B 1 172 ? 5.277 -5.281 -4.047 1 98.94 172 PHE B C 1
ATOM 2973 O O . PHE B 1 172 ? 4.926 -6.145 -3.244 1 98.94 172 PHE B O 1
ATOM 2980 N N . THR B 1 173 ? 5.043 -3.975 -3.805 1 98.94 173 THR B N 1
ATOM 2981 C CA . THR B 1 173 ? 4.246 -3.443 -2.705 1 98.94 173 THR B CA 1
ATOM 2982 C C . THR B 1 173 ? 3.547 -2.152 -3.117 1 98.94 173 THR B C 1
ATOM 2984 O O . THR B 1 173 ? 3.805 -1.619 -4.199 1 98.94 173 THR B O 1
ATOM 2987 N N . GLY B 1 174 ? 2.629 -1.658 -2.334 1 98.81 174 GLY B N 1
ATOM 2988 C CA . GLY B 1 174 ? 1.862 -0.451 -2.602 1 98.81 174 GLY B CA 1
ATOM 2989 C C . GLY B 1 174 ? 0.413 -0.556 -2.164 1 98.81 174 GLY B C 1
ATOM 2990 O O . GLY B 1 174 ? 0.082 -1.342 -1.275 1 98.81 174 GLY B O 1
ATOM 2991 N N . SER B 1 175 ? -0.398 0.307 -2.768 1 98.81 175 SER B N 1
ATOM 2992 C CA . SER B 1 175 ? -1.812 0.362 -2.408 1 98.81 175 SER B CA 1
ATOM 2993 C C . SER B 1 175 ? -2.641 -0.584 -3.27 1 98.81 175 SER B C 1
ATOM 2995 O O . SER B 1 175 ? -3.787 -0.889 -2.939 1 98.81 175 SER B O 1
ATOM 2997 N N . PHE B 1 176 ? -2.168 -1.126 -4.34 1 98.81 176 PHE B N 1
ATOM 2998 C CA . PHE B 1 176 ? -2.895 -1.761 -5.434 1 98.81 176 PHE B CA 1
ATOM 2999 C C . PHE B 1 176 ? -3.371 -3.152 -5.031 1 98.81 176 PHE B C 1
ATOM 3001 O O . PHE B 1 176 ? -2.592 -4.109 -5.043 1 98.81 176 PHE B O 1
ATOM 3008 N N . ASN B 1 177 ? -4.672 -3.285 -4.754 1 98.31 177 ASN B N 1
ATOM 3009 C CA . ASN B 1 177 ? -5.281 -4.605 -4.641 1 98.31 177 ASN B CA 1
ATOM 3010 C C . ASN B 1 177 ? -5.297 -5.336 -5.98 1 98.31 177 ASN B C 1
ATOM 3012 O O . ASN B 1 177 ? -5.352 -4.703 -7.035 1 98.31 177 ASN B O 1
ATOM 3016 N N . PHE B 1 178 ? -5.242 -6.637 -5.906 1 97.94 178 PHE B N 1
ATOM 3017 C CA . PHE B 1 178 ? -5.215 -7.41 -7.141 1 97.94 178 PHE B CA 1
ATOM 3018 C C . PHE B 1 178 ? -6.629 -7.633 -7.672 1 97.94 178 PHE B C 1
ATOM 3020 O O . PHE B 1 178 ? -7.098 -8.773 -7.742 1 97.94 178 PHE B O 1
ATOM 3027 N N . THR B 1 179 ? -7.262 -6.48 -8.078 1 96.75 179 THR B N 1
ATOM 3028 C CA . THR B 1 179 ? -8.656 -6.48 -8.508 1 96.75 179 THR B CA 1
ATOM 3029 C C . THR B 1 179 ? -8.82 -5.672 -9.797 1 96.75 179 THR B C 1
ATOM 3031 O O . THR B 1 179 ? -7.984 -4.828 -10.117 1 96.75 179 THR B O 1
ATOM 3034 N N . LYS B 1 180 ? -9.906 -6.012 -10.461 1 95.62 180 LYS B N 1
ATOM 3035 C CA . LYS B 1 180 ? -10.266 -5.215 -11.633 1 95.62 180 LYS B CA 1
ATOM 3036 C C . LYS B 1 180 ? -10.516 -3.758 -11.25 1 95.62 180 LYS B C 1
ATOM 3038 O O . LYS B 1 180 ? -10.086 -2.844 -11.961 1 95.62 180 LYS B O 1
ATOM 3043 N N . SER B 1 181 ? -11.203 -3.477 -10.141 1 97.25 181 SER B N 1
ATOM 3044 C CA . SER B 1 181 ? -11.516 -2.123 -9.703 1 97.25 181 SER B CA 1
ATOM 3045 C C . SER B 1 181 ? -10.25 -1.324 -9.414 1 97.25 181 SER B C 1
ATOM 3047 O O . SER B 1 181 ? -10.188 -0.125 -9.695 1 97.25 181 SER B O 1
ATOM 3049 N N . ALA B 1 182 ? -9.242 -1.963 -8.852 1 98.19 182 ALA B N 1
ATOM 3050 C CA . ALA B 1 182 ? -7.988 -1.271 -8.578 1 98.19 182 ALA B CA 1
ATOM 3051 C C . ALA B 1 182 ? -7.359 -0.75 -9.875 1 98.19 182 ALA B C 1
ATOM 3053 O O . ALA B 1 182 ? -6.848 0.371 -9.906 1 98.19 182 ALA B O 1
ATOM 3054 N N . GLN B 1 183 ? -7.426 -1.538 -10.914 1 98.19 183 GLN B N 1
ATOM 3055 C CA . GLN B 1 183 ? -6.797 -1.146 -12.172 1 98.19 183 GLN B CA 1
ATOM 3056 C C . GLN B 1 183 ? -7.664 -0.15 -12.93 1 98.19 183 GLN B C 1
ATOM 3058 O O . GLN B 1 183 ? -7.148 0.757 -13.586 1 98.19 183 GLN B O 1
ATOM 3063 N N . GLU B 1 184 ? -9.008 -0.286 -12.805 1 97.88 184 GLU B N 1
ATOM 3064 C CA . GLU B 1 184 ? -9.836 0.381 -13.805 1 97.88 184 GLU B CA 1
ATOM 3065 C C . GLU B 1 184 ? -10.609 1.544 -13.188 1 97.88 184 GLU B C 1
ATOM 3067 O O . GLU B 1 184 ? -11.078 2.436 -13.898 1 97.88 184 GLU B O 1
ATOM 3072 N N . ARG B 1 185 ? -10.789 1.516 -11.852 1 98.31 185 ARG B N 1
ATOM 3073 C CA . ARG B 1 185 ? -11.742 2.469 -11.297 1 98.31 185 ARG B CA 1
ATOM 3074 C C . ARG B 1 185 ? -11.117 3.279 -10.172 1 98.31 185 ARG B C 1
ATOM 3076 O O . ARG B 1 185 ? -11.555 4.395 -9.883 1 98.31 185 ARG B O 1
ATOM 3083 N N . ASN B 1 186 ? -10.164 2.736 -9.539 1 98.75 186 ASN B N 1
ATOM 3084 C CA . ASN B 1 186 ? -9.578 3.377 -8.359 1 98.75 186 ASN B CA 1
ATOM 3085 C C . ASN B 1 186 ? -8.383 4.254 -8.734 1 98.75 186 ASN B C 1
ATOM 3087 O O . ASN B 1 186 ? -7.996 4.316 -9.906 1 98.75 186 ASN B O 1
ATOM 3091 N N . ALA B 1 187 ? -7.859 4.969 -7.816 1 98.81 187 ALA B N 1
ATOM 3092 C CA . ALA B 1 187 ? -6.531 5.574 -7.848 1 98.81 187 ALA B CA 1
ATOM 3093 C C . ALA B 1 187 ? -5.574 4.848 -6.906 1 98.81 187 ALA B C 1
ATOM 3095 O O . ALA B 1 187 ? -5.832 4.754 -5.703 1 98.81 187 ALA B O 1
ATOM 3096 N N . GLU B 1 188 ? -4.551 4.285 -7.48 1 98.81 188 GLU B N 1
ATOM 3097 C CA . GLU B 1 188 ? -3.643 3.381 -6.781 1 98.81 188 GLU B CA 1
ATOM 3098 C C . GLU B 1 188 ? -2.188 3.684 -7.125 1 98.81 188 GLU B C 1
ATOM 3100 O O . GLU B 1 188 ? -1.908 4.398 -8.086 1 98.81 188 GLU B O 1
ATOM 3105 N N . ASN B 1 189 ? -1.297 3.166 -6.32 1 98.88 189 ASN B N 1
ATOM 3106 C CA . ASN B 1 189 ? 0.12 3.113 -6.664 1 98.88 189 ASN B CA 1
ATOM 3107 C C . ASN B 1 189 ? 0.716 1.737 -6.379 1 98.88 189 ASN B C 1
ATOM 3109 O O . ASN B 1 189 ? 0.151 0.959 -5.609 1 98.88 189 ASN B O 1
ATOM 3113 N N . GLY B 1 190 ? 1.828 1.401 -7.031 1 98.81 190 GLY B N 1
ATOM 3114 C CA . GLY B 1 190 ? 2.635 0.217 -6.785 1 98.81 190 GLY B CA 1
ATOM 3115 C C . GLY B 1 190 ? 4.098 0.41 -7.133 1 98.81 190 GLY B C 1
ATOM 3116 O O . GLY B 1 190 ? 4.441 1.266 -7.953 1 98.81 190 GLY B O 1
ATOM 3117 N N . MET B 1 191 ? 4.926 -0.34 -6.504 1 98.88 191 MET B N 1
ATOM 3118 C CA . MET B 1 191 ? 6.367 -0.336 -6.734 1 98.88 191 MET B CA 1
ATOM 3119 C C . MET B 1 191 ? 6.914 -1.76 -6.785 1 98.88 191 MET B C 1
ATOM 3121 O O . MET B 1 191 ? 6.648 -2.564 -5.891 1 98.88 191 MET B O 1
ATOM 3125 N N . LEU B 1 192 ? 7.602 -2.078 -7.848 1 98.88 192 LEU B N 1
ATOM 3126 C CA . LEU B 1 192 ? 8.359 -3.318 -7.988 1 98.88 192 LEU B CA 1
ATOM 3127 C C . LEU B 1 192 ? 9.852 -3.072 -7.789 1 98.88 192 LEU B C 1
ATOM 3129 O O . LEU B 1 192 ? 10.469 -2.334 -8.555 1 98.88 192 LEU B O 1
ATOM 3133 N N . ILE B 1 193 ? 10.422 -3.627 -6.754 1 98.88 193 ILE B N 1
ATOM 3134 C CA . ILE B 1 193 ? 11.828 -3.461 -6.41 1 98.88 193 ILE B CA 1
ATOM 3135 C C . ILE B 1 193 ? 12.609 -4.715 -6.801 1 98.88 193 ILE B C 1
ATOM 3137 O O . ILE B 1 193 ? 12.172 -5.836 -6.527 1 98.88 193 ILE B O 1
ATOM 3141 N N . ARG B 1 194 ? 13.75 -4.523 -7.402 1 98.44 194 ARG B N 1
ATOM 3142 C CA . ARG B 1 194 ? 14.594 -5.629 -7.828 1 98.44 194 ARG B CA 1
ATOM 3143 C C . ARG B 1 194 ? 16.031 -5.422 -7.375 1 98.44 194 ARG B C 1
ATOM 3145 O O . ARG B 1 194 ? 16.516 -4.285 -7.312 1 98.44 194 ARG B O 1
ATOM 3152 N N . GLY B 1 195 ? 16.688 -6.512 -7.062 1 97.75 195 GLY B N 1
ATOM 3153 C CA . GLY B 1 195 ? 18.125 -6.5 -6.906 1 97.75 195 GLY B CA 1
ATOM 3154 C C . GLY B 1 195 ? 18.578 -6.098 -5.516 1 97.75 195 GLY B C 1
ATOM 3155 O O . GLY B 1 195 ? 19.766 -5.926 -5.266 1 97.75 195 GLY B O 1
ATOM 3156 N N . ASP B 1 196 ? 17.734 -5.859 -4.621 1 98.62 196 ASP B N 1
ATOM 3157 C CA . ASP B 1 196 ? 18.078 -5.598 -3.227 1 98.62 196 ASP B CA 1
ATOM 3158 C C . ASP B 1 196 ? 17.688 -6.773 -2.334 1 98.62 196 ASP B C 1
ATOM 3160 O O . ASP B 1 196 ? 16.531 -6.863 -1.889 1 98.62 196 ASP B O 1
ATOM 3164 N N . ALA B 1 197 ? 18.625 -7.605 -2.023 1 98.56 197 ALA B N 1
ATOM 3165 C CA . ALA B 1 197 ? 18.359 -8.844 -1.296 1 98.56 197 ALA B CA 1
ATOM 3166 C C . ALA B 1 197 ? 17.828 -8.562 0.102 1 98.56 197 ALA B C 1
ATOM 3168 O O . ALA B 1 197 ? 17 -9.32 0.624 1 98.56 197 ALA B O 1
ATOM 3169 N N . ALA B 1 198 ? 18.25 -7.457 0.685 1 98.62 198 ALA B N 1
ATOM 3170 C CA . ALA B 1 198 ? 17.812 -7.141 2.039 1 98.62 198 ALA B CA 1
ATOM 3171 C C . ALA B 1 198 ? 16.344 -6.727 2.053 1 98.62 198 ALA B C 1
ATOM 3173 O O . ALA B 1 198 ? 15.586 -7.137 2.936 1 98.62 198 ALA B O 1
ATOM 3174 N N . VAL B 1 199 ? 15.914 -5.898 1.066 1 98.81 199 VAL B N 1
ATOM 3175 C CA . VAL B 1 199 ? 14.508 -5.52 0.959 1 98.81 199 VAL B CA 1
ATOM 3176 C C . VAL B 1 199 ? 13.656 -6.762 0.713 1 98.81 199 VAL B C 1
ATOM 3178 O O . VAL B 1 199 ? 12.656 -6.977 1.397 1 98.81 199 VAL B O 1
ATOM 3181 N N . VAL B 1 200 ? 14.094 -7.559 -0.188 1 98.88 200 VAL B N 1
ATOM 3182 C CA . VAL B 1 200 ? 13.336 -8.742 -0.567 1 98.88 200 VAL B CA 1
ATOM 3183 C C . VAL B 1 200 ? 13.219 -9.688 0.625 1 98.88 200 VAL B C 1
ATOM 3185 O O . VAL B 1 200 ? 12.141 -10.211 0.912 1 98.88 200 VAL B O 1
ATOM 3188 N N . ARG B 1 201 ? 14.273 -9.898 1.328 1 98.81 201 ARG B N 1
ATOM 3189 C CA . ARG B 1 201 ? 14.273 -10.781 2.486 1 98.81 201 ARG B CA 1
ATOM 3190 C C . ARG B 1 201 ? 13.328 -10.273 3.566 1 98.81 201 ARG B C 1
ATOM 3192 O O . ARG B 1 201 ? 12.633 -11.055 4.215 1 98.81 201 ARG B O 1
ATOM 3199 N N . ALA B 1 202 ? 13.312 -8.977 3.783 1 98.75 202 ALA B N 1
ATOM 3200 C CA . ALA B 1 202 ? 12.438 -8.414 4.809 1 98.75 202 ALA B CA 1
ATOM 3201 C C . ALA B 1 202 ? 10.977 -8.711 4.5 1 98.75 202 ALA B C 1
ATOM 3203 O O . ALA B 1 202 ? 10.219 -9.117 5.387 1 98.75 202 ALA B O 1
ATOM 3204 N N . TYR B 1 203 ? 10.586 -8.539 3.258 1 98.88 203 TYR B N 1
ATOM 3205 C CA . TYR B 1 203 ? 9.211 -8.828 2.865 1 98.88 203 TYR B CA 1
ATOM 3206 C C . TYR B 1 203 ? 8.938 -10.328 2.9 1 98.88 203 TYR B C 1
ATOM 3208 O O . TYR B 1 203 ? 7.852 -10.758 3.289 1 98.88 203 TYR B O 1
ATOM 3216 N N . THR B 1 204 ? 9.906 -11.133 2.488 1 98.88 204 THR B N 1
ATOM 3217 C CA . THR B 1 204 ? 9.758 -12.586 2.529 1 98.88 204 THR B CA 1
ATOM 3218 C C . THR B 1 204 ? 9.594 -13.07 3.967 1 98.88 204 THR B C 1
ATOM 3220 O O . THR B 1 204 ? 8.766 -13.945 4.242 1 98.88 204 THR B O 1
ATOM 3223 N N . ASP B 1 205 ? 10.414 -12.492 4.82 1 98.81 205 ASP B N 1
ATOM 3224 C CA . ASP B 1 205 ? 10.312 -12.867 6.23 1 98.81 205 ASP B CA 1
ATOM 3225 C C . ASP B 1 205 ? 8.93 -12.547 6.785 1 98.81 205 ASP B C 1
ATOM 3227 O O . ASP B 1 205 ? 8.344 -13.344 7.523 1 98.81 205 ASP B O 1
ATOM 3231 N N . ASN B 1 206 ? 8.43 -11.367 6.457 1 98.75 206 ASN B N 1
ATOM 3232 C CA . ASN B 1 206 ? 7.082 -11.031 6.902 1 98.75 206 ASN B CA 1
ATOM 3233 C C . ASN B 1 206 ? 6.043 -11.977 6.309 1 98.75 206 ASN B C 1
ATOM 3235 O O . ASN B 1 206 ? 5.117 -12.398 7 1 98.75 206 ASN B O 1
ATOM 3239 N N . TRP B 1 207 ? 6.195 -12.266 5.051 1 98.81 207 TRP B N 1
ATOM 3240 C CA . TRP B 1 207 ? 5.309 -13.219 4.395 1 98.81 207 TRP B CA 1
ATOM 3241 C C . TRP B 1 207 ? 5.305 -14.555 5.125 1 98.81 207 TRP B C 1
ATOM 3243 O O . TRP B 1 207 ? 4.242 -15.102 5.422 1 98.81 207 TRP B O 1
ATOM 3253 N N . ASN B 1 208 ? 6.457 -15.055 5.434 1 98.81 208 ASN B N 1
ATOM 3254 C CA . ASN B 1 208 ? 6.594 -16.344 6.102 1 98.81 208 ASN B CA 1
ATOM 3255 C C . ASN B 1 208 ? 5.938 -16.328 7.48 1 98.81 208 ASN B C 1
ATOM 3257 O O . ASN B 1 208 ? 5.297 -17.297 7.879 1 98.81 208 ASN B O 1
ATOM 3261 N N . LYS B 1 209 ? 6.148 -15.258 8.18 1 98.5 209 LYS B N 1
ATOM 3262 C CA . LYS B 1 209 ? 5.523 -15.141 9.492 1 98.5 209 LYS B CA 1
ATOM 3263 C C . LYS B 1 209 ? 4.004 -15.219 9.391 1 98.5 209 LYS B C 1
ATOM 3265 O O . LYS B 1 209 ? 3.355 -15.898 10.188 1 98.5 209 LYS B O 1
ATOM 3270 N N . ARG B 1 210 ? 3.486 -14.5 8.391 1 98.62 210 ARG B N 1
ATOM 3271 C CA . ARG B 1 210 ? 2.039 -14.523 8.211 1 98.62 210 ARG B CA 1
ATOM 3272 C C . ARG B 1 210 ? 1.566 -15.898 7.758 1 98.62 210 ARG B C 1
ATOM 3274 O O . ARG B 1 210 ? 0.513 -16.375 8.195 1 98.62 210 ARG B O 1
ATOM 3281 N N . TYR B 1 211 ? 2.328 -16.516 6.91 1 98.56 211 TYR B N 1
ATOM 3282 C CA . TYR B 1 211 ? 2.006 -17.844 6.402 1 98.56 211 TYR B CA 1
ATOM 3283 C C . TYR B 1 211 ? 1.902 -18.859 7.539 1 98.56 211 TYR B C 1
ATOM 3285 O O . TYR B 1 211 ? 0.966 -19.656 7.578 1 98.56 211 TYR B O 1
ATOM 3293 N N . GLN B 1 212 ? 2.801 -18.75 8.445 1 97.88 212 GLN B N 1
ATOM 3294 C CA . GLN B 1 212 ? 2.871 -19.703 9.547 1 97.88 212 GLN B CA 1
ATOM 3295 C C . GLN B 1 212 ? 1.67 -19.562 10.477 1 97.88 212 GLN B C 1
ATOM 3297 O O . GLN B 1 212 ? 1.277 -20.516 11.148 1 97.88 212 GLN B O 1
ATOM 3302 N N . GLN B 1 213 ? 1.072 -18.438 10.422 1 97.12 213 GLN B N 1
ATOM 3303 C CA . GLN B 1 213 ? -0.045 -18.188 11.328 1 97.12 213 GLN B CA 1
ATOM 3304 C C . GLN B 1 213 ? -1.382 -18.328 10.609 1 97.12 213 GLN B C 1
ATOM 3306 O O . GLN B 1 213 ? -2.439 -18.125 11.203 1 97.12 213 GLN B O 1
ATOM 3311 N N . SER B 1 214 ? -1.303 -18.625 9.344 1 98.25 214 SER B N 1
ATOM 3312 C CA . SER B 1 214 ? -2.506 -18.734 8.523 1 98.25 214 SER B CA 1
ATOM 3313 C C . SER B 1 214 ? -3.021 -20.172 8.484 1 98.25 214 SER B C 1
ATOM 3315 O O . SER B 1 214 ? -2.316 -21.094 8.883 1 98.25 214 SER B O 1
ATOM 3317 N N . ARG B 1 215 ? -4.266 -20.359 8.055 1 97.06 215 ARG B N 1
ATOM 3318 C CA . ARG B 1 215 ? -4.867 -21.688 7.945 1 97.06 215 ARG B CA 1
ATOM 3319 C C . ARG B 1 215 ? -5.094 -22.062 6.488 1 97.06 215 ARG B C 1
ATOM 3321 O O . ARG B 1 215 ? -5.391 -21.203 5.652 1 97.06 215 ARG B O 1
ATOM 3328 N N . ALA B 1 216 ? -5.051 -23.328 6.254 1 93.81 216 ALA B N 1
ATOM 3329 C CA . ALA B 1 216 ? -5.273 -23.828 4.898 1 93.81 216 ALA B CA 1
ATOM 3330 C C . ALA B 1 216 ? -6.691 -23.531 4.43 1 93.81 216 ALA B C 1
ATOM 3332 O O . ALA B 1 216 ? -7.645 -23.641 5.203 1 93.81 216 ALA B O 1
ATOM 3333 N N . TYR B 1 217 ? -6.648 -23.078 3.201 1 91.69 217 TYR B N 1
ATOM 3334 C CA . TYR B 1 217 ? -7.965 -22.891 2.602 1 91.69 217 TYR B CA 1
ATOM 3335 C C . TYR B 1 217 ? -8.562 -24.234 2.189 1 91.69 217 TYR B C 1
ATOM 3337 O O . TYR B 1 217 ? -7.887 -25.078 1.591 1 91.69 217 TYR B O 1
#

Organism: Cupriavidus necator (strain ATCC 17699 / DSM 428 / KCTC 22496 / NCIMB 10442 / H16 / Stanier 337) (NCBI:txid381666)

Nearest PDB structures (foldseek):
  1byr-assembly1_A  TM=9.375E-01  e=4.117E-19  Salmonella enterica subsp. enterica serovar Typhimurium
  4gel-assembly1_A  TM=9.239E-01  e=2.461E-12  Drosophila melanogaster
  4gel-assembly1_B  TM=9.121E-01  e=2.020E-11  Drosophila melanogaster
  4gem-assembly1_B  TM=8.960E-01  e=3.527E-11  Drosophila melanogaster
  4gem-assembly1_A  TM=8.976E-01  e=1.203E-09  Drosophila melanogaster

Secondary structure (DSSP, 8-state):
--------GGGGGGG---HHHHHHHHHHHHHHHHHHHHHHHHHH--S-SS---------PPPPEEPPTT-EEEEEEETTSS-HHHHHHHHHHH--SEEEEEES-B--HHHHHHHHHHHHTT-EEEEEEETHHHHSSS-HHHHHHHTT--EEEE-SSS-B--EEEEETTTEEEEES--BSHHHHHTSBEEEEEEES-HHHHHHHHHHHHHHHHT-EE-/--------GGGGGGG---HHHHHHHHHHHHHHHHHHHHHHHHHH--S-SS---------PPPPEEPPTT-EEEEEEETTSS-HHHHHHHHHHH--SEEEEEES-B--HHHHHHHHHHHHTT-EEEEEEEGGGTS-TT-HHHHHHHTT--EEEE-SSS-B--EEEEETTTEEEEES--BSHHHHHTSBEEEEEEES-HHHHHHHHHHHHHHHHT-EE-

Radius of gyration: 23.34 Å; Cα contacts (8 Å, |Δi|>4): 845; chains: 2; bounding box: 85×53×59 Å

InterPro domains:
  IPR001736 Phospholipase D/Transphosphatidylase [PS50035] (155-182)
  IPR001736 Phospholipase D/Transphosphatidylase [SM00155] (155-182)
  IPR025202 Cardiolipin synthase-like, phospholipase D-like domain [PF13091] (87-204)
  IPR051406 Phospholipase D domain-containing protein [PTHR43856] (71-215)

Solvent-accessible surface area (backbone atoms only — not comparable to full-atom values): 22681 Å² total; per-residue (Å²): 137,83,81,76,78,74,78,69,77,69,69,70,71,64,72,79,64,60,80,65,54,59,59,46,50,57,32,50,58,38,36,60,53,11,50,53,37,41,46,47,45,50,68,62,53,47,88,59,86,65,76,69,78,67,71,79,73,60,76,80,74,75,67,42,67,60,43,82,86,12,28,34,35,71,22,28,28,71,88,47,46,56,54,63,46,52,49,39,53,53,42,69,68,42,69,54,31,37,42,37,34,28,37,50,53,61,24,59,73,53,49,51,37,52,47,50,33,37,74,73,63,22,50,48,41,38,39,31,13,51,76,42,68,61,18,45,63,23,47,56,54,55,35,42,73,69,67,35,53,44,28,28,32,61,78,39,81,40,31,46,30,32,36,38,35,40,52,79,44,23,33,34,39,17,37,48,44,48,28,55,55,37,59,73,37,20,28,26,32,36,40,38,38,33,56,28,62,68,63,31,46,53,55,48,51,52,49,49,56,49,54,73,66,31,42,80,104,136,82,79,74,75,74,78,66,78,70,67,66,72,64,71,79,64,64,79,63,54,59,56,46,50,57,26,50,57,32,30,59,54,12,50,53,41,39,46,46,46,48,68,63,54,45,89,60,86,63,76,69,78,67,72,81,71,58,78,78,73,75,67,42,68,61,45,84,85,13,30,34,35,71,21,27,29,72,88,46,46,57,54,62,46,52,49,39,53,52,44,69,68,42,70,54,31,36,43,38,33,29,38,48,52,58,22,59,73,53,48,50,39,51,48,50,34,39,73,73,62,23,51,46,40,36,38,30,13,52,72,43,68,70,17,83,47,22,45,56,56,54,36,43,74,70,67,36,54,44,29,27,33,61,78,39,81,40,30,44,32,32,36,39,35,37,53,80,44,22,33,35,40,19,36,46,43,47,28,55,55,36,60,74,38,20,28,26,32,38,40,38,38,34,56,27,62,67,63,30,46,54,54,49,51,51,48,49,57,48,54,72,67,30,43,81,106

pLDDT: mean 79.83, std 27.46, range [21.5, 99.0]